Protein AF-0000000086675568 (afdb_homodimer)

Radius of gyration: 28.2 Å; Cα contacts (8 Å, |Δi|>4): 1024; chains: 2; bounding box: 60×81×56 Å

Solvent-accessible surface area (backbone atoms only — not comparable to full-atom values): 28629 Å² total; per-residue (Å²): 106,70,68,54,52,50,48,52,53,48,50,52,52,39,50,51,31,44,52,51,15,48,51,30,40,53,26,16,74,58,18,67,37,54,21,35,41,38,49,15,47,49,28,44,34,53,31,48,40,54,52,40,47,49,51,17,51,56,53,21,67,42,75,57,40,83,57,20,53,78,25,29,30,31,34,38,34,49,34,48,28,46,39,16,50,60,36,29,32,47,45,10,52,48,19,38,51,47,16,53,52,32,56,75,55,59,52,63,67,35,63,57,64,49,46,52,53,51,43,54,52,47,45,53,53,43,50,52,51,42,52,53,49,50,54,59,42,49,73,68,43,67,89,50,51,68,72,53,36,59,69,64,50,63,49,52,67,59,46,52,50,51,54,47,42,51,47,48,46,54,37,42,52,36,26,50,52,11,47,49,47,14,65,75,68,58,38,23,48,34,19,18,50,19,12,35,53,37,10,52,50,32,36,52,50,14,52,53,45,32,53,54,27,47,48,49,49,48,30,25,30,59,53,70,71,54,45,49,37,41,51,49,30,43,59,68,28,72,63,36,75,40,75,74,47,78,43,39,33,43,44,23,66,56,28,31,38,39,40,34,36,33,22,41,57,65,84,32,37,34,54,54,50,37,51,26,50,52,51,28,52,52,40,34,51,68,57,41,99,39,52,66,49,77,35,58,17,67,37,69,82,127,107,70,68,55,52,50,49,51,53,49,48,51,51,38,51,51,32,44,50,49,16,48,51,29,40,53,25,16,74,58,17,67,38,52,21,36,42,39,49,16,48,49,29,45,35,52,31,48,41,54,51,40,48,49,50,15,50,57,53,22,66,42,74,56,41,84,56,20,53,78,25,30,30,29,33,39,33,48,35,48,28,47,39,16,50,60,35,28,31,46,45,10,52,49,19,38,51,46,16,53,53,32,57,75,56,59,52,64,69,35,64,56,64,48,46,51,52,50,43,55,52,47,43,53,54,43,52,52,52,40,53,54,49,50,52,59,43,50,73,70,44,67,88,49,51,68,73,53,35,59,69,65,50,60,50,55,67,59,48,51,52,52,52,46,42,50,47,48,45,53,38,44,52,37,28,48,51,10,46,50,46,14,64,75,68,59,38,22,47,34,19,18,48,20,12,35,51,38,10,52,50,30,35,51,50,13,53,52,44,32,54,54,28,47,48,48,48,49,29,25,30,60,54,71,72,55,44,48,39,42,50,51,29,44,60,69,28,73,65,36,76,40,76,75,46,77,42,39,33,41,44,24,66,54,28,30,37,40,39,33,37,31,22,40,55,65,82,33,38,33,56,55,49,37,52,27,50,54,52,26,50,53,38,35,51,69,60,42,98,40,52,66,50,76,36,59,17,66,37,68,83,127

InterPro domains:
  IPR002524 Cation efflux [TIGR01297] (8-286)
  IPR027469 Cation efflux transmembrane domain superfamily [G3DSA:1.20.1510.10] (7-217)
  IPR027469 Cation efflux transmembrane domain superfamily [SSF161111] (4-219)
  IPR027470 Cation efflux protein, cytoplasmic domain [PF16916] (224-298)
  IPR036837 Cation efflux protein, cytoplasmic domain superfamily [G3DSA:3.30.70.1350] (225-302)
  IPR036837 Cation efflux protein, cytoplasmic domain superfamily [SSF160240] (221-298)
  IPR040177 Proton-coupled zinc antiporter SLC30A9 [PTHR13414] (5-282)
  IPR058533 Cation efflux protein, transmembrane domain [PF01545] (10-217)

pLDDT: mean 86.77, std 9.88, range [39.84, 98.06]

Secondary structure (DSSP, 8-state):
-HHHHHHHHHHHHHHHHHHHHHHHHHHHHHH--HHHHHHHHHHHHHHHHHHHHHHHHHHTTSPP-SS-TT-STTHHHHHHHHIIIIIIIHHHHHHHHHHHHHHHS--PPS-HHHHHHHHHHHHHHHHHHHHHHHHHHHHHHTT--HHHHHHH---HHHHHHHHHHHHHHHHHHHHHHHHHHHHHH--THHHHHHHHHHHHHHHHHHHHHHHHHHHHHHH-PPPHHHHHHHHHHHHTSTT--EEEEEEEEEEETTEEEEEEEEE--TT-BHHHHHHHHHHHHHHHHHHSSSEEEEEEEEE---/-HHHHHHHHHHHHHHHHHHHHHHHHHHHHHH--HHHHHHHHHHHHHHHHHHHHHHHHHHTTSPP-SS-TT-STTHHHHHHHHIIIIIIIHHHHHHHHHHHHHHHS--PPS-HHHHHHHHHHHHHHHHHHHHHHHHHHHHHHTT--HHHHHHH---HHHHHHHHHHHHHHHHHHHHHHHHHHHHHH--THHHHHHHHHHHHHHHHHHHHHHHHHHHHHHH-PPPHHHHHHHHHHHHTSTT--EEEEEEEEEEETTEEEEEEEEE--TT-BHHHHHHHHHHHHHHHHHHSSSEEEEEEEEE---

Sequence (604 aa):
MAEDQGIKAILAALGANIGIAISKFVAYLFTGSSAMLAEAVHSFADSSNQVLLLIGGRRSRKPATDEHPFGYGRFRFLYAFVVAIVIFLAGGVFALYESWEKFADPHPLEEPIWAFGVLIVSIGLESFSLRTAVKESAARRGDLSWPQFVRRTKAPELVVVVLEDLGALVGLVLALCGVTLAVVTGDGRWDAAGTLAIGILLVLIAVILATQTSSLLIGEAADPVMTERIERALAGEDGVRSLIHLRTLHLGPDELLVAAKIEVAAEHSAREIIEAINAAEAKIRAAVPYRCLIYLEPDLRHMAEDQGIKAILAALGANIGIAISKFVAYLFTGSSAMLAEAVHSFADSSNQVLLLIGGRRSRKPATDEHPFGYGRFRFLYAFVVAIVIFLAGGVFALYESWEKFADPHPLEEPIWAFGVLIVSIGLESFSLRTAVKESAARRGDLSWPQFVRRTKAPELVVVVLEDLGALVGLVLALCGVTLAVVTGDGRWDAAGTLAIGILLVLIAVILATQTSSLLIGEAADPVMTERIERALAGEDGVRSLIHLRTLHLGPDELLVAAKIEVAAEHSAREIIEAINAAEAKIRAAVPYRCLIYLEPDLRH

Foldseek 3Di:
DVVVVVVVVLVVVLVVLLVLLVLLVVLCVQWVFLLSVLLSLLSVLVSVLSVLLVVLVVQQPDDADPVRNLGSQLSNLVSLLCSLCVRLVVSLVVLQVSLVVCLVPPAATGPCVSVVVSLVVQLVVLVVVLVVLCVVVCVVQPPDDPVRCLQQQQRLSSNSVNLSSVLSNVSSVLQNQLNVCCVVVVTSNSSSVSSNVSSVSSNVSSVVSNVRSVCLSVWDFHDPVLVVLLLVLQVPFPFFPHWPDWTKTDPHSQEMEIETETEGDPPDDPVSNVVSVVSSVVSSPVRDRHHYDYDYHYDHDD/DVVVVVVVVLVVVLVVLLVLLVLLVVLCVQWVFLLSVLLSLLSVLVSVLSVLLVVLVVQQPDDADPVRNLGSQLSNLVSLLCSLCVRLVVSLVVLQVSLVVCLVPPAATGPCVSVVVSLVVQLVVLVVVLVVLCVVVCVVQPPDDPVRCLQQQQRLSSNSVNLSSVLSNVSSVLQNQLNVCCVVVVTSNSSSVSSNVSSVSSNVSSVVSNVRSVQLSVWDFHDPVLVVLLLVLQVPFPFFPHWPDWTKTDPHSQEMEIETETEGDPPDDPVSNVVSVVSSVVSSPVRDRHHYDYDYHYDHDD

Organism: NCBI:txid175570

Structure (mmCIF, N/CA/C/O backbone):
data_AF-0000000086675568-model_v1
#
loop_
_entity.id
_entity.type
_entity.pdbx_description
1 polymer Transporter
#
loop_
_atom_site.group_PDB
_atom_site.id
_atom_site.type_symbol
_atom_site.label_atom_id
_atom_site.label_alt_id
_atom_site.label_comp_id
_atom_site.label_asym_id
_atom_site.label_entity_id
_atom_site.label_seq_id
_atom_site.pdbx_PDB_ins_code
_atom_site.Cartn_x
_atom_site.Cartn_y
_atom_site.Cartn_z
_atom_site.occupancy
_atom_site.B_iso_or_equiv
_atom_site.auth_seq_id
_atom_site.auth_comp_id
_atom_site.auth_asym_id
_atom_site.auth_atom_id
_atom_site.pdbx_PDB_model_num
ATOM 1 N N . MET A 1 1 ? -18.594 -6.516 25.547 1 40 1 MET A N 1
ATOM 2 C CA . MET A 1 1 ? -19.688 -7.355 25.047 1 40 1 MET A CA 1
ATOM 3 C C . MET A 1 1 ? -19.891 -7.148 23.547 1 40 1 MET A C 1
ATOM 5 O O . MET A 1 1 ? -19.969 -8.117 22.781 1 40 1 MET A O 1
ATOM 9 N N . ALA A 1 2 ? -20.016 -5.902 23.188 1 42.94 2 ALA A N 1
ATOM 10 C CA . ALA A 1 2 ? -20.25 -5.582 21.781 1 42.94 2 ALA A CA 1
ATOM 11 C C . ALA A 1 2 ? -19.047 -5.98 20.938 1 42.94 2 ALA A C 1
ATOM 13 O O . ALA A 1 2 ? -19.219 -6.512 19.828 1 42.94 2 ALA A O 1
ATOM 14 N N . GLU A 1 3 ? -17.875 -5.754 21.5 1 50.22 3 GLU A N 1
ATOM 15 C CA . GLU A 1 3 ? -16.656 -6.137 20.781 1 50.22 3 GLU A CA 1
ATOM 16 C C . GLU A 1 3 ? -16.578 -7.652 20.609 1 50.22 3 GLU A C 1
ATOM 18 O O . GLU A 1 3 ? -16.188 -8.133 19.547 1 50.22 3 GLU A O 1
ATOM 23 N N . ASP A 1 4 ? -16.969 -8.328 21.641 1 51.03 4 ASP A N 1
ATOM 24 C CA . ASP A 1 4 ? -16.938 -9.789 21.625 1 51.03 4 ASP A CA 1
ATOM 25 C C . ASP A 1 4 ? -17.922 -10.359 20.609 1 51.03 4 ASP A C 1
ATOM 27 O O . ASP A 1 4 ? -17.594 -11.305 19.875 1 51.03 4 ASP A O 1
ATOM 31 N N . GLN A 1 5 ? -19.109 -9.773 20.641 1 50.5 5 GLN A N 1
ATOM 32 C CA . GLN A 1 5 ? -20.125 -10.227 19.688 1 50.5 5 GLN A CA 1
ATOM 33 C C . GLN A 1 5 ? -19.688 -9.977 18.25 1 50.5 5 GLN A C 1
ATOM 35 O O . GLN A 1 5 ? -19.969 -10.781 17.359 1 50.5 5 GLN A O 1
ATOM 40 N N . GLY A 1 6 ? -18.922 -8.969 18.156 1 56.41 6 GLY A N 1
ATOM 41 C CA . GLY A 1 6 ? -18.406 -8.633 16.844 1 56.41 6 GLY A CA 1
ATOM 42 C C . GLY A 1 6 ? -17.375 -9.625 16.328 1 56.41 6 GLY A C 1
ATOM 43 O O . GLY A 1 6 ? -17.438 -10.047 15.172 1 56.41 6 GLY A O 1
ATOM 44 N N . ILE A 1 7 ? -16.688 -10.094 17.297 1 60.59 7 ILE A N 1
ATOM 45 C CA . ILE A 1 7 ? -15.641 -11.047 16.938 1 60.59 7 ILE A CA 1
ATOM 46 C C . ILE A 1 7 ? -16.266 -12.398 16.625 1 60.59 7 ILE A C 1
ATOM 48 O O . ILE A 1 7 ? -15.859 -13.078 15.672 1 60.59 7 ILE A O 1
ATOM 52 N N . LYS A 1 8 ? -17.266 -12.781 17.469 1 60.47 8 LYS A N 1
ATOM 53 C CA . LYS A 1 8 ? -17.953 -14.047 17.25 1 60.47 8 LYS A CA 1
ATOM 54 C C . LYS A 1 8 ? -18.625 -14.07 15.883 1 60.47 8 LYS A C 1
ATOM 56 O O . LYS A 1 8 ? -18.594 -15.078 15.18 1 60.47 8 LYS A O 1
ATOM 61 N N . ALA A 1 9 ? -19.266 -13.031 15.609 1 62.22 9 ALA A N 1
ATOM 62 C CA . ALA A 1 9 ? -19.922 -12.914 14.312 1 62.22 9 ALA A CA 1
ATOM 63 C C . ALA A 1 9 ? -18.906 -12.984 13.172 1 62.22 9 ALA A C 1
ATOM 65 O O . ALA A 1 9 ? -19.156 -13.625 12.148 1 62.22 9 ALA A O 1
ATOM 66 N N . ILE A 1 10 ? -17.812 -12.5 13.398 1 68.06 10 ILE A N 1
ATOM 67 C CA . ILE A 1 10 ? -16.766 -12.477 12.391 1 68.06 10 ILE A CA 1
ATOM 68 C C . ILE A 1 10 ? -16.188 -13.875 12.211 1 68.06 10 ILE A C 1
ATOM 70 O O . ILE A 1 10 ? -15.961 -14.32 11.078 1 68.06 10 ILE A O 1
ATOM 74 N N . LEU A 1 11 ? -16.062 -14.539 13.32 1 71.12 11 LEU A N 1
ATOM 75 C CA . LEU A 1 11 ? -15.508 -15.891 13.266 1 71.12 11 LEU A CA 1
ATOM 76 C C . LEU A 1 11 ? -16.484 -16.844 12.586 1 71.12 11 LEU A C 1
ATOM 78 O O . LEU A 1 11 ? -16.062 -17.734 11.836 1 71.12 11 LEU A O 1
ATOM 82 N N . ALA A 1 12 ? -17.703 -16.703 12.891 1 67.88 12 ALA A N 1
ATOM 83 C CA . ALA A 1 12 ? -18.719 -17.531 12.25 1 67.88 12 ALA A CA 1
ATOM 84 C C . ALA A 1 12 ? -18.734 -17.297 10.742 1 67.88 12 ALA A C 1
ATOM 86 O O . ALA A 1 12 ? -18.844 -18.25 9.961 1 67.88 12 ALA A O 1
ATOM 87 N N . ALA A 1 13 ? -18.656 -16.078 10.383 1 68.88 13 ALA A N 1
ATOM 88 C CA . ALA A 1 13 ? -18.641 -15.734 8.961 1 68.88 13 ALA A CA 1
ATOM 89 C C . ALA A 1 13 ? -17.406 -16.312 8.273 1 68.88 13 ALA A C 1
ATOM 91 O O . ALA A 1 13 ? -17.5 -16.828 7.16 1 68.88 13 ALA A O 1
ATOM 92 N N . LEU A 1 14 ? -16.375 -16.266 8.969 1 75.38 14 LEU A N 1
ATOM 93 C CA . LEU A 1 14 ? -15.125 -16.828 8.445 1 75.38 14 LEU A CA 1
ATOM 94 C C . LEU A 1 14 ? -15.242 -18.344 8.273 1 75.38 14 LEU A C 1
ATOM 96 O O . LEU A 1 14 ? -14.82 -18.891 7.25 1 75.38 14 LEU A O 1
ATOM 100 N N . GLY A 1 15 ? -15.781 -18.953 9.297 1 75.44 15 GLY A N 1
ATOM 101 C CA . GLY A 1 15 ? -15.984 -20.391 9.219 1 75.44 15 GLY A CA 1
ATOM 102 C C . GLY A 1 15 ? -16.875 -20.797 8.062 1 75.44 15 GLY A C 1
ATOM 103 O O . GLY A 1 15 ? -16.578 -21.766 7.359 1 75.44 15 GLY A O 1
ATOM 104 N N . ALA A 1 16 ? -17.875 -20.078 7.879 1 73.31 16 ALA A N 1
ATOM 105 C CA . ALA A 1 16 ? -18.797 -20.359 6.773 1 73.31 16 ALA A CA 1
ATOM 106 C C . ALA A 1 16 ? -18.094 -20.203 5.426 1 73.31 16 ALA A C 1
ATOM 108 O O . ALA A 1 16 ? -18.266 -21.031 4.531 1 73.31 16 ALA A O 1
ATOM 109 N N . ASN A 1 17 ? -17.281 -19.219 5.324 1 76.56 17 ASN A N 1
ATOM 110 C CA . ASN A 1 17 ? -16.578 -18.969 4.074 1 76.56 17 ASN A CA 1
ATOM 111 C C . ASN A 1 17 ? -15.547 -20.047 3.787 1 76.56 17 ASN A C 1
ATOM 113 O O . ASN A 1 17 ? -15.398 -20.484 2.645 1 76.56 17 ASN A O 1
ATOM 117 N N . ILE A 1 18 ? -14.992 -20.438 4.789 1 81.44 18 ILE A N 1
ATOM 118 C CA . ILE A 1 18 ? -14.008 -21.5 4.633 1 81.44 18 ILE A CA 1
ATOM 119 C C . ILE A 1 18 ? -14.711 -22.797 4.238 1 81.44 18 ILE A C 1
ATOM 121 O O . ILE A 1 18 ? -14.211 -23.547 3.4 1 81.44 18 ILE A O 1
ATOM 125 N N . GLY A 1 19 ? -15.805 -23 4.922 1 82 19 GLY A N 1
ATOM 126 C CA . GLY A 1 19 ? -16.594 -24.172 4.562 1 82 19 GLY A CA 1
ATOM 127 C C . GLY A 1 19 ? -17.016 -24.188 3.109 1 82 19 GLY A C 1
ATOM 128 O O . GLY A 1 19 ? -16.953 -25.219 2.441 1 82 19 GLY A O 1
ATOM 129 N N . ILE A 1 20 ? -17.359 -23.094 2.678 1 80.81 20 ILE A N 1
ATOM 130 C CA . ILE A 1 20 ? -17.766 -22.953 1.285 1 80.81 20 ILE A CA 1
ATOM 131 C C . ILE A 1 20 ? -16.578 -23.188 0.365 1 80.81 20 ILE A C 1
ATOM 133 O O . ILE A 1 20 ? -16.688 -23.875 -0.648 1 80.81 20 ILE A O 1
ATOM 137 N N . ALA A 1 21 ? -15.508 -22.656 0.732 1 85.81 21 ALA A N 1
ATOM 138 C CA . ALA A 1 21 ? -14.297 -22.828 -0.065 1 85.81 21 ALA A CA 1
ATOM 139 C C . ALA A 1 21 ? -13.914 -24.297 -0.163 1 85.81 21 ALA A C 1
ATOM 141 O O . ALA A 1 21 ? -13.57 -24.781 -1.242 1 85.81 21 ALA A O 1
ATOM 142 N N . ILE A 1 22 ? -14.008 -24.938 0.91 1 88.31 22 ILE A N 1
ATOM 143 C CA . ILE A 1 22 ? -13.664 -26.359 0.944 1 88.31 22 ILE A CA 1
ATOM 144 C C . ILE A 1 22 ? -14.648 -27.141 0.079 1 88.31 22 ILE A C 1
ATOM 146 O O . ILE A 1 22 ? -14.242 -28.031 -0.676 1 88.31 22 ILE A O 1
ATOM 150 N N . SER A 1 23 ? -15.859 -26.844 0.219 1 88.69 23 SER A N 1
ATOM 151 C CA . SER A 1 23 ? -16.875 -27.516 -0.576 1 88.69 23 SER A CA 1
ATOM 152 C C . SER A 1 23 ? -16.609 -27.344 -2.068 1 88.69 23 SER A C 1
ATOM 154 O O . SER A 1 23 ? -16.75 -28.297 -2.842 1 88.69 23 SER A O 1
ATOM 156 N N . LYS A 1 24 ? -16.266 -26.234 -2.43 1 90.38 24 LYS A N 1
ATOM 157 C CA . LYS A 1 24 ? -15.977 -25.953 -3.834 1 90.38 24 LYS A CA 1
ATOM 158 C C . LYS A 1 24 ? -14.727 -26.703 -4.293 1 90.38 24 LYS A C 1
ATOM 160 O O . LYS A 1 24 ? -14.664 -27.188 -5.426 1 90.38 24 LYS A O 1
ATOM 165 N N . PHE A 1 25 ? -13.805 -26.734 -3.426 1 90.31 25 PHE A N 1
ATOM 166 C CA . PHE A 1 25 ? -12.578 -27.453 -3.756 1 90.31 25 PHE A CA 1
ATOM 167 C C . PHE A 1 25 ? -12.844 -28.938 -3.908 1 90.31 25 PHE A C 1
ATOM 169 O O . PHE A 1 25 ? -12.32 -29.578 -4.824 1 90.31 25 PHE A O 1
ATOM 176 N N . VAL A 1 26 ? -13.633 -29.484 -3.029 1 90.12 26 VAL A N 1
ATOM 177 C CA . VAL A 1 26 ? -14.008 -30.891 -3.098 1 90.12 26 VAL A CA 1
ATOM 178 C C . VAL A 1 26 ? -14.766 -31.156 -4.398 1 90.12 26 VAL A C 1
ATOM 180 O O . VAL A 1 26 ? -14.523 -32.188 -5.062 1 90.12 26 VAL A O 1
ATOM 183 N N . ALA A 1 27 ? -15.578 -30.297 -4.738 1 88.69 27 ALA A N 1
ATOM 184 C CA . ALA A 1 27 ? -16.297 -30.438 -5.996 1 88.69 27 ALA A CA 1
ATOM 185 C C . ALA A 1 27 ? -15.352 -30.438 -7.184 1 88.69 27 ALA A C 1
ATOM 187 O O . ALA A 1 27 ? -15.555 -31.156 -8.156 1 88.69 27 ALA A O 1
ATOM 188 N N . TYR A 1 28 ? -14.352 -29.625 -7.16 1 89.31 28 TYR A N 1
ATOM 189 C CA . TYR A 1 28 ? -13.336 -29.609 -8.203 1 89.31 28 TYR A CA 1
ATOM 190 C C . TYR A 1 28 ? -12.641 -30.969 -8.312 1 89.31 28 TYR A C 1
ATOM 192 O O . TYR A 1 28 ? -12.422 -31.469 -9.414 1 89.31 28 TYR A O 1
ATOM 200 N N . LEU A 1 29 ? -12.32 -31.562 -7.145 1 88.31 29 LEU A N 1
ATOM 201 C CA . LEU A 1 29 ? -11.602 -32.844 -7.137 1 88.31 29 LEU A CA 1
ATOM 202 C C . LEU A 1 29 ? -12.438 -33.938 -7.781 1 88.31 29 LEU A C 1
ATOM 204 O O . LEU A 1 29 ? -11.898 -34.812 -8.469 1 88.31 29 LEU A O 1
ATOM 208 N N . PHE A 1 30 ? -13.727 -33.812 -7.668 1 88.5 30 PHE A N 1
ATOM 209 C CA . PHE A 1 30 ? -14.609 -34.875 -8.18 1 88.5 30 PHE A CA 1
ATOM 210 C C . PHE A 1 30 ? -15 -34.594 -9.625 1 88.5 30 PHE A C 1
ATOM 212 O O . PHE A 1 30 ? -15.297 -35.5 -10.383 1 88.5 30 PHE A O 1
ATOM 219 N N . THR A 1 31 ? -14.922 -33.375 -10.016 1 86.69 31 THR A N 1
ATOM 220 C CA . THR A 1 31 ? -15.461 -33.031 -11.336 1 86.69 31 THR A CA 1
ATOM 221 C C . THR A 1 31 ? -14.328 -32.75 -12.312 1 86.69 31 THR A C 1
ATOM 223 O O . THR A 1 31 ? -14.492 -32.906 -13.523 1 86.69 31 THR A O 1
ATOM 226 N N . GLY A 1 32 ? -13.227 -32.188 -11.758 1 85.44 32 GLY A N 1
ATOM 227 C CA . GLY A 1 32 ? -12.148 -31.734 -12.609 1 85.44 32 GLY A CA 1
ATOM 228 C C . GLY A 1 32 ? -12.453 -30.422 -13.297 1 85.44 32 GLY A C 1
ATOM 229 O O . GLY A 1 32 ? -11.812 -30.062 -14.289 1 85.44 32 GLY A O 1
ATOM 230 N N . SER A 1 33 ? -13.438 -29.75 -12.852 1 87.69 33 SER A N 1
ATOM 231 C CA . SER A 1 33 ? -13.859 -28.484 -13.453 1 87.69 33 SER A CA 1
ATOM 232 C C . SER A 1 33 ? -12.93 -27.344 -13.062 1 87.69 33 SER A C 1
ATOM 234 O O . SER A 1 33 ? -12.742 -27.062 -11.883 1 87.69 33 SER A O 1
ATOM 236 N N . SER A 1 34 ? -12.438 -26.703 -14.062 1 87.25 34 SER A N 1
ATOM 237 C CA . SER A 1 34 ? -11.578 -25.547 -13.82 1 87.25 34 SER A CA 1
ATOM 238 C C . SER A 1 34 ? -12.359 -24.375 -13.219 1 87.25 34 SER A C 1
ATOM 240 O O . SER A 1 34 ? -11.836 -23.625 -12.398 1 87.25 34 SER A O 1
ATOM 242 N N . ALA A 1 35 ? -13.547 -24.25 -13.617 1 88.44 35 ALA A N 1
ATOM 243 C CA . ALA A 1 35 ? -14.391 -23.203 -13.055 1 88.44 35 ALA A CA 1
ATOM 244 C C . ALA A 1 35 ? -14.602 -23.406 -11.562 1 88.44 35 ALA A C 1
ATOM 246 O O . ALA A 1 35 ? -14.617 -22.438 -10.789 1 88.44 35 ALA A O 1
ATOM 247 N N . MET A 1 36 ? -14.711 -24.609 -11.227 1 87.69 36 MET A N 1
ATOM 248 C CA . MET A 1 36 ? -14.867 -24.922 -9.812 1 87.69 36 MET A CA 1
ATOM 249 C C . MET A 1 36 ? -13.602 -24.578 -9.031 1 87.69 36 MET A C 1
ATOM 251 O O . MET A 1 36 ? -13.672 -24.125 -7.895 1 87.69 36 MET A O 1
ATOM 255 N N . LEU A 1 37 ? -12.555 -24.828 -9.594 1 85.19 37 LEU A N 1
ATOM 256 C CA . LEU A 1 37 ? -11.297 -24.469 -8.961 1 85.19 37 LEU A CA 1
ATOM 257 C C . LEU A 1 37 ? -11.188 -22.953 -8.797 1 85.19 37 LEU A C 1
ATOM 259 O O . LEU A 1 37 ? -10.797 -22.469 -7.734 1 85.19 37 LEU A O 1
ATOM 263 N N . ALA A 1 38 ? -11.531 -22.281 -9.828 1 85.38 38 ALA A N 1
ATOM 264 C CA . ALA A 1 38 ? -11.516 -20.828 -9.773 1 85.38 38 ALA A CA 1
ATOM 265 C C . ALA A 1 38 ? -12.43 -20.312 -8.664 1 85.38 38 ALA A C 1
ATOM 267 O O . ALA A 1 38 ? -12.055 -19.406 -7.918 1 85.38 38 ALA A O 1
ATOM 268 N N . GLU A 1 39 ? -13.469 -20.891 -8.547 1 87.62 39 GLU A N 1
ATOM 269 C CA . GLU A 1 39 ? -14.414 -20.5 -7.504 1 87.62 39 GLU A CA 1
ATOM 270 C C . GLU A 1 39 ? -13.891 -20.859 -6.117 1 87.62 39 GLU A C 1
ATOM 272 O O . GLU A 1 39 ? -14.133 -20.141 -5.152 1 87.62 39 GLU A O 1
ATOM 277 N N . ALA A 1 40 ? -13.289 -21.938 -6.016 1 86.5 40 ALA A N 1
ATOM 278 C CA . ALA A 1 40 ? -12.68 -22.328 -4.742 1 86.5 40 ALA A CA 1
ATOM 279 C C . ALA A 1 40 ? -11.602 -21.328 -4.328 1 86.5 40 ALA A C 1
ATOM 281 O O . ALA A 1 40 ? -11.547 -20.922 -3.164 1 86.5 40 ALA A O 1
ATOM 282 N N . VAL A 1 41 ? -10.852 -20.922 -5.242 1 81.06 41 VAL A N 1
ATOM 283 C CA . VAL A 1 41 ? -9.805 -19.938 -4.996 1 81.06 41 VAL A CA 1
ATOM 284 C C . VAL A 1 41 ? -10.43 -18.609 -4.578 1 81.06 41 VA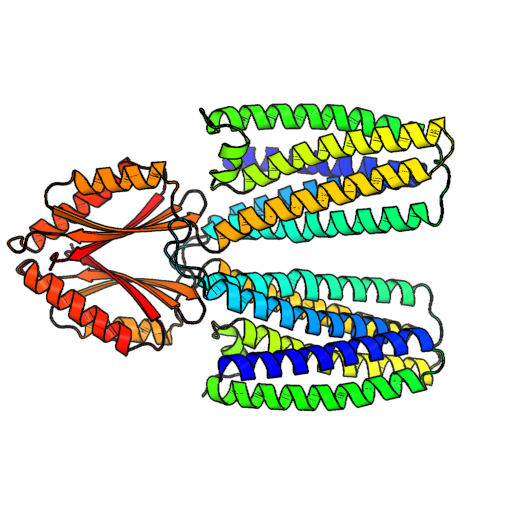L A C 1
ATOM 286 O O . VAL A 1 41 ? -9.953 -17.969 -3.645 1 81.06 41 VAL A O 1
ATOM 289 N N . HIS A 1 42 ? -11.422 -18.328 -5.234 1 80.69 42 HIS A N 1
ATOM 290 C CA . HIS A 1 42 ? -12.133 -17.109 -4.898 1 80.69 42 HIS A CA 1
ATOM 291 C C . HIS A 1 42 ? -12.664 -17.156 -3.467 1 80.69 42 HIS A C 1
ATOM 293 O O . HIS A 1 42 ? -12.5 -16.203 -2.707 1 80.69 42 HIS A O 1
ATOM 299 N N . SER A 1 43 ? -13.242 -18.25 -3.164 1 83.88 43 SER A N 1
ATOM 300 C CA . SER A 1 43 ? -13.797 -18.391 -1.822 1 83.88 43 SER A CA 1
ATOM 301 C C . SER A 1 43 ? -12.695 -18.391 -0.767 1 83.88 43 SER A C 1
ATOM 303 O O . SER A 1 43 ? -12.891 -17.875 0.337 1 83.88 43 SER A O 1
ATOM 305 N N . PHE A 1 44 ? -11.664 -18.953 -1.066 1 80.44 44 PHE A N 1
ATOM 306 C CA . PHE A 1 44 ? -10.516 -18.891 -0.165 1 80.44 44 PHE A CA 1
ATOM 307 C C . PHE A 1 44 ? -10.055 -17.453 0.012 1 80.44 44 PHE A C 1
ATOM 309 O O . PHE A 1 44 ? -9.734 -17.031 1.126 1 80.44 44 PHE A O 1
ATOM 316 N N . ALA A 1 45 ? -10.07 -16.797 -1.066 1 78.75 45 ALA A N 1
ATOM 317 C CA . ALA A 1 45 ? -9.711 -15.383 -1.045 1 78.75 45 ALA A CA 1
ATOM 318 C C . ALA A 1 45 ? -10.656 -14.594 -0.144 1 78.75 45 ALA A C 1
ATOM 320 O O . ALA A 1 45 ? -10.219 -13.734 0.621 1 78.75 45 ALA A O 1
ATOM 321 N N . ASP A 1 46 ? -11.875 -14.93 -0.215 1 77.94 46 ASP A N 1
ATOM 322 C CA . ASP A 1 46 ? -12.867 -14.273 0.633 1 77.94 46 ASP A CA 1
ATOM 323 C C . ASP A 1 46 ? -12.562 -14.508 2.111 1 77.94 46 ASP A C 1
ATOM 325 O O . ASP A 1 46 ? -12.688 -13.594 2.928 1 77.94 46 ASP A O 1
ATOM 329 N N . SER A 1 47 ? -12.25 -15.68 2.418 1 78.56 47 SER A N 1
ATOM 330 C CA . SER A 1 47 ? -11.898 -16.016 3.797 1 78.56 47 SER A CA 1
ATOM 331 C C . SER A 1 47 ? -10.648 -15.258 4.242 1 78.56 47 SER A C 1
ATOM 333 O O . SER A 1 47 ? -10.586 -14.758 5.371 1 78.56 47 SER A O 1
ATOM 335 N N . SER A 1 48 ? -9.75 -15.117 3.395 1 78.94 48 SER A N 1
ATOM 336 C CA . SER A 1 48 ? -8.508 -14.406 3.684 1 78.94 48 SER A CA 1
ATOM 337 C C . SER A 1 48 ? -8.758 -12.906 3.848 1 78.94 48 SER A C 1
ATOM 339 O O . SER A 1 48 ? -8.148 -12.266 4.703 1 78.94 48 SER A O 1
ATOM 341 N N . ASN A 1 49 ? -9.664 -12.484 3.066 1 78.5 49 ASN A N 1
ATOM 342 C CA . ASN A 1 49 ? -10.031 -11.078 3.146 1 78.5 49 ASN A CA 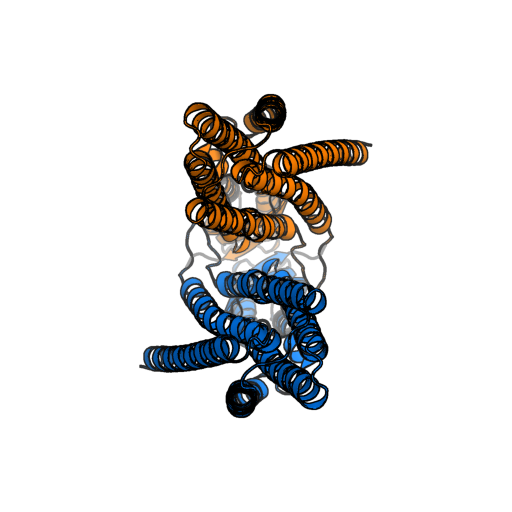1
ATOM 343 C C . ASN A 1 49 ? -10.578 -10.711 4.523 1 78.5 49 ASN A C 1
ATOM 345 O O . ASN A 1 49 ? -10.227 -9.672 5.082 1 78.5 49 ASN A O 1
ATOM 349 N N . GLN A 1 50 ? -11.383 -11.586 5.016 1 76.44 50 GLN A N 1
ATOM 350 C CA . GLN A 1 50 ? -11.961 -11.336 6.332 1 76.44 50 GLN A CA 1
ATOM 351 C C . GLN A 1 50 ? -10.883 -11.281 7.41 1 76.44 50 GLN A C 1
ATOM 353 O O . GLN A 1 50 ? -10.922 -10.43 8.297 1 76.44 50 GLN A O 1
ATOM 358 N N . VAL A 1 51 ? -9.977 -12.086 7.277 1 81.56 51 VAL A N 1
ATOM 359 C CA . VAL A 1 51 ? -8.898 -12.156 8.258 1 81.56 51 VAL A CA 1
ATOM 360 C C . VAL A 1 51 ? -8.016 -10.914 8.141 1 81.56 51 VAL A C 1
ATOM 362 O O . VAL A 1 51 ? -7.703 -10.273 9.148 1 81.56 51 VAL A O 1
ATOM 365 N N . LEU A 1 52 ? -7.734 -10.586 6.949 1 80.5 52 LEU A N 1
ATOM 366 C CA . LEU A 1 52 ? -6.828 -9.469 6.715 1 80.5 52 LEU A CA 1
ATOM 367 C C . LEU A 1 52 ? -7.477 -8.148 7.129 1 80.5 52 LEU A C 1
ATOM 369 O O . LEU A 1 52 ? -6.832 -7.309 7.762 1 80.5 52 LEU A O 1
ATOM 373 N N . LEU A 1 53 ? -8.727 -8.094 6.863 1 77.38 53 LEU A N 1
ATOM 374 C CA . LEU A 1 53 ? -9.406 -6.852 7.211 1 77.38 53 LEU A CA 1
ATOM 375 C C . LEU A 1 53 ? -9.578 -6.73 8.719 1 77.38 53 LEU A C 1
ATOM 377 O O . LEU A 1 53 ? -9.523 -5.629 9.273 1 77.38 53 LEU A O 1
ATOM 381 N N . LEU A 1 54 ? -9.695 -7.863 9.375 1 80.69 54 LEU A N 1
ATOM 382 C CA . LEU A 1 54 ? -9.758 -7.855 10.836 1 80.69 54 LEU A CA 1
ATOM 383 C C . LEU A 1 54 ? -8.422 -7.441 11.438 1 80.69 54 LEU A C 1
ATOM 385 O O . LEU A 1 54 ? -8.375 -6.637 12.375 1 80.69 54 LEU A O 1
ATOM 389 N N . ILE A 1 55 ? -7.418 -7.941 10.867 1 84.88 55 ILE A N 1
ATOM 390 C CA . ILE A 1 55 ? -6.086 -7.578 11.336 1 84.88 55 ILE A CA 1
ATOM 391 C C . ILE A 1 55 ? -5.832 -6.094 11.078 1 84.88 55 ILE A C 1
ATOM 393 O O . ILE A 1 55 ? -5.336 -5.383 11.953 1 84.88 55 ILE A O 1
ATOM 397 N N . GLY A 1 56 ? -6.18 -5.742 9.906 1 83.56 56 GLY A N 1
ATOM 398 C CA . GLY A 1 56 ? -6.051 -4.324 9.594 1 83.56 56 GLY A CA 1
ATOM 399 C C . GLY A 1 56 ? -6.836 -3.436 10.539 1 83.56 56 GLY A C 1
ATOM 400 O O . GLY A 1 56 ? -6.348 -2.389 10.969 1 83.56 56 GLY A O 1
ATOM 401 N N . GLY A 1 57 ? -8.023 -3.83 10.867 1 82.75 57 GLY A N 1
ATOM 402 C CA . GLY A 1 57 ? -8.852 -3.094 11.812 1 82.75 57 GLY A CA 1
ATOM 403 C C . GLY A 1 57 ? -8.242 -3.02 13.203 1 82.75 57 GLY A C 1
ATOM 404 O O . GLY A 1 57 ? -8.25 -1.96 13.836 1 82.75 57 GLY A O 1
ATOM 405 N N . ARG A 1 58 ? -7.672 -4.086 13.633 1 85.31 58 ARG A N 1
ATOM 406 C CA . ARG A 1 58 ? -7.055 -4.125 14.953 1 85.31 58 ARG A CA 1
ATOM 407 C C . ARG A 1 58 ? -5.797 -3.266 15 1 85.31 58 ARG A C 1
ATOM 409 O O . ARG A 1 58 ? -5.586 -2.514 15.953 1 85.31 58 ARG A O 1
ATOM 416 N N . ARG A 1 59 ? -5.066 -3.334 14.023 1 86.75 59 ARG A N 1
ATOM 417 C CA . ARG A 1 59 ? -3.816 -2.58 13.961 1 86.75 59 ARG A CA 1
ATOM 418 C C . ARG A 1 59 ? -4.086 -1.086 13.828 1 86.75 59 ARG A C 1
ATOM 420 O O . ARG A 1 59 ? -3.301 -0.265 14.312 1 86.75 59 ARG A O 1
ATOM 427 N N . SER A 1 60 ? -5.195 -0.8 13.25 1 88.06 60 SER A N 1
ATOM 428 C CA . SER A 1 60 ? -5.547 0.599 13.031 1 88.06 60 SER A CA 1
ATOM 429 C C . SER A 1 60 ? -5.945 1.282 14.336 1 88.06 60 SER A C 1
ATOM 431 O O . SER A 1 60 ? -6.004 2.512 14.406 1 88.06 60 SER A O 1
ATOM 433 N N . ARG A 1 61 ? -6.184 0.509 15.336 1 87.69 61 ARG A N 1
ATOM 434 C CA . ARG A 1 61 ? -6.668 1.057 16.594 1 87.69 61 ARG A CA 1
ATOM 435 C C . ARG A 1 61 ? -5.52 1.285 17.578 1 87.69 61 ARG A C 1
ATOM 437 O O . ARG A 1 61 ? -5.73 1.777 18.688 1 87.69 61 ARG A O 1
ATOM 444 N N . LYS A 1 62 ? -4.34 0.954 17.156 1 88.69 62 LYS A N 1
ATOM 445 C CA . LYS A 1 62 ? -3.176 1.24 17.984 1 88.69 62 LYS A CA 1
ATOM 446 C C . LYS A 1 62 ? -3.014 2.742 18.203 1 88.69 62 LYS A C 1
ATOM 448 O O . LYS A 1 62 ? -3.26 3.539 17.297 1 88.69 62 LYS A O 1
ATOM 453 N N . PRO A 1 63 ? -2.623 3.033 19.406 1 89.44 63 PRO A N 1
ATOM 454 C CA . PRO A 1 63 ? -2.42 4.461 19.672 1 89.44 63 PRO A CA 1
ATOM 455 C C . PRO A 1 63 ? -1.22 5.031 18.922 1 89.44 63 PRO A C 1
ATOM 457 O O . PRO A 1 63 ? -0.318 4.285 18.531 1 89.44 63 PRO A O 1
ATOM 460 N N . ALA A 1 64 ? -1.295 6.293 18.781 1 92 64 ALA A N 1
ATOM 461 C CA . ALA A 1 64 ? -0.196 7 18.141 1 92 64 ALA A CA 1
ATOM 462 C C . ALA A 1 64 ? 1.113 6.797 18.891 1 92 64 ALA A C 1
ATOM 464 O O . ALA A 1 64 ? 1.117 6.699 20.125 1 92 64 ALA A O 1
ATOM 465 N N . THR A 1 65 ? 2.213 6.691 18.188 1 92.44 65 THR A N 1
ATOM 466 C CA . THR A 1 65 ? 3.559 6.57 18.734 1 92.44 65 THR A CA 1
ATOM 467 C C . THR A 1 65 ? 4.465 7.672 18.203 1 92.44 65 THR A C 1
ATOM 469 O O . THR A 1 65 ? 4.059 8.453 17.344 1 92.44 65 THR A O 1
ATOM 472 N N . ASP A 1 66 ? 5.684 7.691 18.719 1 91.81 66 ASP A N 1
ATOM 473 C CA . ASP A 1 66 ? 6.652 8.672 18.234 1 91.81 66 ASP A CA 1
ATOM 474 C C . ASP A 1 66 ? 6.988 8.43 16.766 1 91.81 66 ASP A C 1
ATOM 476 O O . ASP A 1 66 ? 7.246 9.375 16.016 1 91.81 66 ASP A O 1
ATOM 480 N N . GLU A 1 67 ? 6.91 7.238 16.438 1 91.69 67 GLU A N 1
ATOM 481 C CA . GLU A 1 67 ? 7.211 6.879 15.055 1 91.69 67 GLU A CA 1
ATOM 482 C C . GLU A 1 67 ? 6.039 7.195 14.125 1 91.69 67 GLU A C 1
ATOM 484 O O . GLU A 1 67 ? 6.238 7.574 12.969 1 91.69 67 GLU A O 1
ATOM 489 N N . HIS A 1 68 ? 4.867 7.016 14.695 1 94.38 68 HIS A N 1
ATOM 490 C CA . HIS A 1 68 ? 3.645 7.305 13.953 1 94.38 68 HIS A CA 1
ATOM 491 C C . HIS A 1 68 ? 2.74 8.258 14.734 1 94.38 68 HIS A C 1
ATOM 493 O O . HIS A 1 68 ? 1.696 7.844 15.242 1 94.38 68 HIS A O 1
ATOM 499 N N . PRO A 1 69 ? 3.096 9.469 14.656 1 93.75 69 PRO A N 1
ATOM 500 C CA . PRO A 1 69 ? 2.41 10.438 15.508 1 93.75 69 PRO A CA 1
ATOM 501 C C . PRO A 1 69 ? 0.958 10.672 15.094 1 93.75 69 PRO A C 1
ATOM 503 O O . PRO A 1 69 ? 0.164 11.188 15.883 1 93.75 69 PRO A O 1
ATOM 506 N N . PHE A 1 70 ? 0.595 10.305 13.898 1 94.56 70 PHE A N 1
ATOM 507 C CA . PHE A 1 70 ? -0.776 10.508 13.445 1 94.56 70 PHE A CA 1
ATOM 508 C C . PHE A 1 70 ? -1.576 9.211 13.539 1 94.56 70 PHE A C 1
ATOM 510 O O . PHE A 1 70 ? -2.693 9.133 13.023 1 94.56 70 PHE A O 1
ATOM 517 N N . GLY A 1 71 ? -0.925 8.242 14.164 1 91.81 71 GLY A N 1
ATOM 518 C CA . GLY A 1 71 ? -1.639 7.004 14.438 1 91.81 71 GLY A CA 1
ATOM 519 C C . GLY A 1 71 ? -1.463 5.965 13.344 1 91.81 71 GLY A C 1
ATOM 520 O O . GLY A 1 71 ? -0.598 6.109 12.477 1 91.81 71 GLY A O 1
ATOM 521 N N . TYR A 1 72 ? -2.357 4.902 13.484 1 93.31 72 TYR A N 1
ATOM 522 C CA . TYR A 1 72 ? -2.217 3.736 12.617 1 93.31 72 TYR A CA 1
ATOM 523 C C . TYR A 1 72 ? -3.502 3.477 11.844 1 93.31 72 TYR A C 1
ATOM 525 O O . TYR A 1 72 ? -3.74 2.357 11.383 1 93.31 72 TYR A O 1
ATOM 533 N N . GLY A 1 73 ? -4.273 4.445 11.688 1 90.44 73 GLY A N 1
ATOM 534 C CA . GLY A 1 73 ? -5.559 4.309 11.031 1 90.44 73 GLY A CA 1
ATOM 535 C C . GLY A 1 73 ? -5.441 3.859 9.586 1 90.44 73 GLY A C 1
ATOM 536 O O . GLY A 1 73 ? -6.328 3.18 9.062 1 90.44 73 GLY A O 1
ATOM 537 N N . ARG A 1 74 ? -4.34 4.086 8.961 1 93.25 74 ARG A N 1
ATOM 538 C CA . ARG A 1 74 ? -4.164 3.822 7.539 1 93.25 74 ARG A CA 1
ATOM 539 C C . ARG A 1 74 ? -3.898 2.344 7.285 1 93.25 74 ARG A C 1
ATOM 541 O O . ARG A 1 74 ? -3.873 1.901 6.133 1 93.25 74 ARG A O 1
ATOM 548 N N . PHE A 1 75 ? -3.775 1.63 8.344 1 91.69 75 PHE A N 1
ATOM 549 C CA . PHE A 1 75 ? -3.619 0.19 8.18 1 91.69 75 PHE A CA 1
ATOM 550 C C . PHE A 1 75 ? -4.855 -0.416 7.52 1 91.69 75 PHE A C 1
ATOM 552 O O . PHE A 1 75 ? -4.754 -1.408 6.797 1 91.69 75 PHE A O 1
ATOM 559 N N . ARG A 1 76 ? -5.926 0.204 7.766 1 89.75 76 ARG A N 1
ATOM 560 C CA . ARG A 1 76 ? -7.145 -0.296 7.137 1 89.75 76 ARG A CA 1
ATOM 561 C C . ARG A 1 76 ? -7.07 -0.161 5.621 1 89.75 76 ARG A C 1
ATOM 563 O O . ARG A 1 76 ? -7.531 -1.044 4.891 1 89.75 76 ARG A O 1
ATOM 570 N N . PHE A 1 77 ? -6.465 0.935 5.137 1 92.88 77 PHE A N 1
ATOM 571 C CA . PHE A 1 77 ? -6.27 1.12 3.703 1 92.88 77 PHE A CA 1
ATOM 572 C C . PHE A 1 77 ? -5.23 0.142 3.168 1 92.88 77 PHE A C 1
ATOM 574 O O . PHE A 1 77 ? -5.414 -0.448 2.102 1 92.88 77 PHE A O 1
ATOM 581 N N . LEU A 1 78 ? -4.23 -0.029 3.926 1 93.94 78 LEU A N 1
ATOM 582 C CA . LEU A 1 78 ? -3.119 -0.875 3.508 1 93.94 78 LEU A CA 1
ATOM 583 C C . LEU A 1 78 ? -3.57 -2.322 3.346 1 93.94 78 LEU A C 1
ATOM 585 O O . LEU A 1 78 ? -3.268 -2.961 2.334 1 93.94 78 LEU A O 1
ATOM 589 N N . TYR A 1 79 ? -4.211 -2.828 4.312 1 90.25 79 TYR A N 1
ATOM 590 C CA . TYR A 1 79 ? -4.621 -4.227 4.262 1 90.25 79 TYR A CA 1
ATOM 591 C C . TYR A 1 79 ? -5.648 -4.457 3.16 1 90.25 79 TYR A C 1
ATOM 593 O O . TYR A 1 79 ? -5.66 -5.512 2.525 1 90.25 79 TYR A O 1
ATOM 601 N N . ALA A 1 80 ? -6.484 -3.451 2.98 1 89.75 80 ALA A N 1
ATOM 602 C CA . ALA A 1 80 ? -7.398 -3.553 1.847 1 89.75 80 ALA A CA 1
ATOM 603 C C . ALA A 1 80 ? -6.633 -3.631 0.529 1 89.75 80 ALA A C 1
ATOM 605 O O . ALA A 1 80 ? -7.012 -4.383 -0.372 1 89.75 80 ALA A O 1
ATOM 606 N N . PHE A 1 81 ? -5.625 -2.902 0.481 1 92.81 81 PHE A N 1
ATOM 607 C CA . PHE A 1 81 ? -4.773 -2.92 -0.705 1 92.81 81 PHE A CA 1
ATOM 608 C C . PHE A 1 81 ? -4.105 -4.277 -0.874 1 92.81 81 PHE A C 1
ATOM 610 O O . PHE A 1 81 ? -4.043 -4.812 -1.983 1 92.81 81 PHE A O 1
ATOM 617 N N . VAL A 1 82 ? -3.648 -4.789 0.169 1 91.56 82 VAL A N 1
ATOM 618 C CA . VAL A 1 82 ? -2.996 -6.094 0.144 1 91.56 82 VAL A CA 1
ATOM 619 C C . VAL A 1 82 ? -3.984 -7.156 -0.325 1 91.56 82 VAL A C 1
ATOM 621 O O . VAL A 1 82 ? -3.641 -8.016 -1.14 1 91.56 82 VAL A O 1
ATOM 624 N N . VAL A 1 83 ? -5.105 -7.035 0.168 1 88.12 83 VAL A N 1
ATOM 625 C CA . VAL A 1 83 ? -6.152 -7.973 -0.23 1 88.12 83 VAL A CA 1
ATOM 626 C C . VAL A 1 83 ? -6.375 -7.891 -1.738 1 88.12 83 VA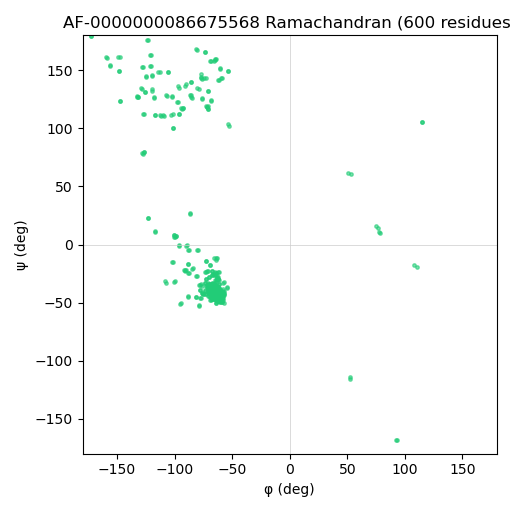L A C 1
ATOM 628 O O . VAL A 1 83 ? -6.461 -8.914 -2.416 1 88.12 83 VAL A O 1
ATOM 631 N N . ALA A 1 84 ? -6.441 -6.719 -2.264 1 89.56 84 ALA A N 1
ATOM 632 C CA . ALA A 1 84 ? -6.68 -6.512 -3.689 1 89.56 84 ALA A CA 1
ATOM 633 C C . ALA A 1 84 ? -5.586 -7.164 -4.531 1 89.56 84 ALA A C 1
ATOM 635 O O . ALA A 1 84 ? -5.879 -7.879 -5.492 1 89.56 84 ALA A O 1
ATOM 636 N N . ILE A 1 85 ? -4.422 -7.039 -4.148 1 88.06 85 ILE A N 1
ATOM 637 C CA . ILE A 1 85 ? -3.318 -7.453 -5.008 1 88.06 85 ILE A CA 1
ATOM 638 C C . ILE A 1 85 ? -3 -8.93 -4.77 1 88.06 85 ILE A C 1
ATOM 640 O O . ILE A 1 85 ? -2.797 -9.688 -5.719 1 88.06 85 ILE A O 1
ATOM 644 N N . VAL A 1 86 ? -2.953 -9.305 -3.52 1 84.69 86 VAL A N 1
ATOM 645 C CA . VAL A 1 86 ? -2.496 -10.648 -3.178 1 84.69 86 VAL A CA 1
ATOM 646 C C . VAL A 1 86 ? -3.613 -11.656 -3.436 1 84.69 86 VAL A C 1
ATOM 648 O O . VAL A 1 86 ? -3.371 -12.734 -3.984 1 84.69 86 VAL A O 1
ATOM 651 N N . ILE A 1 87 ? -4.746 -11.211 -3.113 1 81 87 ILE A N 1
ATOM 652 C CA . ILE A 1 87 ? -5.828 -12.188 -3.156 1 81 87 ILE A CA 1
ATOM 653 C C . ILE A 1 87 ? -6.543 -12.102 -4.504 1 81 87 ILE A C 1
ATOM 655 O O . ILE A 1 87 ? -6.586 -13.086 -5.25 1 81 87 ILE A O 1
ATOM 659 N N . PHE A 1 88 ? -6.918 -10.961 -4.891 1 87.06 88 PHE A N 1
ATOM 660 C CA . PHE A 1 88 ? -7.754 -10.836 -6.078 1 87.06 88 PHE A CA 1
ATOM 661 C C . PHE A 1 88 ? -6.906 -10.891 -7.344 1 87.06 88 PHE A C 1
ATOM 663 O O . PHE A 1 88 ? -7.27 -11.555 -8.32 1 87.06 88 PHE A O 1
ATOM 670 N N . LEU A 1 89 ? -5.883 -10.188 -7.277 1 87.94 89 LEU A N 1
ATOM 671 C CA . LEU A 1 89 ? -5.043 -10.203 -8.469 1 87.94 89 LEU A CA 1
ATOM 672 C C . LEU A 1 89 ? -4.379 -11.562 -8.656 1 87.94 89 LEU A C 1
ATOM 674 O O . LEU A 1 89 ? -4.434 -12.141 -9.742 1 87.94 89 LEU A O 1
ATOM 678 N N . ALA A 1 90 ? -3.82 -12.062 -7.609 1 84.19 90 ALA A N 1
ATOM 679 C CA . ALA A 1 90 ? -3.182 -13.375 -7.684 1 84.19 90 ALA A CA 1
ATOM 680 C C . ALA A 1 90 ? -4.191 -14.461 -8.039 1 84.19 90 ALA A C 1
ATOM 682 O O . ALA A 1 90 ? -3.916 -15.32 -8.883 1 84.19 90 ALA A O 1
ATOM 683 N N . GLY A 1 91 ? -5.301 -14.414 -7.387 1 83.56 91 GLY A N 1
ATOM 684 C CA . GLY A 1 91 ? -6.348 -15.375 -7.707 1 83.56 91 GLY A CA 1
ATOM 685 C C . GLY A 1 91 ? -6.836 -15.273 -9.141 1 83.56 91 GLY A C 1
ATOM 686 O O . GLY A 1 91 ? -7.098 -16.281 -9.781 1 83.56 91 GLY A O 1
ATOM 687 N N . GLY A 1 92 ? -7 -14.047 -9.586 1 89.44 92 GLY A N 1
ATOM 688 C CA . GLY A 1 92 ? -7.414 -13.844 -10.969 1 89.44 92 GLY A CA 1
ATOM 689 C C . GLY A 1 92 ? -6.422 -14.383 -11.977 1 89.44 92 GLY A C 1
ATOM 690 O O . GLY A 1 92 ? -6.809 -15.062 -12.93 1 89.44 92 GLY A O 1
ATOM 691 N N . VAL A 1 93 ? -5.223 -14.156 -11.789 1 86.69 93 VAL A N 1
ATOM 692 C CA . VAL A 1 93 ? -4.176 -14.641 -12.68 1 86.69 93 VAL A CA 1
ATOM 693 C C . VAL A 1 93 ? -4.141 -16.172 -12.656 1 86.69 93 VAL A C 1
ATOM 695 O O . VAL A 1 93 ? -3.957 -16.812 -13.695 1 86.69 93 VAL A O 1
ATOM 698 N N . PHE A 1 94 ? -4.281 -16.719 -11.492 1 84.88 94 PHE A N 1
ATOM 699 C CA . PHE A 1 94 ? -4.34 -18.156 -11.352 1 84.88 94 PHE A CA 1
ATOM 700 C C . PHE A 1 94 ? -5.492 -18.734 -12.172 1 84.88 94 PHE A C 1
ATOM 702 O O . PHE A 1 94 ? -5.332 -19.75 -12.844 1 84.88 94 PHE A O 1
ATOM 709 N N . ALA A 1 95 ? -6.578 -18.109 -12.039 1 89.81 95 ALA A N 1
ATOM 710 C CA . ALA A 1 95 ? -7.742 -18.562 -12.797 1 89.81 95 ALA A CA 1
ATOM 711 C C . ALA A 1 95 ? -7.488 -18.469 -14.305 1 89.81 95 ALA A C 1
ATOM 713 O O . ALA A 1 95 ? -7.891 -19.359 -15.062 1 89.81 95 ALA A O 1
ATOM 714 N N . LEU A 1 96 ? -6.883 -17.438 -14.711 1 91.81 96 LEU A N 1
ATOM 715 C CA . LEU A 1 96 ? -6.559 -17.266 -16.125 1 91.81 96 LEU A CA 1
ATOM 716 C C . LEU A 1 96 ? -5.59 -18.359 -16.594 1 91.81 96 LEU A C 1
ATOM 718 O O . LEU A 1 96 ? -5.746 -18.906 -17.672 1 91.81 96 LEU A O 1
ATOM 722 N N . TYR A 1 97 ? -4.68 -18.641 -15.766 1 86.31 97 TYR A N 1
ATOM 723 C CA . TYR A 1 97 ? -3.729 -19.703 -16.078 1 86.31 97 TYR A CA 1
ATOM 724 C C . TYR A 1 97 ? -4.43 -21.047 -16.172 1 86.31 97 TYR A C 1
ATOM 726 O O . TYR A 1 97 ? -4.176 -21.812 -17.109 1 86.31 97 TYR A O 1
ATOM 734 N N . GLU A 1 98 ? -5.242 -21.312 -15.258 1 86.12 98 GLU A N 1
ATOM 735 C CA . GLU A 1 98 ? -6 -22.562 -15.266 1 86.12 98 GLU A CA 1
ATOM 736 C C . GLU A 1 98 ? -6.863 -22.672 -16.516 1 86.12 98 GLU A C 1
ATOM 738 O O . GLU A 1 98 ? -7.004 -23.766 -17.078 1 86.12 98 GLU A O 1
ATOM 743 N N . SER A 1 99 ? -7.473 -21.562 -16.812 1 91.38 99 SER A N 1
ATOM 744 C CA . SER A 1 99 ? -8.289 -21.562 -18.031 1 91.38 99 SER A CA 1
ATOM 745 C C . SER A 1 99 ? -7.457 -21.891 -19.266 1 91.38 99 SER A C 1
ATOM 747 O O . SER A 1 99 ? -7.895 -22.656 -20.125 1 91.38 99 SER A O 1
ATOM 749 N N . TRP A 1 100 ? -6.355 -21.328 -19.391 1 89.62 100 TRP A N 1
ATOM 750 C CA . TRP A 1 100 ? -5.469 -21.594 -20.516 1 89.62 100 TRP A CA 1
ATOM 751 C C . TRP A 1 100 ? -5.09 -23.062 -20.578 1 89.62 100 TRP A C 1
ATOM 753 O O . TRP A 1 100 ? -5.082 -23.656 -21.656 1 89.62 100 TRP A O 1
ATOM 763 N N . GLU A 1 101 ? -4.762 -23.688 -19.484 1 86.56 101 GLU A N 1
ATOM 764 C CA . GLU A 1 101 ? -4.418 -25.109 -19.422 1 86.56 101 GLU A CA 1
ATOM 765 C C . GLU A 1 101 ? -5.59 -25.984 -19.875 1 86.56 101 GLU A C 1
ATOM 767 O O . GLU A 1 101 ? -5.398 -26.969 -20.578 1 86.56 101 GLU A O 1
ATOM 772 N N . LYS A 1 102 ? -6.68 -25.641 -19.375 1 89.62 102 LYS A N 1
ATOM 773 C CA . LYS A 1 102 ? -7.875 -26.406 -19.703 1 89.62 102 LYS A CA 1
ATOM 774 C C . LYS A 1 102 ? -8.211 -26.297 -21.188 1 89.62 102 LYS A C 1
ATOM 776 O O . LYS A 1 102 ? -8.688 -27.25 -21.797 1 89.62 102 LYS A O 1
ATOM 781 N N . PHE A 1 103 ? -7.996 -25.125 -21.781 1 90.25 103 PHE A N 1
ATOM 782 C CA . PHE A 1 103 ? -8.219 -24.969 -23.219 1 90.25 103 PHE A CA 1
ATOM 783 C C . PHE A 1 103 ? -7.238 -25.812 -24.016 1 90.25 103 PHE A C 1
ATOM 785 O O . PHE A 1 103 ? -7.59 -26.344 -25.062 1 90.25 103 PHE A O 1
ATOM 792 N N . ALA A 1 104 ? -6.094 -25.953 -23.531 1 89.19 104 ALA A N 1
ATOM 793 C CA . ALA A 1 104 ? -5.062 -26.75 -24.203 1 89.19 104 ALA A CA 1
ATOM 794 C C . ALA A 1 104 ? -5.367 -28.234 -24.125 1 89.19 104 ALA A C 1
ATOM 796 O O . ALA A 1 104 ? -5.043 -29 -25.031 1 89.19 104 ALA A O 1
ATOM 797 N N . ASP A 1 105 ? -5.938 -28.672 -22.969 1 87.88 105 ASP A N 1
ATOM 798 C CA . ASP A 1 105 ? -6.324 -30.062 -22.781 1 87.88 105 ASP A CA 1
ATOM 799 C C . ASP A 1 105 ? -7.77 -30.172 -22.312 1 87.88 105 ASP A C 1
ATOM 801 O O . ASP A 1 105 ? -8.031 -30.484 -21.156 1 87.88 105 ASP A O 1
ATOM 805 N N . PRO A 1 106 ? -8.57 -30.031 -23.297 1 87.12 106 PRO A N 1
ATOM 806 C CA . PRO A 1 106 ? -9.992 -30.062 -22.922 1 87.12 106 PRO A CA 1
ATOM 807 C C . PRO A 1 106 ? -10.461 -31.469 -22.547 1 87.12 106 PRO A C 1
ATOM 809 O O . PRO A 1 106 ? -10.109 -32.438 -23.219 1 87.12 106 PRO A O 1
ATOM 812 N N . HIS A 1 107 ? -10.914 -31.625 -21.297 1 81.81 107 HIS A N 1
ATOM 813 C CA . HIS A 1 107 ? -11.453 -32.906 -20.844 1 81.81 107 HIS A CA 1
ATOM 814 C C . HIS A 1 107 ? -12.867 -32.719 -20.297 1 81.81 107 HIS A C 1
ATOM 816 O O . HIS A 1 107 ? -13.203 -31.688 -19.734 1 81.81 107 HIS A O 1
ATOM 822 N N . PRO A 1 108 ? -13.633 -33.75 -20.562 1 84.19 108 PRO A N 1
ATOM 823 C CA . PRO A 1 108 ? -15 -33.656 -20.031 1 84.19 108 PRO A CA 1
ATOM 824 C C . PRO A 1 108 ? -15.055 -33.656 -18.516 1 84.19 108 PRO A C 1
ATOM 826 O O . PRO A 1 108 ? -14.078 -34.031 -17.859 1 84.19 108 PRO A O 1
ATOM 829 N N . LEU A 1 109 ? -16.172 -33.125 -18.016 1 87.56 109 LEU A N 1
ATOM 830 C CA . LEU A 1 109 ? -16.391 -33.094 -16.578 1 87.56 109 LEU A CA 1
ATOM 831 C C . LEU A 1 109 ? -16.859 -34.438 -16.047 1 87.56 109 LEU A C 1
ATOM 833 O O . LEU A 1 109 ? -17.688 -35.094 -16.688 1 87.56 109 LEU A O 1
ATOM 837 N N . GLU A 1 110 ? -16.234 -34.781 -15.008 1 84.56 110 GLU A N 1
ATOM 838 C CA . GLU A 1 110 ? -16.672 -36.031 -14.352 1 84.56 110 GLU A CA 1
ATOM 839 C C . GLU A 1 110 ? -17.625 -35.719 -13.211 1 84.56 110 GLU A C 1
ATOM 841 O O . GLU A 1 110 ? -17.438 -34.781 -12.453 1 84.56 110 GLU A O 1
ATOM 846 N N . GLU A 1 111 ? -18.719 -36.438 -13.055 1 87.62 111 GLU A N 1
ATOM 847 C CA . GLU A 1 111 ? -19.703 -36.344 -11.969 1 87.62 111 GLU A CA 1
ATOM 848 C C . GLU A 1 111 ? -20.172 -34.906 -11.766 1 87.62 111 GLU A C 1
ATOM 850 O O . GLU A 1 111 ? -20.047 -34.344 -10.672 1 87.62 111 GLU A O 1
ATOM 855 N N . PRO A 1 112 ? -20.766 -34.375 -12.789 1 88.81 112 PRO A N 1
ATOM 856 C CA . PRO A 1 112 ? -21.125 -32.969 -12.758 1 88.81 112 PRO A CA 1
ATOM 857 C C . PRO A 1 112 ? -22.156 -32.656 -11.672 1 88.81 112 PRO A C 1
ATOM 859 O O . PRO A 1 112 ? -22.344 -31.469 -11.32 1 88.81 112 PRO A O 1
ATOM 862 N N . ILE A 1 113 ? -22.75 -33.625 -11.086 1 88.75 113 ILE A N 1
ATOM 863 C CA . ILE A 1 113 ? -23.781 -33.406 -10.07 1 88.75 113 ILE A CA 1
ATOM 864 C C . ILE A 1 113 ? -23.172 -32.688 -8.875 1 88.75 113 ILE A C 1
ATOM 866 O O . ILE A 1 113 ? -23.844 -31.859 -8.242 1 88.75 113 ILE A O 1
ATOM 870 N N . TRP A 1 114 ? -21.984 -33 -8.555 1 88.69 114 TRP A N 1
ATOM 871 C CA . TRP A 1 114 ? -21.312 -32.375 -7.434 1 88.69 114 TRP A CA 1
ATOM 872 C C . TRP A 1 114 ? -21.125 -30.875 -7.699 1 88.69 114 TRP A C 1
ATOM 874 O O . TRP A 1 114 ? -21.312 -30.047 -6.801 1 88.69 114 TRP A O 1
ATOM 884 N N . ALA A 1 115 ? -20.75 -30.562 -8.922 1 90.81 115 ALA A N 1
ATOM 885 C CA . ALA A 1 115 ? -20.578 -29.156 -9.297 1 90.81 115 ALA A CA 1
ATOM 886 C C . ALA A 1 115 ? -21.891 -28.406 -9.234 1 90.81 115 ALA A C 1
ATOM 888 O O . ALA A 1 115 ? -21.969 -27.297 -8.68 1 90.81 115 ALA A O 1
ATOM 889 N N . PHE A 1 116 ? -22.891 -28.984 -9.742 1 92.94 116 PHE A N 1
ATOM 890 C CA . PHE A 1 116 ? -24.203 -28.344 -9.75 1 92.94 116 PHE A CA 1
ATOM 891 C C . PHE A 1 116 ? -24.703 -28.125 -8.328 1 92.94 116 PHE A C 1
ATOM 893 O O . PHE A 1 116 ? -25.203 -27.047 -8 1 92.94 116 PHE A O 1
ATOM 900 N N . GLY A 1 117 ? -24.609 -29.141 -7.504 1 92.56 117 GLY A N 1
ATOM 901 C CA . GLY A 1 117 ? -25.047 -29.016 -6.125 1 92.56 117 GLY A CA 1
ATOM 902 C C . GLY A 1 117 ? -24.344 -27.891 -5.375 1 92.56 117 GLY A C 1
ATOM 903 O O . GLY A 1 117 ? -25 -27.031 -4.777 1 92.56 117 GLY A O 1
ATOM 904 N N . VAL A 1 118 ? -23.062 -27.859 -5.445 1 91.56 118 VAL A N 1
ATOM 905 C CA . VAL A 1 118 ? -22.266 -26.891 -4.715 1 91.56 118 VAL A CA 1
ATOM 906 C C . VAL A 1 118 ? -22.531 -25.484 -5.27 1 91.56 118 VAL A C 1
ATOM 908 O O . VAL A 1 118 ? -22.656 -24.531 -4.508 1 91.56 118 VAL A O 1
ATOM 911 N N . LEU A 1 119 ? -22.656 -25.359 -6.535 1 92.5 119 LEU A N 1
ATOM 912 C CA . LEU A 1 119 ? -22.844 -24.047 -7.164 1 92.5 119 LEU A CA 1
ATOM 913 C C . LEU A 1 119 ? -24.203 -23.469 -6.816 1 92.5 119 LEU A C 1
ATOM 915 O O . LEU A 1 119 ? -24.312 -22.297 -6.465 1 92.5 119 LEU A O 1
ATOM 919 N N . ILE A 1 120 ? -25.172 -24.281 -6.91 1 93.25 120 ILE A N 1
ATOM 920 C CA . ILE A 1 120 ? -26.531 -23.812 -6.66 1 93.25 120 ILE A CA 1
ATOM 921 C C . ILE A 1 120 ? -26.672 -23.391 -5.199 1 93.25 120 ILE A C 1
ATOM 923 O O . ILE A 1 120 ? -27.203 -22.328 -4.898 1 93.25 120 ILE A O 1
ATOM 927 N N . VAL A 1 121 ? -26.156 -24.188 -4.324 1 91.31 121 VAL A N 1
ATOM 928 C CA . VAL A 1 121 ? -26.203 -23.859 -2.902 1 91.31 121 VAL A CA 1
ATOM 929 C C . VAL A 1 121 ? -25.406 -22.594 -2.633 1 91.31 121 VAL A C 1
ATOM 931 O O . VAL A 1 121 ? -25.844 -21.719 -1.876 1 91.31 121 VAL A O 1
ATOM 934 N N . SER A 1 122 ? -24.266 -22.484 -3.238 1 89.56 122 SER A N 1
ATOM 935 C CA . SER A 1 122 ? -23.406 -21.328 -3.059 1 89.56 122 SER A CA 1
ATOM 936 C C . SER A 1 122 ? -24.078 -20.047 -3.562 1 89.56 122 SER A C 1
ATOM 938 O O . SER A 1 122 ? -23.984 -19 -2.936 1 89.56 122 SER A O 1
ATOM 940 N N . ILE A 1 123 ? -24.766 -20.125 -4.648 1 90.88 123 ILE A N 1
ATOM 941 C CA . ILE A 1 123 ? -25.484 -18.969 -5.199 1 90.88 123 ILE A CA 1
ATOM 942 C C . ILE A 1 123 ? -26.547 -18.516 -4.215 1 90.88 123 ILE A C 1
ATOM 944 O O . ILE A 1 123 ? -26.703 -17.312 -3.975 1 90.88 123 ILE A O 1
ATOM 948 N N . GLY A 1 124 ? -27.219 -19.453 -3.693 1 89.75 124 GLY A N 1
ATOM 949 C CA . GLY A 1 124 ? -28.219 -19.109 -2.684 1 89.75 124 GLY A CA 1
ATOM 950 C C . GLY A 1 124 ? -27.609 -18.438 -1.467 1 89.75 124 GLY A C 1
ATOM 951 O O . GLY A 1 124 ? -28.094 -17.375 -1.038 1 89.75 124 GLY A O 1
ATOM 952 N N . LEU A 1 125 ? -26.578 -19 -0.954 1 83.75 125 LEU A N 1
ATOM 953 C CA . LEU A 1 125 ? -25.938 -18.469 0.242 1 83.75 125 LEU A CA 1
ATOM 954 C C . LEU A 1 125 ? -25.328 -17.094 -0.032 1 83.75 125 LEU A C 1
ATOM 956 O O . LEU A 1 125 ? -25.469 -16.172 0.781 1 83.75 125 LEU A O 1
ATOM 960 N N . GLU A 1 126 ? -24.703 -16.938 -1.164 1 82.75 126 GLU A N 1
ATOM 961 C CA . GLU A 1 126 ? -24.062 -15.672 -1.517 1 82.75 126 GLU A CA 1
ATOM 962 C C . GLU A 1 126 ? -25.109 -14.586 -1.8 1 82.75 126 GLU A C 1
ATOM 964 O O . GLU A 1 126 ? -24.875 -13.414 -1.51 1 82.75 126 GLU A O 1
ATOM 969 N N . SER A 1 127 ? -26.203 -15 -2.395 1 87.56 127 SER A N 1
ATOM 970 C CA . SER A 1 127 ? -27.297 -14.055 -2.637 1 87.56 127 SER A CA 1
ATOM 971 C C . SER A 1 127 ? -27.859 -13.516 -1.328 1 87.56 127 SER A C 1
ATOM 973 O O . SER A 1 127 ? -28.141 -12.32 -1.214 1 87.56 127 SER A O 1
ATOM 975 N N . PHE A 1 128 ? -27.922 -14.391 -0.452 1 83.38 128 PHE A N 1
ATOM 976 C CA . PHE A 1 128 ? -28.406 -13.984 0.862 1 83.38 128 PHE A CA 1
ATOM 977 C C . PHE A 1 128 ? -27.406 -13.055 1.54 1 83.38 128 PHE A C 1
ATOM 979 O O . PHE A 1 128 ? -27.797 -12.055 2.148 1 83.38 128 PHE A O 1
ATOM 986 N N . SER A 1 129 ? -26.203 -13.383 1.466 1 77 129 SER A N 1
ATOM 987 C CA . SER A 1 129 ? -25.156 -12.555 2.049 1 77 129 SER A CA 1
ATOM 988 C C . SER A 1 129 ? -25.125 -11.172 1.415 1 77 129 SER A C 1
ATOM 990 O O . SER A 1 129 ? -24.984 -10.164 2.115 1 77 129 SER A O 1
ATOM 992 N N . LEU A 1 130 ? -25.234 -11.102 0.128 1 79.81 130 LEU A N 1
ATOM 993 C CA . LEU A 1 130 ? -25.219 -9.836 -0.59 1 79.81 130 LEU A CA 1
ATOM 994 C C . LEU A 1 130 ? -26.406 -8.961 -0.198 1 79.81 130 LEU A C 1
ATOM 996 O O . LEU A 1 130 ? -26.266 -7.75 -0.026 1 79.81 130 LEU A O 1
ATOM 1000 N N . ARG A 1 131 ? -27.453 -9.523 -0.086 1 81.56 131 ARG A N 1
ATOM 1001 C CA . ARG A 1 131 ? -28.656 -8.797 0.306 1 81.56 131 ARG A CA 1
ATOM 1002 C C . ARG A 1 131 ? -28.484 -8.164 1.687 1 81.56 131 ARG A C 1
ATOM 1004 O O . ARG A 1 131 ? -28.891 -7.02 1.905 1 81.56 131 ARG A O 1
ATOM 1011 N N . THR A 1 132 ? -27.891 -8.891 2.539 1 75.31 132 THR A N 1
ATOM 1012 C CA . THR A 1 132 ? -27.672 -8.375 3.885 1 75.31 132 THR A CA 1
ATOM 1013 C C . THR A 1 132 ? -26.672 -7.223 3.861 1 75.31 132 THR A C 1
ATOM 1015 O O . THR A 1 132 ? -26.859 -6.223 4.559 1 75.31 132 THR A O 1
ATOM 1018 N N . ALA A 1 133 ? -25.703 -7.328 3.049 1 70 133 ALA A N 1
ATOM 1019 C CA . ALA A 1 133 ? -24.688 -6.281 2.945 1 70 133 ALA A CA 1
ATOM 1020 C C . ALA A 1 133 ? -25.266 -5.016 2.318 1 70 133 ALA A C 1
ATOM 1022 O O . ALA A 1 133 ? -24.969 -3.904 2.756 1 70 133 ALA A O 1
ATOM 1023 N N . VAL A 1 134 ? -26.047 -5.223 1.357 1 73.88 134 VAL A N 1
ATOM 1024 C CA . VAL A 1 134 ? -26.672 -4.098 0.668 1 73.88 134 VAL A CA 1
ATOM 1025 C C . VAL A 1 134 ? -27.625 -3.369 1.619 1 73.88 134 VAL A C 1
ATOM 1027 O O . VAL A 1 134 ? -27.672 -2.137 1.634 1 73.88 134 VAL A O 1
ATOM 1030 N N . LYS A 1 135 ? -28.203 -4.039 2.416 1 74.75 135 LYS A N 1
ATOM 1031 C CA . LYS A 1 135 ? -29.125 -3.426 3.377 1 74.75 135 LYS A CA 1
ATOM 1032 C C . LYS A 1 135 ? -28.359 -2.615 4.422 1 74.75 135 LYS A C 1
ATOM 1034 O O . LYS A 1 135 ? -28.75 -1.5 4.762 1 74.75 135 LYS A O 1
ATOM 1039 N N . GLU A 1 136 ? -27.297 -3.137 4.793 1 70 136 GLU A N 1
ATOM 1040 C CA . GLU A 1 136 ? -26.469 -2.441 5.777 1 70 136 GLU A CA 1
ATOM 1041 C C . GLU A 1 136 ? -25.812 -1.203 5.176 1 70 136 GLU A C 1
ATOM 1043 O O . GLU A 1 136 ? -25.688 -0.176 5.848 1 70 136 GLU A O 1
ATOM 1048 N N . SER A 1 137 ? -25.469 -1.324 3.936 1 69.25 137 SER A N 1
ATOM 1049 C CA . SER A 1 137 ? -24.812 -0.2 3.266 1 69.25 137 SER A CA 1
ATOM 1050 C C . SER A 1 137 ? -25.828 0.879 2.896 1 69.25 137 SER A C 1
ATOM 1052 O O . SER A 1 137 ? -25.484 2.062 2.834 1 69.25 137 SER A O 1
ATOM 1054 N N . ALA A 1 138 ? -26.969 0.389 2.574 1 69.81 138 ALA A N 1
ATOM 1055 C CA . ALA A 1 138 ? -28.031 1.345 2.246 1 69.81 138 ALA A CA 1
ATOM 1056 C C . ALA A 1 138 ? -28.281 2.297 3.41 1 69.81 138 ALA A C 1
ATOM 1058 O O . ALA A 1 138 ? -28.531 3.486 3.201 1 69.81 138 ALA A O 1
ATOM 1059 N N . ALA A 1 139 ? -28.109 1.787 4.527 1 64.69 139 ALA A N 1
ATOM 1060 C CA . ALA A 1 139 ? -28.297 2.629 5.703 1 64.69 139 ALA A CA 1
ATOM 1061 C C . ALA A 1 139 ? -27.219 3.711 5.781 1 64.69 139 ALA A C 1
ATOM 1063 O O . ALA A 1 139 ? -27.469 4.816 6.266 1 64.69 139 ALA A O 1
ATOM 1064 N N . ARG A 1 140 ? -26.141 3.373 5.109 1 64.56 140 ARG A N 1
ATOM 1065 C CA . ARG A 1 140 ? -25.016 4.297 5.172 1 64.56 140 ARG A CA 1
ATOM 1066 C C . ARG A 1 140 ? -24.953 5.168 3.92 1 64.56 140 ARG A C 1
ATOM 1068 O O . ARG A 1 140 ? -24.453 6.293 3.965 1 64.56 140 ARG A O 1
ATOM 1075 N N . ARG A 1 141 ? -25.359 4.68 2.799 1 66.19 141 ARG A N 1
ATOM 1076 C CA . ARG A 1 141 ? -25.25 5.336 1.5 1 66.19 141 ARG A CA 1
ATOM 1077 C C . ARG A 1 141 ? -26.219 6.508 1.395 1 66.19 141 ARG A C 1
ATOM 1079 O O . ARG A 1 141 ? -25.938 7.484 0.692 1 66.19 141 ARG A O 1
ATOM 1086 N N . GLY A 1 142 ? -27.188 6.52 2.111 1 62.78 142 GLY A N 1
ATOM 1087 C CA . GLY A 1 142 ? -28.188 7.562 1.964 1 62.78 142 GLY A CA 1
ATOM 1088 C C . GLY A 1 142 ? -28.688 7.719 0.54 1 62.78 142 GLY A C 1
ATOM 1089 O O . GLY A 1 142 ? -29.141 6.75 -0.072 1 62.78 142 GLY A O 1
ATOM 1090 N N . ASP A 1 143 ? -28.422 8.852 -0.12 1 68 143 ASP A N 1
ATOM 1091 C CA . ASP A 1 143 ? -28.953 9.195 -1.432 1 68 143 ASP A CA 1
ATOM 1092 C C . ASP A 1 143 ? -27.938 8.938 -2.533 1 68 143 ASP A C 1
ATOM 1094 O O . ASP A 1 143 ? -28.203 9.195 -3.709 1 68 143 ASP A O 1
ATOM 1098 N N . LEU A 1 144 ? -26.875 8.367 -2.207 1 69.25 144 LEU A N 1
ATOM 1099 C CA . LEU A 1 144 ? -25.828 8.203 -3.209 1 69.25 144 LEU A CA 1
ATOM 1100 C C . LEU A 1 144 ? -26.062 6.934 -4.027 1 69.25 144 LEU A C 1
ATOM 1102 O O . LEU A 1 144 ? -26.562 5.934 -3.504 1 69.25 144 LEU A O 1
ATOM 1106 N N . SER A 1 145 ? -25.812 7.102 -5.293 1 75.69 145 SER A N 1
ATOM 1107 C CA . SER A 1 145 ? -25.797 5.898 -6.117 1 75.69 145 SER A CA 1
ATOM 1108 C C . SER A 1 145 ? -24.672 4.953 -5.707 1 75.69 145 SER A C 1
ATOM 1110 O O . SER A 1 145 ? -23.734 5.367 -5.027 1 75.69 145 SER A O 1
ATOM 1112 N N . TRP A 1 146 ? -24.797 3.719 -6.07 1 74.31 146 TRP A N 1
ATOM 1113 C CA . TRP A 1 146 ? -23.828 2.697 -5.68 1 74.31 146 TRP A CA 1
ATOM 1114 C C . TRP A 1 146 ? -22.438 3.041 -6.191 1 74.31 146 TRP A C 1
ATOM 1116 O O . TRP A 1 146 ? -21.469 3.01 -5.43 1 74.31 146 TRP A O 1
ATOM 1126 N N . PRO A 1 147 ? -22.375 3.438 -7.438 1 74.81 147 PRO A N 1
ATOM 1127 C CA . PRO A 1 147 ? -21.031 3.797 -7.914 1 74.81 147 PRO A CA 1
ATOM 1128 C C . PRO A 1 147 ? -20.453 5.016 -7.191 1 74.81 147 PRO A C 1
ATOM 1130 O O . PRO A 1 147 ? -19.266 5.066 -6.914 1 74.81 147 PRO A O 1
ATOM 1133 N N . GLN A 1 148 ? -21.344 5.906 -6.867 1 72.38 148 GLN A N 1
ATOM 1134 C CA . GLN A 1 148 ? -20.906 7.09 -6.129 1 72.38 148 GLN A CA 1
ATOM 1135 C C . GLN A 1 148 ? -20.469 6.727 -4.715 1 72.38 148 GLN A C 1
ATOM 1137 O O . GLN A 1 148 ? -19.5 7.281 -4.195 1 72.38 148 GLN A O 1
ATOM 1142 N N . PHE A 1 149 ? -21.266 5.797 -4.238 1 72.88 149 PHE A N 1
ATOM 1143 C CA . PHE A 1 149 ? -20.969 5.363 -2.879 1 72.88 149 PHE A CA 1
ATOM 1144 C C . PHE A 1 149 ? -19.594 4.707 -2.805 1 72.88 149 PHE A C 1
ATOM 1146 O O . PHE A 1 149 ? -18.812 5.008 -1.908 1 72.88 149 PHE A O 1
ATOM 1153 N N . VAL A 1 150 ? -19.281 3.939 -3.727 1 71.88 150 VAL A N 1
ATOM 1154 C CA . VAL A 1 150 ? -18.016 3.215 -3.777 1 71.88 150 VAL A CA 1
ATOM 1155 C C . VAL A 1 150 ? -16.859 4.199 -3.955 1 71.88 150 VAL A C 1
ATOM 1157 O O . VAL A 1 150 ? -15.805 4.051 -3.332 1 71.88 150 VAL A O 1
ATOM 1160 N N . ARG A 1 151 ? -17.188 5.234 -4.676 1 71.75 151 ARG A N 1
ATOM 1161 C CA . ARG A 1 151 ? -16.141 6.199 -4.98 1 71.75 151 ARG A CA 1
ATOM 1162 C C . ARG A 1 151 ? -15.906 7.152 -3.809 1 71.75 151 ARG A C 1
ATOM 1164 O O . ARG A 1 151 ? -14.789 7.609 -3.582 1 71.75 151 ARG A O 1
ATOM 1171 N N . ARG A 1 152 ? -16.922 7.34 -3.053 1 72.94 152 ARG A N 1
ATOM 1172 C CA . ARG A 1 152 ? -16.844 8.391 -2.047 1 72.94 152 ARG A CA 1
ATOM 1173 C C . ARG A 1 152 ? -16.594 7.809 -0.661 1 72.94 152 ARG A C 1
ATOM 1175 O O . ARG A 1 152 ? -16.156 8.516 0.248 1 72.94 152 ARG A O 1
ATOM 1182 N N . THR A 1 153 ? -16.828 6.531 -0.663 1 76 153 THR A N 1
ATOM 1183 C CA . THR A 1 153 ? -16.672 5.93 0.657 1 76 153 THR A CA 1
ATOM 1184 C C . THR A 1 153 ? -15.195 5.879 1.049 1 76 153 THR A C 1
ATOM 1186 O O . THR A 1 153 ? -14.336 5.535 0.229 1 76 153 THR A O 1
ATOM 1189 N N . LYS A 1 154 ? -14.93 6.312 2.221 1 80.81 154 LYS A N 1
ATOM 1190 C CA . LYS A 1 154 ? -13.562 6.305 2.729 1 80.81 154 LYS A CA 1
ATOM 1191 C C . LYS A 1 154 ? -13.312 5.094 3.627 1 80.81 154 LYS A C 1
ATOM 1193 O O . LYS A 1 154 ? -12.266 4.984 4.262 1 80.81 154 LYS A O 1
ATOM 1198 N N . ALA A 1 155 ? -14.305 4.203 3.668 1 79.38 155 ALA A N 1
ATOM 1199 C CA . ALA A 1 155 ? -14.156 2.922 4.352 1 79.38 155 ALA A CA 1
ATOM 1200 C C . ALA A 1 155 ? -13.891 1.798 3.355 1 79.38 155 ALA A C 1
ATOM 1202 O O . ALA A 1 155 ? -14.82 1.224 2.789 1 79.38 155 ALA A O 1
ATOM 1203 N N . PRO A 1 156 ? -12.68 1.427 3.236 1 81.69 156 PRO A N 1
ATOM 1204 C CA . PRO A 1 156 ? -12.312 0.472 2.189 1 81.69 156 PRO A CA 1
ATOM 1205 C C . PRO A 1 156 ? -12.891 -0.921 2.43 1 81.69 156 PRO A C 1
ATOM 1207 O O . PRO A 1 156 ? -13.156 -1.654 1.477 1 81.69 156 PRO A O 1
ATOM 1210 N N . GLU A 1 157 ? -13.141 -1.226 3.703 1 77.31 157 GLU A N 1
ATOM 1211 C CA . GLU A 1 157 ? -13.648 -2.553 4.035 1 77.31 157 GLU A CA 1
ATOM 1212 C C . GLU A 1 157 ? -15.016 -2.791 3.41 1 77.31 157 GLU A C 1
ATOM 1214 O O . GLU A 1 157 ? -15.312 -3.896 2.951 1 77.31 157 GLU A O 1
ATOM 1219 N N . LEU A 1 158 ? -15.75 -1.764 3.381 1 75.31 158 LEU A N 1
ATOM 1220 C CA . LEU A 1 158 ? -17.094 -1.88 2.82 1 75.31 158 LEU A CA 1
ATOM 1221 C C . LEU A 1 158 ? -17.031 -2.09 1.312 1 75.31 158 LEU A C 1
ATOM 1223 O O . LEU A 1 158 ? -17.781 -2.912 0.766 1 75.31 158 LEU A O 1
ATOM 1227 N N . VAL A 1 159 ? -16.188 -1.4 0.704 1 79.12 159 VAL A N 1
ATOM 1228 C CA . VAL A 1 159 ? -16.047 -1.506 -0.744 1 79.12 159 VAL A CA 1
ATOM 1229 C C . VAL A 1 159 ? -15.539 -2.896 -1.112 1 79.12 159 VAL A C 1
ATOM 1231 O O . VAL A 1 159 ? -16.047 -3.525 -2.045 1 79.12 159 VAL A O 1
ATOM 1234 N N . VAL A 1 160 ? -14.609 -3.338 -0.366 1 83.62 160 VAL A N 1
ATOM 1235 C CA . VAL A 1 160 ? -14.023 -4.648 -0.625 1 83.62 160 VAL A CA 1
ATOM 1236 C C . VAL A 1 160 ? -15.086 -5.73 -0.48 1 83.62 160 VAL A C 1
ATOM 1238 O O . VAL A 1 160 ? -15.219 -6.598 -1.348 1 83.62 160 VAL A O 1
ATOM 1241 N N . VAL A 1 161 ? -15.852 -5.645 0.564 1 78.81 161 VAL A N 1
ATOM 1242 C CA . VAL A 1 161 ? -16.844 -6.672 0.852 1 78.81 161 VAL A CA 1
ATOM 1243 C C . VAL A 1 161 ? -17.922 -6.664 -0.233 1 78.81 161 VAL A C 1
ATOM 1245 O O . VAL A 1 161 ? -18.344 -7.723 -0.703 1 78.81 161 VAL A O 1
ATOM 1248 N N . VAL A 1 162 ? -18.375 -5.531 -0.623 1 79.44 162 VAL A N 1
ATOM 1249 C CA . VAL A 1 162 ? -19.438 -5.418 -1.615 1 79.44 162 VAL A CA 1
ATOM 1250 C C . VAL A 1 162 ? -18.953 -5.938 -2.963 1 79.44 162 VAL A C 1
ATOM 1252 O O . VAL A 1 162 ? -19.641 -6.719 -3.623 1 79.44 162 VAL A O 1
ATOM 1255 N N . LEU A 1 163 ? -17.797 -5.508 -3.33 1 83.06 163 LEU A N 1
ATOM 1256 C CA . LEU A 1 163 ? -17.266 -5.941 -4.617 1 83.06 163 LEU A CA 1
ATOM 1257 C C . LEU A 1 163 ? -16.938 -7.43 -4.598 1 83.06 163 LEU A C 1
ATOM 1259 O O . LEU A 1 163 ? -17.094 -8.117 -5.613 1 83.06 163 LEU A O 1
ATOM 1263 N N . GLU A 1 164 ? -16.516 -7.875 -3.5 1 82.88 164 GLU A N 1
ATOM 1264 C CA . GLU A 1 164 ? -16.234 -9.297 -3.34 1 82.88 164 GLU A CA 1
ATOM 1265 C C . GLU A 1 164 ? -17.516 -10.125 -3.455 1 82.88 164 GLU A C 1
ATOM 1267 O O . GLU A 1 164 ? -17.547 -11.141 -4.152 1 82.88 164 GLU A O 1
ATOM 1272 N N . ASP A 1 165 ? -18.531 -9.68 -2.764 1 82.25 165 ASP A N 1
ATOM 1273 C CA . ASP A 1 165 ? -19.797 -10.398 -2.805 1 82.25 165 ASP A CA 1
ATOM 1274 C C . ASP A 1 165 ? -20.391 -10.375 -4.207 1 82.25 165 ASP A C 1
ATOM 1276 O O . ASP A 1 165 ? -20.922 -11.383 -4.68 1 82.25 165 ASP A O 1
ATOM 1280 N N . LEU A 1 166 ? -20.328 -9.266 -4.797 1 83.81 166 LEU A N 1
ATOM 1281 C CA . LEU A 1 166 ? -20.797 -9.156 -6.172 1 83.81 166 LEU A CA 1
ATOM 1282 C C . LEU A 1 166 ? -19.969 -10.039 -7.105 1 83.81 166 LEU A C 1
ATOM 1284 O O . LEU A 1 166 ? -20.531 -10.727 -7.969 1 83.81 166 LEU A O 1
ATOM 1288 N N . GLY A 1 167 ? -18.734 -9.977 -6.922 1 87.5 167 GLY A N 1
ATOM 1289 C CA . GLY A 1 167 ? -17.844 -10.828 -7.707 1 87.5 167 GLY A CA 1
ATOM 1290 C C . GLY A 1 167 ? -18.109 -12.305 -7.5 1 87.5 167 GLY A C 1
ATOM 1291 O O . GLY A 1 167 ? -18.062 -13.086 -8.453 1 87.5 167 GLY A O 1
ATOM 1292 N N . ALA A 1 168 ? -18.328 -12.617 -6.266 1 86.5 168 ALA A N 1
ATOM 1293 C CA . ALA A 1 168 ? -18.625 -14.008 -5.949 1 86.5 168 ALA A CA 1
ATOM 1294 C C . ALA A 1 168 ? -19.891 -14.477 -6.66 1 86.5 168 ALA A C 1
ATOM 1296 O O . ALA A 1 168 ? -19.922 -15.555 -7.254 1 86.5 168 ALA A O 1
ATOM 1297 N N . LEU A 1 169 ? -20.906 -13.734 -6.555 1 89.19 169 LEU A N 1
ATOM 1298 C CA . LEU A 1 169 ? -22.172 -14.109 -7.16 1 89.19 169 LEU A CA 1
ATOM 1299 C C . LEU A 1 169 ? -22.047 -14.203 -8.68 1 89.19 169 LEU A C 1
ATOM 1301 O O . LEU A 1 169 ? -22.5 -15.18 -9.281 1 89.19 169 LEU A O 1
ATOM 1305 N N . VAL A 1 170 ? -21.484 -13.234 -9.289 1 93.06 170 VAL A N 1
ATOM 1306 C CA . VAL A 1 170 ? -21.297 -13.242 -10.734 1 93.06 170 VAL A CA 1
ATOM 1307 C C . VAL A 1 170 ? -20.422 -14.422 -11.133 1 93.06 170 VAL A C 1
ATOM 1309 O O . VAL A 1 170 ? -20.703 -15.109 -12.117 1 93.06 170 VAL A O 1
ATOM 1312 N N . GLY A 1 171 ? -19.375 -14.641 -10.367 1 92.25 171 GLY A N 1
ATOM 1313 C CA . GLY A 1 171 ? -18.5 -15.773 -10.625 1 92.25 171 GLY A CA 1
ATOM 1314 C C . GLY A 1 171 ? -19.219 -17.109 -10.562 1 92.25 171 GLY A C 1
ATOM 1315 O O . GLY A 1 171 ? -19 -17.984 -11.406 1 92.25 171 GLY A O 1
ATOM 1316 N N . LEU A 1 172 ? -20.031 -17.25 -9.609 1 92.56 172 LEU A N 1
ATOM 1317 C CA . LEU A 1 172 ? -20.781 -18.469 -9.445 1 92.56 172 LEU A CA 1
ATOM 1318 C C . LEU A 1 172 ? -21.719 -18.703 -10.633 1 92.56 172 LEU A C 1
ATOM 1320 O O . LEU A 1 172 ? -21.875 -19.828 -11.102 1 92.56 172 LEU A O 1
ATOM 1324 N N . VAL A 1 173 ? -22.328 -17.688 -11.062 1 95.12 173 VAL A N 1
ATOM 1325 C CA . VAL A 1 173 ? -23.234 -17.781 -12.203 1 95.12 173 VAL A CA 1
ATOM 1326 C C . VAL A 1 173 ? -22.438 -18.141 -13.461 1 95.12 173 VAL A C 1
ATOM 1328 O O . VAL A 1 173 ? -22.875 -18.984 -14.258 1 95.12 173 VAL A O 1
ATOM 1331 N N . LEU A 1 174 ? -21.344 -17.531 -13.602 1 95.38 174 LEU A N 1
ATOM 1332 C CA . LEU A 1 174 ? -20.484 -17.844 -14.734 1 95.38 174 LEU A CA 1
ATOM 1333 C C . LEU A 1 174 ? -20.031 -19.297 -14.688 1 95.38 174 LEU A C 1
ATOM 1335 O O . LEU A 1 174 ? -20.016 -19.984 -15.711 1 95.38 174 LEU A O 1
ATOM 1339 N N . ALA A 1 175 ? -19.656 -19.719 -13.523 1 93.75 175 ALA A N 1
ATOM 1340 C CA . ALA A 1 175 ? -19.234 -21.109 -13.352 1 93.75 175 ALA A CA 1
ATOM 1341 C C . ALA A 1 175 ? -20.375 -22.062 -13.688 1 93.75 175 ALA A C 1
ATOM 1343 O O . ALA A 1 175 ? -20.172 -23.078 -14.359 1 93.75 175 ALA A O 1
ATOM 1344 N N . LEU A 1 176 ? -21.516 -21.75 -13.211 1 94.62 176 LEU A N 1
ATOM 1345 C CA . LEU A 1 176 ? -22.672 -22.594 -13.477 1 94.62 176 LEU A CA 1
ATOM 1346 C C . LEU A 1 176 ? -22.953 -22.672 -14.977 1 94.62 176 LEU A C 1
ATOM 1348 O O . LEU A 1 176 ? -23.234 -23.75 -15.5 1 94.62 176 LEU A O 1
ATOM 1352 N N . CYS A 1 177 ? -22.891 -21.578 -15.641 1 95.88 177 CYS A N 1
ATOM 1353 C CA . CYS A 1 177 ? -23.094 -21.547 -17.078 1 95.88 177 CYS A CA 1
ATOM 1354 C C . CYS A 1 177 ? -22.031 -22.375 -17.812 1 95.88 177 CYS A C 1
ATOM 1356 O O . CYS A 1 177 ? -22.359 -23.156 -18.703 1 95.88 177 CYS A O 1
ATOM 1358 N N . GLY A 1 178 ? -20.828 -22.156 -17.406 1 93.81 178 GLY A N 1
ATOM 1359 C CA . GLY A 1 178 ? -19.734 -22.891 -18.016 1 93.81 178 GLY A CA 1
ATOM 1360 C C . GLY A 1 178 ? -19.859 -24.391 -17.828 1 93.81 178 GLY A C 1
ATOM 1361 O O . GLY A 1 178 ? -19.734 -25.156 -18.797 1 93.81 178 GLY A O 1
ATOM 1362 N N . VAL A 1 179 ? -20.125 -24.812 -16.641 1 92.88 179 VAL A N 1
ATOM 1363 C CA . VAL A 1 179 ? -20.266 -26.234 -16.328 1 92.88 179 VAL A CA 1
ATOM 1364 C C . VAL A 1 179 ? -21.469 -26.812 -17.062 1 92.88 179 VAL A C 1
ATOM 1366 O O . VAL A 1 179 ? -21.406 -27.922 -17.594 1 92.88 179 VAL A O 1
ATOM 1369 N N . THR A 1 180 ? -22.547 -26.109 -17.031 1 94.94 180 THR A N 1
ATOM 1370 C CA . THR A 1 180 ? -23.75 -26.578 -17.703 1 94.94 180 THR A CA 1
ATOM 1371 C C . THR A 1 180 ? -23.5 -26.781 -19.188 1 94.94 180 THR A C 1
ATOM 1373 O O . THR A 1 180 ? -23.859 -27.828 -19.734 1 94.94 180 THR A O 1
ATOM 1376 N N . LEU A 1 181 ? -22.891 -25.828 -19.781 1 95.25 181 LEU A N 1
ATOM 1377 C CA . LEU A 1 181 ? -22.609 -25.938 -21.203 1 95.25 181 LEU A CA 1
ATOM 1378 C C . LEU A 1 181 ? -21.625 -27.062 -21.5 1 95.25 181 LEU A C 1
ATOM 1380 O O . LEU A 1 181 ? -21.719 -27.719 -22.531 1 95.25 181 LEU A O 1
ATOM 1384 N N . ALA A 1 182 ? -20.703 -27.25 -20.609 1 93.5 182 ALA A N 1
ATOM 1385 C CA . ALA A 1 182 ? -19.734 -28.328 -20.766 1 93.5 182 ALA A CA 1
ATOM 1386 C C . ALA A 1 182 ? -20.422 -29.688 -20.703 1 93.5 182 ALA A C 1
ATOM 1388 O O . ALA A 1 182 ? -20.078 -30.594 -21.469 1 93.5 182 ALA A O 1
ATOM 1389 N N . VAL A 1 183 ? -21.406 -29.812 -19.828 1 92.19 183 VAL A N 1
ATOM 1390 C CA . VAL A 1 183 ? -22.109 -31.078 -19.641 1 92.19 183 VAL A CA 1
ATOM 1391 C C . VAL A 1 183 ? -23.031 -31.344 -20.812 1 92.19 183 VAL A C 1
ATOM 1393 O O . VAL A 1 183 ? -23.078 -32.469 -21.344 1 92.19 183 VAL A O 1
ATOM 1396 N N . VAL A 1 184 ? -23.688 -30.359 -21.234 1 94.19 184 VAL A N 1
ATOM 1397 C CA . VAL A 1 184 ? -24.672 -30.5 -22.297 1 94.19 184 VAL A CA 1
ATOM 1398 C C . VAL A 1 184 ? -23.969 -30.781 -23.625 1 94.19 184 VAL A C 1
ATOM 1400 O O . VAL A 1 184 ? -24.438 -31.594 -24.422 1 94.19 184 VAL A O 1
ATOM 1403 N N . THR A 1 185 ? -22.906 -30.094 -23.828 1 93.62 185 THR A N 1
ATOM 1404 C CA . THR A 1 185 ? -22.234 -30.219 -25.109 1 93.62 185 THR A CA 1
ATOM 1405 C C . THR A 1 185 ? -21.172 -31.312 -25.062 1 93.62 185 THR A C 1
ATOM 1407 O O . THR A 1 185 ? -20.703 -31.781 -26.109 1 93.62 185 THR A O 1
ATOM 1410 N N . GLY A 1 186 ? -20.672 -31.688 -23.938 1 91.19 186 GLY A N 1
ATOM 1411 C CA . GLY A 1 186 ? -19.594 -32.625 -23.781 1 91.19 186 GLY A CA 1
ATOM 1412 C C . GLY A 1 186 ? -18.219 -32.031 -24.078 1 91.19 186 GLY A C 1
ATOM 1413 O O . GLY A 1 186 ? -17.25 -32.781 -24.25 1 91.19 186 GLY A O 1
ATOM 1414 N N . ASP A 1 187 ? -18.297 -30.719 -24.188 1 92.44 187 ASP A N 1
ATOM 1415 C CA . ASP A 1 187 ? -17.062 -30 -24.531 1 92.44 187 ASP A CA 1
ATOM 1416 C C . ASP A 1 187 ? -16.562 -29.188 -23.328 1 92.44 187 ASP A C 1
ATOM 1418 O O . ASP A 1 187 ? -17.141 -28.172 -22.953 1 92.44 187 ASP A O 1
ATOM 1422 N N . GLY A 1 188 ? -15.422 -29.641 -22.781 1 91.56 188 GLY A N 1
ATOM 1423 C CA . GLY A 1 188 ? -14.82 -29.031 -21.609 1 91.56 188 GLY A CA 1
ATOM 1424 C C . GLY A 1 188 ? -14.367 -27.609 -21.859 1 91.56 188 GLY A C 1
ATOM 1425 O O . GLY A 1 188 ? -14.094 -26.859 -20.906 1 91.56 188 GLY A O 1
ATOM 1426 N N . ARG A 1 189 ? -14.305 -27.203 -23.078 1 93.12 189 ARG A N 1
ATOM 1427 C CA . ARG A 1 189 ? -13.875 -25.844 -23.391 1 93.12 189 ARG A CA 1
ATOM 1428 C C . ARG A 1 189 ? -14.844 -24.812 -22.844 1 93.12 189 ARG A C 1
ATOM 1430 O O . ARG A 1 189 ? -14.453 -23.672 -22.562 1 93.12 189 ARG A O 1
ATOM 1437 N N . TRP A 1 190 ? -16.016 -25.25 -22.672 1 93.5 190 TRP A N 1
ATOM 1438 C CA . TRP A 1 190 ? -16.984 -24.344 -22.078 1 93.5 190 TRP A CA 1
ATOM 1439 C C . TRP A 1 190 ? -16.672 -24.094 -20.609 1 93.5 190 TRP A C 1
ATOM 1441 O O . TRP A 1 190 ? -16.891 -22.984 -20.094 1 93.5 190 TRP A O 1
ATOM 1451 N N . ASP A 1 191 ? -16.25 -25.109 -20 1 93.62 191 ASP A N 1
ATOM 1452 C CA . ASP A 1 191 ? -15.75 -24.938 -18.625 1 93.62 191 ASP A CA 1
ATOM 1453 C C . ASP A 1 191 ? -14.539 -24 -18.594 1 93.62 191 ASP A C 1
ATOM 1455 O O . ASP A 1 191 ? -14.422 -23.172 -17.703 1 93.62 191 ASP A O 1
ATOM 1459 N N . ALA A 1 192 ? -13.703 -24.094 -19.531 1 94.06 192 ALA A N 1
ATOM 1460 C CA . ALA A 1 192 ? -12.547 -23.203 -19.672 1 94.06 192 ALA A CA 1
ATOM 1461 C C . ALA A 1 192 ? -12.984 -21.766 -19.922 1 94.06 192 ALA A C 1
ATOM 1463 O O . ALA A 1 192 ? -12.398 -20.828 -19.375 1 94.06 192 ALA A O 1
ATOM 1464 N N . ALA A 1 193 ? -13.984 -21.656 -20.688 1 95 193 ALA A N 1
ATOM 1465 C CA . ALA A 1 193 ? -14.508 -20.328 -20.984 1 95 193 ALA A CA 1
ATOM 1466 C C . ALA A 1 193 ? -15.086 -19.672 -19.719 1 95 193 ALA A C 1
ATOM 1468 O O . ALA A 1 193 ? -14.906 -18.484 -19.5 1 95 193 ALA A O 1
ATOM 1469 N N . GLY A 1 194 ? -15.828 -20.438 -18.984 1 94.12 194 GLY A N 1
ATOM 1470 C CA . GLY A 1 194 ? -16.297 -19.938 -17.703 1 94.12 194 GLY A CA 1
ATOM 1471 C C . GLY A 1 194 ? -15.172 -19.531 -16.766 1 94.12 194 GLY A C 1
ATOM 1472 O O . GLY A 1 194 ? -15.25 -18.484 -16.125 1 94.12 194 GLY A O 1
ATOM 1473 N N . THR A 1 195 ? -14.195 -20.297 -16.719 1 93.56 195 THR A N 1
ATOM 1474 C CA . THR A 1 195 ? -13.023 -20 -15.891 1 93.56 195 THR A CA 1
ATOM 1475 C C . THR A 1 195 ? -12.328 -18.734 -16.359 1 93.56 195 THR A C 1
ATOM 1477 O O . THR A 1 195 ? -11.867 -17.938 -15.547 1 93.56 195 THR A O 1
ATOM 1480 N N . LEU A 1 196 ? -12.242 -18.594 -17.625 1 94.62 196 LEU A N 1
ATOM 1481 C CA . LEU A 1 196 ? -11.656 -17.391 -18.219 1 94.62 196 LEU A CA 1
ATOM 1482 C C . LEU A 1 196 ? -12.43 -16.156 -17.781 1 94.62 196 LEU A C 1
ATOM 1484 O O . LEU A 1 196 ? -11.828 -15.148 -17.391 1 94.62 196 LEU A O 1
ATOM 1488 N N . ALA A 1 197 ? -13.695 -16.266 -17.922 1 96.06 197 ALA A N 1
ATOM 1489 C CA . ALA A 1 197 ? -14.555 -15.141 -17.531 1 96.06 197 ALA A CA 1
ATOM 1490 C C . ALA A 1 197 ? -14.375 -14.805 -16.047 1 96.06 197 ALA A C 1
ATOM 1492 O O . ALA A 1 197 ? -14.352 -13.633 -15.672 1 96.06 197 ALA A O 1
ATOM 1493 N N . ILE A 1 198 ? -14.258 -15.789 -15.219 1 94 198 ILE A N 1
ATOM 1494 C CA . ILE A 1 198 ? -14.062 -15.594 -13.781 1 94 198 ILE A CA 1
ATOM 1495 C C . ILE A 1 198 ? -12.703 -14.93 -13.539 1 94 198 ILE A C 1
ATOM 1497 O O . ILE A 1 198 ? -12.594 -14.016 -12.719 1 94 198 ILE A O 1
ATOM 1501 N N . GLY A 1 199 ? -11.727 -15.438 -14.234 1 94.12 199 GLY A N 1
ATOM 1502 C CA . GLY A 1 199 ? -10.414 -14.828 -14.102 1 94.12 199 GLY A CA 1
ATOM 1503 C C . GLY A 1 199 ? -10.398 -13.359 -14.461 1 94.12 199 GLY A C 1
ATOM 1504 O O . GLY A 1 199 ? -9.836 -12.539 -13.727 1 94.12 199 GLY A O 1
ATOM 1505 N N . ILE A 1 200 ? -11.031 -13.016 -15.531 1 95.38 200 ILE A N 1
ATOM 1506 C CA . ILE A 1 200 ? -11.117 -11.625 -15.969 1 95.38 200 ILE A CA 1
ATOM 1507 C C . ILE A 1 200 ? -11.867 -10.797 -14.922 1 95.38 200 ILE A C 1
ATOM 1509 O O . ILE A 1 200 ? -11.453 -9.688 -14.594 1 95.38 200 ILE A O 1
ATOM 1513 N N . LEU A 1 201 ? -12.922 -11.375 -14.445 1 94 201 LEU A N 1
ATOM 1514 C CA . LEU A 1 201 ? -13.711 -10.711 -13.422 1 94 201 LEU A CA 1
ATOM 1515 C C . LEU A 1 201 ? -12.867 -10.406 -12.188 1 94 201 LEU A C 1
ATOM 1517 O O . LEU A 1 201 ? -12.875 -9.281 -11.68 1 94 201 LEU A O 1
ATOM 1521 N N . LEU A 1 202 ? -12.141 -11.375 -11.758 1 92.5 202 LEU A N 1
ATOM 1522 C CA . LEU A 1 202 ? -11.32 -11.211 -10.562 1 92.5 202 LEU A CA 1
ATOM 1523 C C . LEU A 1 202 ? -10.234 -10.172 -10.789 1 92.5 202 LEU A C 1
ATOM 1525 O O . LEU A 1 202 ? -9.953 -9.359 -9.906 1 92.5 202 LEU A O 1
ATOM 1529 N N . VAL A 1 203 ? -9.68 -10.172 -11.922 1 93.25 203 VAL A N 1
ATOM 1530 C CA . VAL A 1 203 ? -8.641 -9.203 -12.242 1 93.25 203 VAL A CA 1
ATOM 1531 C C . VAL A 1 203 ? -9.234 -7.797 -12.281 1 93.25 203 VAL A C 1
ATOM 1533 O O . VAL A 1 203 ? -8.641 -6.848 -11.758 1 93.25 203 VAL A O 1
ATOM 1536 N N . LEU A 1 204 ? -10.375 -7.688 -12.875 1 94.56 204 LEU A N 1
ATOM 1537 C CA . LEU A 1 204 ? -11.039 -6.395 -12.938 1 94.56 204 LEU A CA 1
ATOM 1538 C C . LEU A 1 204 ? -11.352 -5.867 -11.547 1 94.56 204 LEU A C 1
ATOM 1540 O O . LEU A 1 204 ? -11.109 -4.691 -11.25 1 94.56 204 LEU A O 1
ATOM 1544 N N . ILE A 1 205 ? -11.828 -6.688 -10.711 1 90.62 205 ILE A N 1
ATOM 1545 C CA . ILE A 1 205 ? -12.141 -6.301 -9.344 1 90.62 205 ILE A CA 1
ATOM 1546 C C . ILE A 1 205 ? -10.859 -5.898 -8.609 1 90.62 205 ILE A C 1
ATOM 1548 O O . ILE A 1 205 ? -10.836 -4.906 -7.879 1 90.62 205 ILE A O 1
ATOM 1552 N N . ALA A 1 206 ? -9.891 -6.688 -8.859 1 92.38 206 ALA A N 1
ATOM 1553 C CA . ALA A 1 206 ? -8.602 -6.387 -8.242 1 92.38 206 ALA A CA 1
ATOM 1554 C C . ALA A 1 206 ? -8.109 -5 -8.641 1 92.38 206 ALA A C 1
ATOM 1556 O O . ALA A 1 206 ? -7.648 -4.227 -7.801 1 92.38 206 ALA A O 1
ATOM 1557 N N . VAL A 1 207 ? -8.242 -4.672 -9.859 1 92.88 207 VAL A N 1
ATOM 1558 C CA . VAL A 1 207 ? -7.773 -3.393 -10.375 1 92.88 207 VAL A CA 1
ATOM 1559 C C . VAL A 1 207 ? -8.594 -2.256 -9.773 1 92.88 207 VAL A C 1
ATOM 1561 O O . VAL A 1 207 ? -8.047 -1.244 -9.336 1 92.88 207 VAL A O 1
ATOM 1564 N N . ILE A 1 208 ? -9.797 -2.428 -9.711 1 91.62 208 ILE A N 1
ATOM 1565 C CA . ILE A 1 208 ? -10.688 -1.412 -9.156 1 91.62 208 ILE A CA 1
ATOM 1566 C C . ILE A 1 208 ? -10.359 -1.196 -7.68 1 91.62 208 ILE A C 1
ATOM 1568 O O . ILE A 1 208 ? -10.18 -0.059 -7.234 1 91.62 208 ILE A O 1
ATOM 1572 N N . LEU A 1 209 ? -10.25 -2.262 -6.984 1 90.56 209 LEU A N 1
ATOM 1573 C CA . LEU A 1 209 ? -9.969 -2.182 -5.555 1 90.56 209 LEU A CA 1
ATOM 1574 C C . LEU A 1 209 ? -8.586 -1.593 -5.305 1 90.56 209 LEU A C 1
ATOM 1576 O O . LEU A 1 209 ? -8.414 -0.751 -4.422 1 90.56 209 LEU A O 1
ATOM 1580 N N . ALA A 1 210 ? -7.66 -2.008 -6.062 1 92.06 210 ALA A N 1
ATOM 1581 C CA . ALA A 1 210 ? -6.297 -1.512 -5.898 1 92.06 210 ALA A CA 1
ATOM 1582 C C . ALA A 1 210 ? -6.219 -0.014 -6.184 1 92.06 210 ALA A C 1
ATOM 1584 O O . ALA A 1 210 ? -5.543 0.725 -5.465 1 92.06 210 ALA A O 1
ATOM 1585 N N . THR A 1 211 ? -6.918 0.409 -7.18 1 91.5 211 THR A N 1
ATOM 1586 C CA . THR A 1 211 ? -6.906 1.824 -7.531 1 91.5 211 THR A CA 1
ATOM 1587 C C . THR A 1 211 ? -7.582 2.658 -6.445 1 91.5 211 THR A C 1
ATOM 1589 O O . THR A 1 211 ? -7.082 3.717 -6.066 1 91.5 211 THR A O 1
ATOM 1592 N N . GLN A 1 212 ? -8.617 2.168 -5.988 1 89.31 212 GLN A N 1
ATOM 1593 C CA . GLN A 1 212 ? -9.359 2.898 -4.961 1 89.31 212 GLN A CA 1
ATOM 1594 C C . GLN A 1 212 ? -8.57 2.957 -3.654 1 89.31 212 GLN A C 1
ATOM 1596 O O . GLN A 1 212 ? -8.461 4.016 -3.035 1 89.31 212 GLN A O 1
ATOM 1601 N N . THR A 1 213 ? -8.078 1.885 -3.283 1 91.38 213 THR A N 1
ATOM 1602 C CA . THR A 1 213 ? -7.379 1.831 -2.006 1 91.38 213 THR A CA 1
ATOM 1603 C C . THR A 1 213 ? -6.023 2.527 -2.104 1 91.38 213 THR A C 1
ATOM 1605 O O . THR A 1 213 ? -5.555 3.125 -1.132 1 91.38 213 THR A O 1
ATOM 1608 N N . SER A 1 214 ? -5.402 2.438 -3.285 1 93.25 214 SER A N 1
ATOM 1609 C CA . SER A 1 214 ? -4.148 3.16 -3.477 1 93.25 214 SER A CA 1
ATOM 1610 C C . SER A 1 214 ? -4.352 4.664 -3.338 1 93.25 214 SER A C 1
ATOM 1612 O O . SER A 1 214 ? -3.496 5.363 -2.787 1 93.25 214 SER A O 1
ATOM 1614 N N . SER A 1 215 ? -5.426 5.125 -3.863 1 92.25 215 SER A N 1
ATOM 1615 C CA . SER A 1 215 ? -5.75 6.547 -3.756 1 92.25 215 SER A CA 1
ATOM 1616 C C . SER A 1 215 ? -5.879 6.973 -2.297 1 92.25 215 SER A C 1
ATOM 1618 O O . SER A 1 215 ? -5.375 8.031 -1.909 1 92.25 215 SER A O 1
ATOM 1620 N N . LEU A 1 216 ? -6.484 6.145 -1.51 1 92.06 216 LEU A N 1
ATOM 1621 C CA . LEU A 1 216 ? -6.656 6.43 -0.089 1 92.06 216 LEU A CA 1
ATOM 1622 C C . LEU A 1 216 ? -5.32 6.352 0.643 1 92.06 216 LEU A C 1
ATOM 1624 O O . LEU A 1 216 ? -5.047 7.156 1.536 1 92.06 216 LEU A O 1
ATOM 1628 N N . LEU A 1 217 ? -4.512 5.477 0.196 1 92.12 217 LEU A N 1
ATOM 1629 C CA . LEU A 1 217 ? -3.221 5.254 0.842 1 92.12 217 LEU A CA 1
ATOM 1630 C C . LEU A 1 217 ? -2.279 6.426 0.6 1 92.12 217 LEU A C 1
ATOM 1632 O O . LEU A 1 217 ? -1.486 6.781 1.475 1 92.12 217 LEU A O 1
ATOM 1636 N N . ILE A 1 218 ? -2.344 6.977 -0.538 1 92.44 218 ILE A N 1
ATOM 1637 C CA . ILE A 1 218 ? -1.49 8.117 -0.861 1 92.44 218 ILE A CA 1
ATOM 1638 C C . ILE A 1 218 ? -1.99 9.359 -0.13 1 92.44 218 ILE A C 1
ATOM 1640 O O . ILE A 1 218 ? -1.22 10.289 0.128 1 92.44 218 ILE A O 1
ATOM 1644 N N . GLY A 1 219 ? -3.223 9.359 0.211 1 92.12 219 GLY A N 1
ATOM 1645 C CA . GLY A 1 219 ? -3.781 10.461 0.979 1 92.12 219 GLY A CA 1
ATOM 1646 C C . GLY A 1 219 ? -4.828 11.25 0.216 1 92.12 219 GLY A C 1
ATOM 1647 O O . GLY A 1 219 ? -4.496 12.086 -0.625 1 92.12 219 GLY A O 1
ATOM 1648 N N . GLU A 1 220 ? -6.012 11.055 0.55 1 93.38 220 GLU A N 1
ATOM 1649 C CA . GLU A 1 220 ? -7.125 11.758 -0.086 1 93.38 220 GLU A CA 1
ATOM 1650 C C . GLU A 1 220 ? -7.695 12.828 0.832 1 93.38 220 GLU A C 1
ATOM 1652 O O . GLU A 1 220 ? -7.68 12.688 2.057 1 93.38 220 GLU A O 1
ATOM 1657 N N . ALA A 1 221 ? -8.156 13.82 0.161 1 95.75 221 ALA A N 1
ATOM 1658 C CA . ALA A 1 221 ? -8.875 14.867 0.879 1 95.75 221 ALA A CA 1
ATOM 1659 C C . ALA A 1 221 ? -10.258 14.391 1.31 1 95.75 221 ALA A C 1
ATOM 1661 O O . ALA A 1 221 ? -10.719 13.336 0.88 1 95.75 221 ALA A O 1
ATOM 1662 N N . ALA A 1 222 ? -10.852 15.18 2.229 1 93.44 222 ALA A N 1
ATOM 1663 C CA . ALA A 1 222 ? -12.25 14.938 2.561 1 93.44 222 ALA A CA 1
ATOM 1664 C C . ALA A 1 222 ? -13.141 15.109 1.332 1 93.44 222 ALA A C 1
ATOM 1666 O O . ALA A 1 222 ? -12.797 15.844 0.403 1 93.44 222 ALA A O 1
ATOM 1667 N N . ASP A 1 223 ? -14.203 14.398 1.377 1 89.81 223 ASP A N 1
ATOM 1668 C CA . ASP A 1 223 ? -15.195 14.555 0.316 1 89.81 223 ASP A CA 1
ATOM 1669 C C . ASP A 1 223 ? -15.609 16.016 0.161 1 89.81 223 ASP A C 1
ATOM 1671 O O . ASP A 1 223 ? -15.633 16.766 1.139 1 89.81 223 ASP A O 1
ATOM 1675 N N . PRO A 1 224 ? -15.953 16.359 -1.04 1 91.06 224 PRO A N 1
ATOM 1676 C CA . PRO A 1 224 ? -16.312 17.766 -1.297 1 91.06 224 PRO A CA 1
ATOM 1677 C C . PRO A 1 224 ? -17.406 18.266 -0.371 1 91.06 224 PRO A C 1
ATOM 1679 O O . PRO A 1 224 ? -17.391 19.438 0.046 1 91.06 224 PRO A O 1
ATOM 1682 N N . VAL A 1 225 ? -18.328 17.422 -0.092 1 90.44 225 VAL A N 1
ATOM 1683 C CA . VAL A 1 225 ? -19.406 17.828 0.799 1 90.44 225 VAL A CA 1
ATOM 1684 C C . VAL A 1 225 ? -18.844 18.125 2.188 1 90.44 225 VAL A C 1
ATOM 1686 O O . VAL A 1 225 ? -19.219 19.125 2.805 1 90.44 225 VAL A O 1
ATOM 1689 N N . MET A 1 226 ? -17.984 17.25 2.664 1 92.31 226 MET A N 1
ATOM 1690 C CA . MET A 1 226 ? -17.359 17.453 3.971 1 92.31 226 MET A CA 1
ATOM 1691 C C . MET A 1 226 ? -16.453 18.672 3.961 1 92.31 226 MET A C 1
ATOM 1693 O O . MET A 1 226 ? -16.422 19.422 4.934 1 92.31 226 MET A O 1
ATOM 1697 N N . THR A 1 227 ? -15.727 18.844 2.887 1 94.69 227 THR A N 1
ATOM 1698 C CA . THR A 1 227 ? -14.859 20.016 2.746 1 94.69 227 THR A CA 1
ATOM 1699 C C . THR A 1 227 ? -15.664 21.312 2.811 1 94.69 227 THR A C 1
ATOM 1701 O O . THR A 1 227 ? -15.242 22.266 3.451 1 94.69 227 THR A O 1
ATOM 1704 N N . GLU A 1 228 ? -16.766 21.297 2.207 1 95.31 228 GLU A N 1
ATOM 1705 C CA . GLU A 1 228 ? -17.625 22.484 2.225 1 95.31 228 GLU A CA 1
ATOM 1706 C C . GLU A 1 228 ? -18.141 22.766 3.633 1 95.31 228 GLU A C 1
ATOM 1708 O O . GLU A 1 228 ? -18.266 23.922 4.035 1 95.31 228 GLU A O 1
ATOM 1713 N N . ARG A 1 229 ? -18.438 21.75 4.293 1 95.62 229 ARG A N 1
ATOM 1714 C CA . ARG A 1 229 ? -18.891 21.906 5.668 1 95.62 229 ARG A CA 1
ATOM 1715 C C . ARG A 1 229 ? -17.812 22.531 6.539 1 95.62 229 ARG A C 1
ATOM 1717 O O . ARG A 1 229 ? -18.094 23.391 7.371 1 95.62 229 ARG A O 1
ATOM 1724 N N . ILE A 1 230 ? -16.625 22.094 6.332 1 96.88 230 ILE A N 1
ATOM 1725 C CA . ILE A 1 230 ? -15.5 22.625 7.094 1 96.88 230 ILE A CA 1
ATOM 1726 C C . ILE A 1 230 ? -15.273 24.094 6.723 1 96.88 230 ILE A C 1
ATOM 1728 O O . ILE A 1 230 ? -15.07 24.938 7.602 1 96.88 230 ILE A O 1
ATOM 1732 N N . GLU A 1 231 ? -15.383 24.375 5.496 1 96.69 231 GLU A N 1
ATOM 1733 C CA . GLU A 1 231 ? -15.203 25.75 5.027 1 96.69 231 GLU A CA 1
ATOM 1734 C C . GLU A 1 231 ? -16.266 26.672 5.613 1 96.69 231 GLU A C 1
ATOM 1736 O O . GLU A 1 231 ? -15.961 27.797 6.035 1 96.69 231 GLU A O 1
ATOM 1741 N N . ARG A 1 232 ? -17.453 26.234 5.684 1 95.12 232 ARG A N 1
ATOM 1742 C CA . ARG A 1 232 ? -18.547 27.031 6.238 1 95.12 232 ARG A CA 1
ATOM 1743 C C . ARG A 1 232 ? -18.359 27.234 7.738 1 95.12 232 ARG A C 1
ATOM 1745 O O . ARG A 1 232 ? -18.656 28.312 8.258 1 95.12 232 ARG A O 1
ATOM 1752 N N . ALA A 1 233 ? -17.922 26.188 8.344 1 94.94 233 ALA A N 1
ATOM 1753 C CA . ALA A 1 233 ? -17.672 26.297 9.781 1 94.94 233 ALA A CA 1
ATOM 1754 C C . ALA A 1 233 ? -16.609 27.344 10.078 1 94.94 233 ALA A C 1
ATOM 1756 O O . ALA A 1 233 ? -16.734 28.109 11.047 1 94.94 233 ALA A O 1
ATOM 1757 N N . LEU A 1 234 ? -15.625 27.438 9.25 1 94.5 234 LEU A N 1
ATOM 1758 C CA . LEU A 1 234 ? -14.531 28.391 9.422 1 94.5 234 LEU A CA 1
ATOM 1759 C C . LEU A 1 234 ? -14.992 29.797 9.062 1 94.5 234 LEU A C 1
ATOM 1761 O O . LEU A 1 234 ? -14.672 30.766 9.773 1 94.5 234 LEU A O 1
ATOM 1765 N N . ALA A 1 235 ? -15.719 29.922 8.008 1 90.31 235 ALA A N 1
ATOM 1766 C CA . ALA A 1 235 ? -16.188 31.234 7.527 1 90.31 235 ALA A CA 1
ATOM 1767 C C . ALA A 1 235 ? -17.172 31.859 8.508 1 90.31 235 ALA A C 1
ATOM 1769 O O . ALA A 1 235 ? -17.25 33.062 8.625 1 90.31 235 ALA A O 1
ATOM 1770 N N . GLY A 1 236 ? -17.797 31.109 9.242 1 83.5 236 GLY A N 1
ATOM 1771 C CA . GLY A 1 236 ? -18.844 31.578 10.133 1 83.5 236 GLY A CA 1
ATOM 1772 C C . GLY A 1 236 ? -18.328 31.969 11.508 1 83.5 236 GLY A C 1
ATOM 1773 O O . GLY A 1 236 ? -19.078 32.438 12.352 1 83.5 236 GLY A O 1
ATOM 1774 N N . GLU A 1 237 ? -17.062 31.812 11.703 1 85.94 237 GLU A N 1
ATOM 1775 C CA . GLU A 1 237 ? -16.547 32.062 13.039 1 85.94 237 GLU A CA 1
ATOM 1776 C C . GLU A 1 237 ? -16.125 33.531 13.203 1 85.94 237 GLU A C 1
ATOM 1778 O O . GLU A 1 237 ? -15.453 34.094 12.328 1 85.94 237 GLU A O 1
ATOM 1783 N N . ASP A 1 238 ? -16.5 34.031 14.383 1 87.38 238 ASP A N 1
ATOM 1784 C CA . ASP A 1 238 ? -16.094 35.406 14.719 1 87.38 238 ASP A CA 1
ATOM 1785 C C . ASP A 1 238 ? -14.578 35.469 14.938 1 87.38 238 ASP A C 1
ATOM 1787 O O . ASP A 1 238 ? -14 34.625 15.617 1 87.38 238 ASP A O 1
ATOM 1791 N N . GLY A 1 239 ? -13.898 36.281 14.227 1 88.88 239 GLY A N 1
ATOM 1792 C CA . GLY A 1 239 ? -12.461 36.438 14.352 1 88.88 239 GLY A CA 1
ATOM 1793 C C . GLY A 1 239 ? -11.695 35.906 13.156 1 88.88 239 GLY A C 1
ATOM 1794 O O . GLY A 1 239 ? -10.5 36.156 13.008 1 88.88 239 GLY A O 1
ATOM 1795 N N . VAL A 1 240 ? -12.43 35.062 12.445 1 91.19 240 VAL A N 1
ATOM 1796 C CA . VAL A 1 240 ? -11.852 34.594 11.195 1 91.19 240 VAL A CA 1
ATOM 1797 C C . VAL A 1 240 ? -12.359 35.438 10.031 1 91.19 240 VAL A C 1
ATOM 1799 O O . VAL A 1 240 ? -13.539 35.375 9.664 1 91.19 240 VAL A O 1
ATOM 1802 N N . ARG A 1 241 ? -11.5 36.156 9.477 1 91 241 ARG A N 1
ATOM 1803 C CA . ARG A 1 241 ? -11.891 37.062 8.406 1 91 241 ARG A CA 1
ATOM 1804 C C . ARG A 1 241 ? -12.109 36.312 7.102 1 91 241 ARG A C 1
ATOM 1806 O O . ARG A 1 241 ? -13.062 36.594 6.367 1 91 241 ARG A O 1
ATOM 1813 N N . SER A 1 242 ? -11.133 35.438 6.84 1 92.69 242 SER A N 1
ATOM 1814 C CA . SER A 1 242 ? -11.242 34.625 5.629 1 92.69 242 SER A CA 1
ATOM 1815 C C . SER A 1 242 ? -10.375 33.375 5.715 1 92.69 242 SER A C 1
ATOM 1817 O O . SER A 1 242 ? -9.477 33.312 6.562 1 92.69 242 SER A O 1
ATOM 1819 N N . LEU A 1 243 ? -10.742 32.5 4.883 1 94.19 243 LEU A N 1
ATOM 1820 C CA . LEU A 1 243 ? -9.953 31.266 4.738 1 94.19 243 LEU A CA 1
ATOM 1821 C C . LEU A 1 243 ? -8.953 31.406 3.596 1 94.19 243 LEU A C 1
ATOM 1823 O O . LEU A 1 243 ? -9.344 31.594 2.443 1 94.19 243 LEU A O 1
ATOM 1827 N N . ILE A 1 244 ? -7.699 31.344 3.889 1 93.12 244 ILE A N 1
ATOM 1828 C CA . ILE A 1 244 ? -6.656 31.5 2.879 1 93.12 244 ILE A CA 1
ATOM 1829 C C . ILE A 1 244 ? -6.496 30.188 2.102 1 93.12 244 ILE A C 1
ATOM 1831 O O . ILE A 1 244 ? -6.566 30.188 0.87 1 93.12 244 ILE A O 1
ATOM 1835 N N . HIS A 1 245 ? -6.312 29.094 2.777 1 93.5 245 HIS A N 1
ATOM 1836 C CA . HIS A 1 245 ? -6.332 27.781 2.156 1 93.5 245 HIS A CA 1
ATOM 1837 C C . HIS A 1 245 ? -6.684 26.703 3.17 1 93.5 245 HIS A C 1
ATOM 1839 O O . HIS A 1 245 ? -6.547 26.906 4.379 1 93.5 245 HIS A O 1
ATOM 1845 N N . LEU A 1 246 ? -7.203 25.688 2.648 1 96.38 246 LEU A N 1
ATOM 1846 C CA . LEU A 1 246 ? -7.617 24.531 3.424 1 96.38 246 LEU A CA 1
ATOM 1847 C C . LEU A 1 246 ? -7.105 23.234 2.791 1 96.38 246 LEU A C 1
ATOM 1849 O O . LEU A 1 246 ? -7.25 23.031 1.583 1 96.38 246 LEU A O 1
ATOM 1853 N N . ARG A 1 247 ? -6.445 22.438 3.553 1 96.81 247 ARG A N 1
ATOM 1854 C CA . ARG A 1 247 ? -6.051 21.094 3.146 1 96.81 247 ARG A CA 1
ATOM 1855 C C . ARG A 1 247 ? -6.531 20.047 4.152 1 96.81 247 ARG A C 1
ATOM 1857 O O . ARG A 1 247 ? -6.391 20.25 5.363 1 96.81 247 ARG A O 1
ATOM 1864 N N . THR A 1 248 ? -7.117 19.078 3.654 1 97.12 248 THR A N 1
ATOM 1865 C CA . THR A 1 248 ? -7.551 17.969 4.496 1 97.12 248 THR A CA 1
ATOM 1866 C C . THR A 1 248 ? -6.906 16.656 4.047 1 97.12 248 THR A C 1
ATOM 1868 O O . THR A 1 248 ? -6.469 16.531 2.898 1 97.12 248 THR A O 1
ATOM 1871 N N . LEU A 1 249 ? -6.77 15.758 4.949 1 96.12 249 LEU A N 1
ATOM 1872 C CA . LEU A 1 249 ? -6.156 14.461 4.668 1 96.12 249 LEU A CA 1
ATOM 1873 C C . LEU A 1 249 ? -6.777 13.367 5.527 1 96.12 249 LEU A C 1
ATOM 1875 O O . LEU A 1 249 ? -6.762 13.453 6.758 1 96.12 249 LEU A O 1
ATOM 1879 N N . HIS A 1 250 ? -7.273 12.367 4.902 1 94.75 250 HIS A N 1
ATOM 1880 C CA . HIS A 1 250 ? -7.766 11.227 5.668 1 94.75 250 HIS A CA 1
ATOM 1881 C C . HIS A 1 250 ? -6.617 10.43 6.273 1 94.75 250 HIS A C 1
ATOM 1883 O O . HIS A 1 250 ? -5.781 9.883 5.547 1 94.75 250 HIS A O 1
ATOM 1889 N N . LEU A 1 251 ? -6.566 10.344 7.633 1 93.94 251 LEU A N 1
ATOM 1890 C CA . LEU A 1 251 ? -5.605 9.523 8.359 1 93.94 251 LEU A CA 1
ATOM 1891 C C . LEU A 1 251 ? -6.137 8.109 8.562 1 93.94 251 LEU A C 1
ATOM 1893 O O . LEU A 1 251 ? -5.379 7.199 8.898 1 93.94 251 LEU A O 1
ATOM 1897 N N . GLY A 1 252 ? -7.301 7.965 8.398 1 90.56 252 GLY A N 1
ATOM 1898 C CA . GLY A 1 252 ? -8.117 6.762 8.453 1 90.56 252 GLY A CA 1
ATOM 1899 C C . GLY A 1 252 ? -9.547 6.988 8.008 1 90.56 252 GLY A C 1
ATOM 1900 O O . GLY A 1 252 ? -9.922 8.109 7.645 1 90.56 252 GLY A O 1
ATOM 1901 N N . PRO A 1 253 ? -10.281 5.984 8.023 1 88 253 PRO A N 1
ATOM 1902 C CA . PRO A 1 253 ? -11.664 6.141 7.582 1 88 253 PRO A CA 1
ATOM 1903 C C . PRO A 1 253 ? -12.469 7.094 8.469 1 88 253 PRO A C 1
ATOM 1905 O O . PRO A 1 253 ? -13.367 7.781 7.984 1 88 253 PRO A O 1
ATOM 1908 N N . ASP A 1 254 ? -12.078 7.141 9.703 1 90.06 254 ASP A N 1
ATOM 1909 C CA . ASP A 1 254 ? -12.844 7.953 10.641 1 90.06 254 ASP A CA 1
ATOM 1910 C C . ASP A 1 254 ? -12 9.094 11.203 1 90.06 254 ASP A C 1
ATOM 1912 O O . ASP A 1 254 ? -12.391 9.727 12.188 1 90.06 254 ASP A O 1
ATOM 1916 N N . GLU A 1 255 ? -10.883 9.312 10.656 1 94.19 255 GLU A N 1
ATOM 1917 C CA . GLU A 1 255 ? -9.961 10.336 11.141 1 94.19 255 GLU A CA 1
ATOM 1918 C C . GLU A 1 255 ? -9.523 11.266 10.008 1 94.19 255 GLU A C 1
ATOM 1920 O O . GLU A 1 255 ? -9.188 10.805 8.914 1 94.19 255 GLU A O 1
ATOM 1925 N N . LEU A 1 256 ? -9.578 12.578 10.375 1 96.19 256 LEU A N 1
ATOM 1926 C CA . LEU A 1 256 ? -9.289 13.586 9.359 1 96.19 256 LEU A CA 1
ATOM 1927 C C . LEU A 1 256 ? -8.32 14.633 9.891 1 96.19 256 LEU A C 1
ATOM 1929 O O . LEU A 1 256 ? -8.477 15.125 11.016 1 96.19 256 LEU A O 1
ATOM 1933 N N . LEU A 1 257 ? -7.27 14.867 9.188 1 97.44 257 LEU A N 1
ATOM 1934 C CA . LEU A 1 257 ? -6.41 16.016 9.438 1 97.44 257 LEU A CA 1
ATOM 1935 C C . LEU A 1 257 ? -6.934 17.25 8.727 1 97.44 257 LEU A C 1
ATOM 1937 O O . LEU A 1 257 ? -7.227 17.203 7.527 1 97.44 257 LEU A O 1
ATOM 1941 N N . VAL A 1 258 ? -7.125 18.297 9.43 1 98 258 VAL A N 1
ATOM 1942 C CA . VAL A 1 258 ? -7.551 19.578 8.883 1 98 258 VAL A CA 1
ATOM 1943 C C . VAL A 1 258 ? -6.469 20.625 9.125 1 98 258 VAL A C 1
ATOM 1945 O O . VAL A 1 258 ? -6.184 20.984 10.266 1 98 258 VAL A O 1
ATOM 1948 N N . ALA A 1 259 ? -5.871 21.031 8.109 1 97.62 259 ALA A N 1
ATOM 1949 C CA . ALA A 1 259 ? -4.855 22.078 8.148 1 97.62 259 ALA A CA 1
ATOM 1950 C C . ALA A 1 259 ? -5.281 23.297 7.332 1 97.62 259 ALA A C 1
ATOM 1952 O O . ALA A 1 259 ? -5.629 23.172 6.152 1 97.62 259 ALA A O 1
ATOM 1953 N N . ALA A 1 260 ? -5.238 24.453 7.969 1 97.44 260 ALA A N 1
ATOM 1954 C CA . ALA A 1 260 ? -5.723 25.625 7.258 1 97.44 260 ALA A CA 1
ATOM 1955 C C . ALA A 1 260 ? -4.961 26.875 7.695 1 97.44 260 ALA A C 1
ATOM 1957 O O . ALA A 1 260 ? -4.398 26.922 8.789 1 97.44 260 ALA A O 1
ATOM 1958 N N . LYS A 1 261 ? -4.844 27.734 6.801 1 96.81 261 LYS A N 1
ATOM 1959 C CA . LYS A 1 261 ? -4.441 29.109 7.102 1 96.81 261 LYS A CA 1
ATOM 1960 C C . LYS A 1 261 ? -5.645 30.047 7.09 1 96.81 261 LYS A C 1
ATOM 1962 O O . LYS A 1 261 ? -6.41 30.078 6.125 1 96.81 261 LYS A O 1
ATOM 1967 N N . ILE A 1 262 ? -5.758 30.766 8.172 1 95.81 262 ILE A N 1
ATOM 1968 C CA . ILE A 1 262 ? -6.914 31.641 8.312 1 95.81 262 ILE A CA 1
ATOM 1969 C C . ILE A 1 262 ? -6.457 33.094 8.445 1 95.81 262 ILE A C 1
ATOM 1971 O O . ILE A 1 262 ? -5.422 33.375 9.062 1 95.81 262 ILE A O 1
ATOM 1975 N N . GLU A 1 263 ? -7.223 33.938 7.902 1 95.38 263 GLU A N 1
ATOM 1976 C CA . GLU A 1 263 ? -6.957 35.375 8.023 1 95.38 263 GLU A CA 1
ATOM 1977 C C . GLU A 1 263 ? -7.566 35.938 9.305 1 95.38 263 GLU A C 1
ATOM 1979 O O . GLU A 1 263 ? -8.742 35.688 9.602 1 95.38 263 GLU A O 1
ATOM 1984 N N . VAL A 1 264 ? -6.715 36.625 10.031 1 93.31 264 VAL A N 1
ATOM 1985 C CA . VAL A 1 264 ? -7.172 37.281 11.242 1 93.31 264 VAL A CA 1
ATOM 1986 C C . VAL A 1 264 ? -6.922 38.812 11.141 1 93.31 264 VAL A C 1
ATOM 1988 O O . VAL A 1 264 ? -6.172 39.25 10.266 1 93.31 264 VAL A O 1
ATOM 1991 N N . ALA A 1 265 ? -7.621 39.5 12.016 1 89.19 265 ALA A N 1
ATOM 1992 C CA . ALA A 1 265 ? -7.426 40.969 12.016 1 89.19 265 ALA A CA 1
ATOM 1993 C C . ALA A 1 265 ? -6.109 41.344 12.695 1 89.19 265 ALA A C 1
ATOM 1995 O O . ALA A 1 265 ? -5.73 40.75 13.703 1 89.19 265 ALA A O 1
ATOM 1996 N N . ALA A 1 266 ? -5.5 42.312 12.164 1 86.62 266 ALA A N 1
ATOM 1997 C CA . ALA A 1 266 ? -4.191 42.75 12.648 1 86.62 266 ALA A CA 1
ATOM 1998 C C . ALA A 1 266 ? -4.285 43.281 14.078 1 86.62 266 ALA A C 1
ATOM 2000 O O . ALA A 1 266 ? -3.312 43.219 14.836 1 86.62 266 ALA A O 1
ATOM 2001 N N . GLU A 1 267 ? -5.473 43.719 14.391 1 85.94 267 GLU A N 1
ATOM 2002 C CA . GLU A 1 267 ? -5.652 44.406 15.672 1 85.94 267 GLU A CA 1
ATOM 2003 C C . GLU A 1 267 ? -5.957 43.406 16.781 1 85.94 267 GLU A C 1
ATOM 2005 O O . GLU A 1 267 ? -5.945 43.75 17.969 1 85.94 267 GLU A O 1
ATOM 2010 N N . HIS A 1 268 ? -6.105 42.188 16.406 1 88.88 268 HIS A N 1
ATOM 2011 C CA . HIS A 1 268 ? -6.457 41.188 17.406 1 88.88 268 HIS A CA 1
ATOM 2012 C C . HIS A 1 268 ? -5.27 40.875 18.312 1 88.88 268 HIS A C 1
ATOM 2014 O O . HIS A 1 268 ? -4.125 40.844 17.859 1 88.88 268 HIS A O 1
ATOM 2020 N N . SER A 1 269 ? -5.57 40.656 19.562 1 89.88 269 SER A N 1
ATOM 2021 C CA . SER A 1 269 ? -4.57 40.188 20.5 1 89.88 269 SER A CA 1
ATOM 2022 C C . SER A 1 269 ? -4.379 38.688 20.391 1 89.88 269 SER A C 1
ATOM 2024 O O . SER A 1 269 ? -5.18 38 19.75 1 89.88 269 SER A O 1
ATOM 2026 N N . ALA A 1 270 ? -3.354 38.219 21.016 1 91.94 270 ALA A N 1
ATOM 2027 C CA . ALA A 1 270 ? -3.09 36.781 21.031 1 91.94 270 ALA A CA 1
ATOM 2028 C C . ALA A 1 270 ? -4.273 36.031 21.625 1 91.94 270 ALA A C 1
ATOM 2030 O O . ALA A 1 270 ? -4.652 34.969 21.125 1 91.94 270 ALA A O 1
ATOM 2031 N N . ARG A 1 271 ? -4.809 36.531 22.641 1 91.44 271 ARG A N 1
ATOM 2032 C CA . ARG A 1 271 ? -5.938 35.875 23.297 1 91.44 271 ARG A CA 1
ATOM 2033 C C . ARG A 1 271 ? -7.145 35.812 22.375 1 91.44 271 ARG A C 1
ATOM 2035 O O . ARG A 1 271 ? -7.824 34.781 22.328 1 91.44 271 ARG A O 1
ATOM 2042 N N . GLU A 1 272 ? -7.418 36.875 21.688 1 91.88 272 GLU A N 1
ATOM 2043 C CA . GLU A 1 272 ? -8.555 36.906 20.766 1 91.88 272 GLU A CA 1
ATOM 2044 C C . GLU A 1 272 ? -8.359 35.938 19.625 1 91.88 272 GLU A C 1
ATOM 2046 O O . GLU A 1 272 ? -9.312 35.25 19.219 1 91.88 272 GLU A O 1
ATOM 2051 N N . ILE A 1 273 ? -7.172 35.875 19.141 1 93.12 273 ILE A N 1
ATOM 2052 C CA . ILE A 1 273 ? -6.855 34.969 18.047 1 93.12 273 ILE A CA 1
ATOM 2053 C C . ILE A 1 273 ? -7.043 33.5 18.5 1 93.12 273 ILE A C 1
ATOM 2055 O O . ILE A 1 273 ? -7.664 32.719 17.812 1 93.12 273 ILE A O 1
ATOM 2059 N N . ILE A 1 274 ? -6.531 33.219 19.656 1 94.5 274 ILE A N 1
ATOM 2060 C CA . ILE A 1 274 ? -6.574 31.844 20.188 1 94.5 274 ILE A CA 1
ATOM 2061 C C . ILE A 1 274 ? -8.016 31.453 20.484 1 94.5 274 ILE A C 1
ATOM 2063 O O . ILE A 1 274 ? -8.422 30.312 20.25 1 94.5 274 ILE A O 1
ATOM 2067 N N . GLU A 1 275 ? -8.766 32.344 21.031 1 93.12 275 GLU A N 1
ATOM 2068 C CA . GLU A 1 275 ? -10.188 32.094 21.281 1 93.12 275 GLU A CA 1
ATOM 2069 C C . GLU A 1 275 ? -10.93 31.812 19.969 1 93.12 275 GLU A C 1
ATOM 2071 O O . GLU A 1 275 ? -11.789 30.938 19.922 1 93.12 275 GLU A O 1
ATOM 2076 N N . ALA A 1 276 ? -10.609 32.625 18.984 1 93.31 276 ALA A N 1
ATOM 2077 C CA . ALA A 1 276 ? -11.227 32.438 17.672 1 93.31 276 ALA A CA 1
ATOM 2078 C C . ALA A 1 276 ? -10.859 31.062 17.109 1 93.31 276 ALA A C 1
ATOM 2080 O O . ALA A 1 276 ? -11.711 30.375 16.531 1 93.31 276 ALA A O 1
ATOM 2081 N N . ILE A 1 277 ? -9.617 30.703 17.25 1 95.62 277 ILE A N 1
ATOM 2082 C CA . ILE A 1 277 ? -9.133 29.422 16.766 1 95.62 277 ILE A CA 1
ATOM 2083 C C . ILE A 1 277 ? -9.852 28.281 17.5 1 95.62 277 ILE A C 1
ATOM 2085 O O . ILE A 1 277 ? -10.352 27.344 16.859 1 95.62 277 ILE A O 1
ATOM 2089 N N . ASN A 1 278 ? -9.914 28.391 18.781 1 95.62 278 ASN A N 1
ATOM 2090 C CA . ASN A 1 278 ? -10.586 27.359 19.578 1 95.62 278 ASN A CA 1
ATOM 2091 C C . ASN A 1 278 ? -12.055 27.219 19.188 1 95.62 278 ASN A C 1
ATOM 2093 O O . ASN A 1 278 ? -12.562 26.094 19.094 1 95.62 278 ASN A O 1
ATOM 2097 N N . ALA A 1 279 ? -12.672 28.312 19 1 95.69 279 ALA A N 1
ATOM 2098 C CA . ALA A 1 279 ? -14.07 28.297 18.609 1 95.69 279 ALA A CA 1
ATOM 2099 C C . ALA A 1 279 ? -14.242 27.672 17.219 1 95.69 279 ALA A C 1
ATOM 2101 O O . ALA A 1 279 ? -15.172 26.906 16.984 1 95.69 279 ALA A O 1
ATOM 2102 N N . ALA A 1 280 ? -13.367 28.062 16.344 1 96.06 280 ALA A N 1
ATOM 2103 C CA . ALA A 1 280 ? -13.406 27.5 14.992 1 96.06 280 ALA A CA 1
ATOM 2104 C C . ALA A 1 280 ? -13.203 26 15.023 1 96.06 280 ALA A C 1
ATOM 2106 O O . ALA A 1 280 ? -13.875 25.266 14.289 1 96.06 280 ALA A O 1
ATOM 2107 N N . GLU A 1 281 ? -12.266 25.547 15.789 1 97 281 GLU A N 1
ATOM 2108 C CA . GLU A 1 281 ? -12 24.109 15.914 1 97 281 GLU A CA 1
ATOM 2109 C C . GLU A 1 281 ? -13.234 23.359 16.422 1 97 281 GLU A C 1
ATOM 2111 O O . GLU A 1 281 ? -13.555 22.281 15.922 1 97 281 GLU A O 1
ATOM 2116 N N . ALA A 1 282 ? -13.867 23.922 17.375 1 96.75 282 ALA A N 1
ATOM 2117 C CA . ALA A 1 282 ? -15.078 23.312 17.922 1 96.75 282 ALA A CA 1
ATOM 2118 C C . ALA A 1 282 ? -16.172 23.219 16.859 1 96.75 282 ALA A C 1
ATOM 2120 O O . ALA A 1 282 ? -16.875 22.203 16.797 1 96.75 282 ALA A O 1
ATOM 2121 N N . LYS A 1 283 ? -16.297 24.203 16.078 1 96.44 283 LYS A N 1
ATOM 2122 C CA . LYS A 1 283 ? -17.312 24.203 15.016 1 96.44 283 LYS A CA 1
ATOM 2123 C C . LYS A 1 283 ? -16.984 23.156 13.953 1 96.44 283 LYS A C 1
ATOM 2125 O O . LYS A 1 283 ? -17.891 22.5 13.438 1 96.44 283 LYS A O 1
ATOM 2130 N N . ILE A 1 284 ? -15.703 23.062 13.602 1 96.81 284 ILE A N 1
ATOM 2131 C CA . ILE A 1 284 ? -15.289 22.062 12.625 1 96.81 284 ILE A CA 1
ATOM 2132 C C . ILE A 1 284 ? -15.641 20.672 13.141 1 96.81 284 ILE A C 1
ATOM 2134 O O . ILE A 1 284 ? -16.219 19.859 12.414 1 96.81 284 ILE A O 1
ATOM 2138 N N . ARG A 1 285 ? -15.336 20.406 14.398 1 96.94 285 ARG A N 1
ATOM 2139 C CA . ARG A 1 285 ? -15.578 19.094 15 1 96.94 285 ARG A CA 1
ATOM 2140 C C . ARG A 1 285 ? -17.062 18.781 15.031 1 96.94 285 ARG A C 1
ATOM 2142 O O . ARG A 1 285 ? -17.469 17.625 14.914 1 96.94 285 ARG A O 1
ATOM 2149 N N . ALA A 1 286 ? -17.812 19.797 15.078 1 95 286 ALA A N 1
ATOM 2150 C CA . ALA A 1 286 ? -19.266 19.609 15.117 1 95 286 ALA A CA 1
ATOM 2151 C C . ALA A 1 286 ? -19.828 19.438 13.711 1 95 286 ALA A C 1
ATOM 2153 O O . ALA A 1 286 ? -20.906 18.859 13.531 1 95 286 ALA A O 1
ATOM 2154 N N . ALA A 1 287 ? -19.141 19.859 12.742 1 94.5 287 ALA A N 1
ATOM 2155 C CA . ALA A 1 287 ? -19.672 19.953 11.383 1 94.5 287 ALA A CA 1
ATOM 2156 C C . ALA A 1 287 ? -19.469 18.641 10.633 1 94.5 287 ALA A C 1
ATOM 2158 O O . ALA A 1 287 ? -20.156 18.375 9.648 1 94.5 287 ALA A O 1
ATOM 2159 N N . VAL A 1 288 ? -18.516 17.859 11.016 1 93.25 288 VAL A N 1
ATOM 2160 C CA . VAL A 1 288 ? -18.203 16.641 10.273 1 93.25 288 VAL A CA 1
ATOM 2161 C C . VAL A 1 288 ? -18.188 15.445 11.219 1 93.25 288 VAL A C 1
ATOM 2163 O O . VAL A 1 288 ? -17.906 15.602 12.414 1 93.25 288 VAL A O 1
ATOM 2166 N N . PRO A 1 289 ? -18.469 14.258 10.719 1 90.69 289 PRO A N 1
ATOM 2167 C CA . PRO A 1 289 ? -18.547 13.055 11.562 1 90.69 289 PRO A CA 1
ATOM 2168 C C . PRO A 1 289 ? -17.203 12.383 11.766 1 90.69 289 PRO A C 1
ATOM 2170 O O . PRO A 1 289 ? -17.141 11.172 11.984 1 90.69 289 PRO A O 1
ATOM 2173 N N . TYR A 1 290 ? -16.094 13.109 11.688 1 92.62 290 TYR A N 1
ATOM 2174 C CA . TYR A 1 290 ? -14.742 12.555 11.812 1 92.62 290 TYR A CA 1
ATOM 2175 C C . TYR A 1 290 ? -14.062 13.039 13.086 1 92.62 290 TYR A C 1
ATOM 2177 O O . TYR A 1 290 ? -14.383 14.125 13.586 1 92.62 290 TYR A O 1
ATOM 2185 N N . ARG A 1 291 ? -13.234 12.164 13.578 1 94 291 ARG A N 1
ATOM 2186 C CA . ARG A 1 291 ? -12.273 12.672 14.547 1 94 291 ARG A CA 1
ATOM 2187 C C . ARG A 1 291 ? -11.219 13.547 13.875 1 94 291 ARG A C 1
ATOM 2189 O O . ARG A 1 291 ? -10.391 13.047 13.109 1 94 291 ARG A O 1
ATOM 2196 N N . CYS A 1 292 ? -11.188 14.789 14.227 1 96.19 292 CYS A N 1
ATOM 2197 C CA . CYS A 1 292 ? -10.359 15.734 13.484 1 96.19 292 CYS A CA 1
ATOM 2198 C C . CYS A 1 292 ? -9.133 16.125 14.297 1 96.19 292 CYS A C 1
ATOM 2200 O O . CYS A 1 292 ? -9.242 16.438 15.492 1 96.19 292 CYS A O 1
ATOM 2202 N N . LEU A 1 293 ? -8.016 16 13.711 1 96.38 293 LEU A N 1
ATOM 2203 C CA . LEU A 1 293 ? -6.82 16.734 14.141 1 96.38 293 LEU A CA 1
ATOM 2204 C C . LEU A 1 293 ? -6.68 18.047 13.383 1 96.38 293 LEU A C 1
ATOM 2206 O O . LEU A 1 293 ? -6.527 18.047 12.156 1 96.38 293 LEU A O 1
ATOM 2210 N N . ILE A 1 294 ? -6.73 19.156 14.141 1 97.88 294 ILE A N 1
ATOM 2211 C CA . ILE A 1 294 ? -6.887 20.453 13.461 1 97.88 294 ILE A CA 1
ATOM 2212 C C . ILE A 1 294 ? -5.688 21.344 13.766 1 97.88 294 ILE A C 1
ATOM 2214 O O . ILE A 1 294 ? -5.262 21.438 14.922 1 97.88 294 ILE A O 1
ATOM 2218 N N . TYR A 1 295 ? -5.137 21.938 12.758 1 98.06 295 TYR A N 1
ATOM 2219 C CA . TYR A 1 295 ? -4.109 22.969 12.867 1 98.06 295 TYR A CA 1
ATOM 2220 C C . TYR A 1 295 ? -4.504 24.219 12.086 1 98.06 295 TYR A C 1
ATOM 2222 O O . TYR A 1 295 ? -4.539 24.203 10.852 1 98.06 295 TYR A O 1
ATOM 2230 N N . LEU A 1 296 ? -4.75 25.25 12.773 1 97.56 296 LEU A N 1
ATOM 2231 C CA . LEU A 1 296 ? -5.121 26.531 12.172 1 97.56 296 LEU A CA 1
ATOM 2232 C C . LEU A 1 296 ? -4.031 27.562 12.383 1 97.56 296 LEU A C 1
ATOM 2234 O O . LEU A 1 296 ? -3.777 27.984 13.516 1 97.56 296 LEU A O 1
ATOM 2238 N N . GLU A 1 297 ? -3.42 27.906 11.336 1 97.44 297 GLU A N 1
ATOM 2239 C CA . GLU A 1 297 ? -2.385 28.938 11.398 1 97.44 297 GLU A CA 1
ATOM 2240 C C . GLU A 1 297 ? -2.938 30.297 10.992 1 97.44 297 GLU A C 1
ATOM 2242 O O . GLU A 1 297 ? -3.471 30.453 9.891 1 97.44 297 GLU A O 1
ATOM 2247 N N . PRO A 1 298 ? -2.807 31.25 11.875 1 95.75 298 PRO A N 1
ATOM 2248 C CA . PRO A 1 298 ? -3.271 32.594 11.523 1 95.75 298 PRO A CA 1
ATOM 2249 C C . PRO A 1 298 ? -2.309 33.344 10.586 1 95.75 298 PRO A C 1
ATOM 2251 O O . PRO A 1 298 ? -1.095 33.125 10.664 1 95.75 298 PRO A O 1
ATOM 2254 N N . ASP A 1 299 ? -2.881 34.094 9.734 1 94.12 299 ASP A N 1
ATOM 2255 C CA . ASP A 1 299 ? -2.105 34.938 8.812 1 94.12 299 ASP A CA 1
ATOM 2256 C C . ASP A 1 299 ? -2.83 36.219 8.492 1 94.12 299 ASP A C 1
ATOM 2258 O O . ASP A 1 299 ? -3.979 36.438 8.898 1 94.12 299 ASP A O 1
ATOM 2262 N N . LEU A 1 300 ? -1.958 37.188 7.977 1 88.38 300 LEU A N 1
ATOM 2263 C CA . LEU A 1 300 ? -2.541 38.438 7.508 1 88.38 300 LEU A CA 1
ATOM 2264 C C . LEU A 1 300 ? -2.643 38.438 5.984 1 88.38 300 LEU A C 1
ATOM 2266 O O . LEU A 1 300 ? -1.763 37.906 5.297 1 88.38 300 LEU A O 1
ATOM 2270 N N . ARG A 1 301 ? -3.773 38.406 5.371 1 76.25 301 ARG A N 1
ATOM 2271 C CA . ARG A 1 301 ? -3.871 38.469 3.918 1 76.25 301 ARG A CA 1
ATOM 2272 C C . ARG A 1 301 ? -3.113 39.656 3.365 1 76.25 301 ARG A C 1
ATOM 2274 O O . ARG A 1 301 ? -3.256 40.781 3.873 1 76.25 301 ARG A O 1
ATOM 2281 N N . HIS A 1 302 ? -1.888 39.531 2.785 1 57.12 302 HIS A N 1
ATOM 2282 C CA . HIS A 1 302 ? -1.258 40.625 2.076 1 57.12 302 HIS A CA 1
ATOM 2283 C C . HIS A 1 302 ? -1.94 40.875 0.737 1 57.12 302 HIS A C 1
ATOM 2285 O O . HIS A 1 302 ? -2.525 39.969 0.149 1 57.12 302 HIS A O 1
ATOM 2291 N N . MET B 1 1 ? 18.281 17.75 -19.938 1 39.84 1 MET B N 1
ATOM 2292 C CA . MET B 1 1 ? 19.469 16.953 -20.234 1 39.84 1 MET B CA 1
ATOM 2293 C C . MET B 1 1 ? 19.734 15.93 -19.141 1 39.84 1 MET B C 1
ATOM 2295 O O . MET B 1 1 ? 19.938 14.742 -19.406 1 39.84 1 MET B O 1
ATOM 2299 N N . ALA B 1 2 ? 19.75 16.422 -17.922 1 42.84 2 ALA B N 1
ATOM 2300 C CA . ALA B 1 2 ? 20.016 15.547 -16.781 1 42.84 2 ALA B CA 1
ATOM 2301 C C . ALA B 1 2 ? 18.906 14.516 -16.609 1 42.84 2 ALA B C 1
ATOM 2303 O O . ALA B 1 2 ? 19.172 13.344 -16.328 1 42.84 2 ALA B O 1
ATOM 2304 N N . GLU B 1 3 ? 17.688 15 -16.859 1 49.94 3 GLU B N 1
ATOM 2305 C CA . GLU B 1 3 ? 16.547 14.086 -16.766 1 49.94 3 GLU B CA 1
ATOM 2306 C C . GLU B 1 3 ? 16.625 13 -17.844 1 49.94 3 GLU B C 1
ATOM 2308 O O . GLU B 1 3 ? 16.344 11.836 -17.578 1 49.94 3 GLU B O 1
ATOM 2313 N N . ASP B 1 4 ? 17.047 13.43 -19 1 50.66 4 ASP B N 1
ATOM 2314 C CA . ASP B 1 4 ? 17.141 12.516 -20.125 1 50.66 4 ASP B CA 1
ATOM 2315 C C . ASP B 1 4 ? 18.219 11.469 -19.891 1 50.66 4 ASP B C 1
ATOM 2317 O O . ASP B 1 4 ? 18.031 10.289 -20.203 1 50.66 4 ASP B O 1
ATOM 2321 N N . GLN B 1 5 ? 19.359 11.977 -19.406 1 50.31 5 GLN B N 1
ATOM 2322 C CA . GLN B 1 5 ? 20.453 11.062 -19.125 1 50.31 5 GLN B CA 1
ATOM 2323 C C . GLN B 1 5 ? 20.062 10.047 -18.062 1 50.31 5 GLN B C 1
ATOM 2325 O O . GLN B 1 5 ? 20.484 8.883 -18.125 1 50.31 5 GLN B O 1
ATOM 2330 N N . GLY B 1 6 ? 19.219 10.508 -17.234 1 56.31 6 GLY B N 1
ATOM 2331 C CA . GLY B 1 6 ? 18.719 9.641 -16.188 1 56.31 6 GLY B CA 1
ATOM 2332 C C . GLY B 1 6 ? 17.828 8.523 -16.688 1 56.31 6 GLY B C 1
ATOM 2333 O O . GLY B 1 6 ? 17.984 7.367 -16.297 1 56.31 6 GLY B O 1
ATOM 2334 N N . ILE B 1 7 ? 17.141 8.93 -17.703 1 60.53 7 ILE B N 1
ATOM 2335 C CA . ILE B 1 7 ? 16.219 7.953 -18.266 1 60.53 7 ILE B CA 1
ATOM 2336 C C . ILE B 1 7 ? 16.984 6.934 -19.094 1 60.53 7 ILE B C 1
ATOM 2338 O O . ILE B 1 7 ? 16.688 5.738 -19.047 1 60.53 7 ILE B O 1
ATOM 2342 N N . LYS B 1 8 ? 17.969 7.469 -19.875 1 59.91 8 LYS B N 1
ATOM 2343 C CA . LYS B 1 8 ? 18.781 6.578 -20.703 1 59.91 8 LYS B CA 1
ATOM 2344 C C . LYS B 1 8 ? 19.531 5.57 -19.828 1 59.91 8 LYS B C 1
ATOM 2346 O O . LYS B 1 8 ? 19.625 4.391 -20.188 1 59.91 8 LYS B O 1
ATOM 2351 N N . ALA B 1 9 ? 20.078 6.059 -18.812 1 62 9 ALA B N 1
ATOM 2352 C CA . ALA B 1 9 ? 20.781 5.184 -17.875 1 62 9 ALA B CA 1
ATOM 2353 C C . ALA B 1 9 ? 19.828 4.152 -17.266 1 62 9 ALA B C 1
ATOM 2355 O O . ALA B 1 9 ? 20.203 2.982 -17.125 1 62 9 ALA B O 1
ATOM 2356 N N . ILE B 1 10 ? 18.703 4.52 -17.078 1 67.88 10 ILE B N 1
ATOM 2357 C CA . ILE B 1 10 ? 17.703 3.643 -16.469 1 67.88 10 ILE B CA 1
ATOM 2358 C C . ILE B 1 10 ? 17.281 2.576 -17.484 1 67.88 10 ILE B C 1
ATOM 2360 O O . ILE B 1 10 ? 17.156 1.399 -17.141 1 67.88 10 ILE B O 1
ATOM 2364 N N . LEU B 1 11 ? 17.156 3.023 -18.703 1 70.88 11 LEU B N 1
ATOM 2365 C CA . LEU B 1 11 ? 16.75 2.094 -19.75 1 70.88 11 LEU B CA 1
ATOM 2366 C C . LEU B 1 11 ? 17.844 1.071 -20.031 1 70.88 11 LEU B C 1
ATOM 2368 O O . LEU B 1 11 ? 17.562 -0.104 -20.266 1 70.88 11 LEU B O 1
ATOM 2372 N N . ALA B 1 12 ? 19.031 1.514 -20.062 1 67.62 12 ALA B N 1
ATOM 2373 C CA . ALA B 1 12 ? 20.156 0.609 -20.25 1 67.62 12 ALA B CA 1
ATOM 2374 C C . ALA B 1 12 ? 20.234 -0.422 -19.125 1 67.62 12 ALA B C 1
ATOM 2376 O O . ALA B 1 12 ? 20.469 -1.606 -19.375 1 67.62 12 ALA B O 1
ATOM 2377 N N . ALA B 1 13 ? 20.062 0.048 -17.953 1 68.62 13 ALA B N 1
ATOM 2378 C CA . ALA B 1 13 ? 20.078 -0.85 -16.797 1 68.62 13 ALA B CA 1
ATOM 2379 C C . ALA B 1 13 ? 18.938 -1.869 -16.891 1 68.62 13 ALA B C 1
ATOM 2381 O O . ALA B 1 13 ? 19.141 -3.051 -16.594 1 68.62 13 ALA B O 1
ATOM 2382 N N . LEU B 1 14 ? 17.859 -1.405 -17.328 1 75.12 14 LEU B N 1
ATOM 2383 C CA . LEU B 1 14 ? 16.703 -2.285 -17.5 1 75.12 14 LEU B CA 1
ATOM 2384 C C . LEU B 1 14 ? 16.984 -3.344 -18.562 1 75.12 14 LEU B C 1
ATOM 2386 O O . LEU B 1 14 ? 16.672 -4.52 -18.359 1 75.12 14 LEU B O 1
ATOM 2390 N N . GLY B 1 15 ? 17.531 -2.863 -19.656 1 75 15 GLY B N 1
ATOM 2391 C CA . GLY B 1 15 ? 17.891 -3.793 -20.703 1 75 15 GLY B CA 1
ATOM 2392 C C . GLY B 1 15 ? 18.859 -4.863 -20.266 1 75 15 GLY B C 1
ATOM 2393 O O . GLY B 1 15 ? 18.703 -6.039 -20.594 1 75 15 GLY B O 1
ATOM 2394 N N . ALA B 1 16 ? 19.812 -4.453 -19.531 1 72.94 16 ALA B N 1
ATOM 2395 C CA . ALA B 1 16 ? 20.797 -5.395 -19.016 1 72.94 16 ALA B CA 1
ATOM 2396 C C . ALA B 1 16 ? 20.156 -6.418 -18.094 1 72.94 16 ALA B C 1
ATOM 2398 O O . ALA B 1 16 ? 20.453 -7.613 -18.172 1 72.94 16 ALA B O 1
ATOM 2399 N N . ASN B 1 17 ? 19.25 -5.969 -17.297 1 76.38 17 ASN B N 1
ATOM 2400 C CA . ASN B 1 17 ? 18.578 -6.859 -16.359 1 76.38 17 ASN B CA 1
ATOM 2401 C C . ASN B 1 17 ? 17.688 -7.859 -17.062 1 76.38 17 ASN B C 1
ATOM 2403 O O . ASN B 1 17 ? 17.641 -9.031 -16.703 1 76.38 17 ASN B O 1
ATOM 2407 N N . ILE B 1 18 ? 17.125 -7.371 -18.031 1 81.19 18 ILE B N 1
ATOM 2408 C CA . ILE B 1 18 ? 16.266 -8.25 -18.812 1 81.19 18 ILE B CA 1
ATOM 2409 C C . ILE B 1 18 ? 17.109 -9.297 -19.531 1 81.19 18 ILE B C 1
ATOM 2411 O O . ILE B 1 18 ? 16.734 -10.461 -19.625 1 81.19 18 ILE B O 1
ATOM 2415 N N . GLY B 1 19 ? 18.188 -8.773 -20.078 1 81.62 19 GLY B N 1
ATOM 2416 C CA . GLY B 1 19 ? 19.094 -9.695 -20.719 1 81.62 19 GLY B CA 1
ATOM 2417 C C . GLY B 1 19 ? 19.609 -10.789 -19.797 1 81.62 19 GLY B C 1
ATOM 2418 O O . GLY B 1 19 ? 19.672 -11.953 -20.188 1 81.62 19 GLY B O 1
ATOM 2419 N N . ILE B 1 20 ? 19.844 -10.414 -18.672 1 80.56 20 ILE B N 1
ATOM 2420 C CA . ILE B 1 20 ? 20.312 -11.367 -17.672 1 80.56 20 ILE B CA 1
ATOM 2421 C C . ILE B 1 20 ? 19.188 -12.352 -17.328 1 80.56 20 ILE B C 1
ATOM 2423 O O . ILE B 1 20 ? 19.422 -13.555 -17.234 1 80.56 20 ILE B O 1
ATOM 2427 N N . ALA B 1 21 ? 18.062 -11.844 -17.203 1 85.62 21 ALA B N 1
ATOM 2428 C CA . ALA B 1 21 ? 16.922 -12.695 -16.891 1 85.62 21 ALA B CA 1
ATOM 2429 C C . ALA B 1 21 ? 16.688 -13.727 -18 1 85.62 21 ALA B C 1
ATOM 2431 O O . ALA B 1 21 ? 16.453 -14.898 -17.719 1 85.62 21 ALA B O 1
ATOM 2432 N N . ILE B 1 22 ? 16.797 -13.281 -19.156 1 88 22 ILE B N 1
ATOM 2433 C CA . ILE B 1 22 ? 16.594 -14.164 -20.297 1 88 22 ILE B CA 1
ATOM 2434 C C . ILE B 1 22 ? 17.688 -15.234 -20.312 1 88 22 ILE B C 1
ATOM 2436 O O . ILE B 1 22 ? 17.406 -16.406 -20.547 1 88 22 ILE B O 1
ATOM 2440 N N . SER B 1 23 ? 18.859 -14.812 -20.125 1 88.38 23 SER B N 1
ATOM 2441 C CA . SER B 1 23 ? 19.969 -15.758 -20.109 1 88.38 23 SER B CA 1
ATOM 2442 C C . SER B 1 23 ? 19.766 -16.828 -19.047 1 88.38 23 SER B C 1
ATOM 2444 O O . SER B 1 23 ? 20.031 -18.016 -19.297 1 88.38 23 SER B O 1
ATOM 2446 N N . LYS B 1 24 ? 19.312 -16.453 -17.969 1 90.12 24 LYS B N 1
ATOM 2447 C CA . LYS B 1 24 ? 19.078 -17.406 -16.891 1 90.12 24 LYS B CA 1
ATOM 2448 C C . LYS B 1 24 ? 17.922 -18.359 -17.234 1 90.12 24 LYS B C 1
ATOM 2450 O O . LYS B 1 24 ? 17.969 -19.547 -16.906 1 90.12 24 LYS B O 1
ATOM 2455 N N . PHE B 1 25 ? 16.969 -17.781 -17.844 1 90.06 25 PHE B N 1
ATOM 2456 C CA . PHE B 1 25 ? 15.844 -18.609 -18.25 1 90.06 25 PHE B CA 1
ATOM 2457 C C . PHE B 1 25 ? 16.266 -19.625 -19.297 1 90.06 25 PHE B C 1
ATOM 2459 O O . PHE B 1 25 ? 15.852 -20.781 -19.25 1 90.06 25 PHE B O 1
ATOM 2466 N N . VAL B 1 26 ? 17.062 -19.188 -20.234 1 89.88 26 VAL B N 1
ATOM 2467 C CA . VAL B 1 26 ? 17.578 -20.078 -21.281 1 89.88 26 VAL B CA 1
ATOM 2468 C C . VAL B 1 26 ? 18.422 -21.188 -20.641 1 89.88 26 VAL B C 1
ATOM 2470 O O . VAL B 1 26 ? 18.312 -22.359 -21.016 1 89.88 26 VAL B O 1
ATOM 2473 N N . ALA B 1 27 ? 19.141 -20.844 -19.703 1 88.25 27 ALA B N 1
ATOM 2474 C CA . ALA B 1 27 ? 19.953 -21.828 -19 1 88.25 27 ALA B CA 1
ATOM 2475 C C . ALA B 1 27 ? 19.047 -22.844 -18.297 1 88.25 27 ALA B C 1
ATOM 2477 O O . ALA B 1 27 ? 19.375 -24.031 -18.234 1 88.25 27 ALA B O 1
ATOM 2478 N N . TYR B 1 28 ? 17.984 -22.438 -17.734 1 88.94 28 TYR B N 1
ATOM 2479 C CA . TYR B 1 28 ? 17.031 -23.344 -17.109 1 88.94 28 TYR B CA 1
ATOM 2480 C C . TYR B 1 28 ? 16.469 -24.328 -18.125 1 88.94 28 TYR B C 1
ATOM 2482 O O . TYR B 1 28 ? 16.359 -25.531 -17.844 1 88.94 28 TYR B O 1
ATOM 2490 N N . LEU B 1 29 ? 16.172 -23.828 -19.344 1 88.12 29 LEU B N 1
ATOM 2491 C CA . LEU B 1 29 ? 15.578 -24.672 -20.375 1 88.12 29 LEU B CA 1
ATOM 2492 C C . LEU B 1 29 ? 16.547 -25.781 -20.781 1 88.12 29 LEU B C 1
ATOM 2494 O O . LEU B 1 29 ? 16.141 -26.906 -21.062 1 88.12 29 LEU B O 1
ATOM 2498 N N . PHE B 1 30 ? 17.812 -25.484 -20.719 1 88.19 30 PHE B N 1
ATOM 2499 C CA . PHE B 1 30 ? 18.812 -26.438 -21.172 1 88.19 30 PHE B CA 1
ATOM 2500 C C . PHE B 1 30 ? 19.25 -27.344 -20.031 1 88.19 30 PHE B C 1
ATOM 2502 O O . PHE B 1 30 ? 19.672 -28.484 -20.266 1 88.19 30 PHE B O 1
ATOM 2509 N N . THR B 1 31 ? 19.062 -26.906 -18.828 1 86.44 31 THR B N 1
ATOM 2510 C CA . THR B 1 31 ? 19.625 -27.672 -17.719 1 86.44 31 THR B CA 1
ATOM 2511 C C . THR B 1 31 ? 18.516 -28.375 -16.938 1 86.44 31 THR B C 1
ATOM 2513 O O . THR B 1 31 ? 18.75 -29.391 -16.281 1 86.44 31 THR B O 1
ATOM 2516 N N . GLY B 1 32 ? 17.359 -27.719 -16.922 1 85.19 32 GLY B N 1
ATOM 2517 C CA . GLY B 1 32 ? 16.281 -28.188 -16.078 1 85.19 32 GLY B CA 1
ATOM 2518 C C . GLY B 1 32 ? 16.484 -27.891 -14.602 1 85.19 32 GLY B C 1
ATOM 2519 O O . GLY B 1 32 ? 15.859 -28.5 -13.742 1 85.19 32 GLY B O 1
ATOM 2520 N N . SER B 1 33 ? 17.359 -27.031 -14.32 1 87.38 33 SER B N 1
ATOM 2521 C CA . SER B 1 33 ? 17.688 -26.672 -12.945 1 87.38 33 SER B CA 1
ATOM 2522 C C . SER B 1 33 ? 16.625 -25.766 -12.344 1 87.38 33 SER B C 1
ATOM 2524 O O . SER B 1 33 ? 16.344 -24.688 -12.867 1 87.38 33 SER B O 1
ATOM 2526 N N . SER B 1 34 ? 16.125 -26.188 -11.227 1 87 34 SER B N 1
ATOM 2527 C CA . SER B 1 34 ? 15.148 -25.375 -10.516 1 87 34 SER B CA 1
ATOM 2528 C C . SER B 1 34 ? 15.781 -24.109 -9.953 1 87 34 SER B C 1
ATOM 2530 O O . SER B 1 34 ? 15.141 -23.047 -9.898 1 87 34 SER B O 1
ATOM 2532 N N . ALA B 1 35 ? 16.969 -24.219 -9.547 1 88.25 35 ALA B N 1
ATOM 2533 C CA . ALA B 1 35 ? 17.672 -23.047 -9.039 1 88.25 35 ALA B CA 1
ATOM 2534 C C . ALA B 1 35 ? 17.828 -21.984 -10.125 1 88.25 35 ALA B C 1
ATOM 2536 O O . ALA B 1 35 ? 17.703 -20.781 -9.852 1 88.25 35 ALA B O 1
ATOM 2537 N N . MET B 1 36 ? 18.031 -22.469 -11.266 1 87.38 36 MET B N 1
ATOM 2538 C CA . MET B 1 36 ? 18.156 -21.531 -12.391 1 87.38 36 MET B CA 1
ATOM 2539 C C . MET B 1 36 ? 16.828 -20.844 -12.672 1 87.38 36 MET B C 1
ATOM 2541 O O . MET B 1 36 ? 16.797 -19.672 -13.016 1 87.38 36 MET B O 1
ATOM 2545 N N . LEU B 1 37 ? 15.844 -21.547 -12.555 1 84.88 37 LEU B N 1
ATOM 2546 C CA . LEU B 1 37 ? 14.516 -20.953 -12.727 1 84.88 37 LEU B CA 1
ATOM 2547 C C . LEU B 1 37 ? 14.258 -19.891 -11.656 1 84.88 37 LEU B C 1
ATOM 2549 O O . LEU B 1 37 ? 13.766 -18.797 -11.953 1 84.88 37 LEU B O 1
ATOM 2553 N N . ALA B 1 38 ? 14.578 -20.25 -10.477 1 85.06 38 ALA B N 1
ATOM 2554 C CA . ALA B 1 38 ? 14.406 -19.297 -9.375 1 85.06 38 ALA B CA 1
ATOM 2555 C C . ALA B 1 38 ? 15.211 -18.016 -9.625 1 85.06 38 ALA B C 1
ATOM 2557 O O . ALA B 1 38 ? 14.711 -16.922 -9.398 1 85.06 38 ALA B O 1
ATOM 2558 N N . GLU B 1 39 ? 16.312 -18.188 -10.094 1 87.31 39 GLU B N 1
ATOM 2559 C CA . GLU B 1 39 ? 17.156 -17.047 -10.406 1 87.31 39 GLU B CA 1
ATOM 2560 C C . GLU B 1 39 ? 16.609 -16.234 -11.578 1 87.31 39 GLU B C 1
ATOM 2562 O O . GLU B 1 39 ? 16.734 -15.008 -11.609 1 87.31 39 GLU B O 1
ATOM 2567 N N . ALA B 1 40 ? 16.094 -16.875 -12.508 1 86.06 40 ALA B N 1
ATOM 2568 C CA . ALA B 1 40 ? 15.469 -16.188 -13.625 1 86.06 40 ALA B CA 1
ATOM 2569 C C . ALA B 1 40 ? 14.281 -15.352 -13.156 1 86.06 40 ALA B C 1
ATOM 2571 O O . ALA B 1 40 ? 14.125 -14.203 -13.57 1 86.06 40 ALA B O 1
ATOM 2572 N N . VAL B 1 41 ? 13.547 -15.898 -12.312 1 80.75 41 VAL B N 1
ATOM 2573 C CA . VAL B 1 41 ? 12.398 -15.195 -11.75 1 80.75 41 VAL B CA 1
ATOM 2574 C C . VAL B 1 41 ? 12.867 -13.992 -10.945 1 80.75 41 VAL B C 1
ATOM 2576 O O . VAL B 1 41 ? 12.289 -12.906 -11.047 1 80.75 41 VAL B O 1
ATOM 2579 N N . HIS B 1 42 ? 13.852 -14.227 -10.273 1 80.38 42 HIS B N 1
ATOM 2580 C CA . HIS B 1 42 ? 14.43 -13.133 -9.5 1 80.38 42 HIS B CA 1
ATOM 2581 C C . HIS B 1 42 ? 14.891 -12 -10.406 1 80.38 42 HIS B C 1
ATOM 2583 O O . HIS B 1 42 ? 14.602 -10.828 -10.141 1 80.38 42 HIS B O 1
ATOM 2589 N N . SER B 1 43 ? 15.555 -12.375 -11.422 1 83.62 43 SER B N 1
ATOM 2590 C CA . SER B 1 43 ? 16.047 -11.367 -12.352 1 83.62 43 SER B CA 1
ATOM 2591 C C . SER B 1 43 ? 14.898 -10.648 -13.055 1 83.62 43 SER B C 1
ATOM 2593 O O . SER B 1 43 ? 14.984 -9.453 -13.344 1 83.62 43 SER B O 1
ATOM 2595 N N . PHE B 1 44 ? 13.938 -11.344 -13.344 1 80.19 44 PHE B N 1
ATOM 2596 C CA . PHE B 1 44 ? 12.742 -10.719 -13.898 1 80.19 44 PHE B CA 1
ATOM 2597 C C . PHE B 1 44 ? 12.141 -9.734 -12.906 1 80.19 44 PHE B C 1
ATOM 2599 O O . PHE B 1 44 ? 11.727 -8.633 -13.289 1 80.19 44 PHE B O 1
ATOM 2606 N N . ALA B 1 45 ? 12.164 -10.164 -11.734 1 78.25 45 ALA B N 1
ATOM 2607 C CA . ALA B 1 45 ? 11.68 -9.297 -10.664 1 78.25 45 ALA B CA 1
ATOM 2608 C C . ALA B 1 45 ? 12.5 -8.016 -10.578 1 78.25 45 ALA B C 1
ATOM 2610 O O . ALA B 1 45 ? 11.945 -6.926 -10.406 1 78.25 45 ALA B O 1
ATOM 2611 N N . ASP B 1 46 ? 13.75 -8.156 -10.75 1 77.56 46 ASP B N 1
ATOM 2612 C CA . ASP B 1 46 ? 14.625 -6.992 -10.734 1 77.56 46 ASP B CA 1
ATOM 2613 C C . ASP B 1 46 ? 14.266 -6.02 -11.859 1 77.56 46 ASP B C 1
ATOM 2615 O O . ASP B 1 46 ? 14.25 -4.805 -11.656 1 77.56 46 ASP B O 1
ATOM 2619 N N . SER B 1 47 ? 14.047 -6.547 -12.977 1 78.06 47 SER B N 1
ATOM 2620 C CA . SER B 1 47 ? 13.656 -5.719 -14.117 1 78.06 47 SER B CA 1
ATOM 2621 C C . SER B 1 47 ? 12.312 -5.035 -13.867 1 78.06 47 SER B C 1
ATOM 2623 O O . SER B 1 47 ? 12.141 -3.857 -14.195 1 78.06 47 SER B O 1
ATOM 2625 N N . SER B 1 48 ? 11.453 -5.699 -13.258 1 78.56 48 SER B N 1
ATOM 2626 C CA . SER B 1 48 ? 10.133 -5.16 -12.938 1 78.56 48 SER B CA 1
ATOM 2627 C C . SER B 1 48 ? 10.219 -4.074 -11.875 1 78.56 48 SER B C 1
ATOM 2629 O O . SER B 1 48 ? 9.508 -3.074 -11.938 1 78.56 48 SER B O 1
ATOM 2631 N N . ASN B 1 49 ? 11.133 -4.32 -11.016 1 78.31 49 ASN B N 1
ATOM 2632 C CA . ASN B 1 49 ? 11.352 -3.342 -9.953 1 78.31 49 ASN B CA 1
ATOM 2633 C C . ASN B 1 49 ? 11.781 -1.99 -10.523 1 78.31 49 ASN B C 1
ATOM 2635 O O . ASN B 1 49 ? 11.297 -0.946 -10.078 1 78.31 49 ASN B O 1
ATOM 2639 N N . GLN B 1 50 ? 12.641 -2.072 -11.469 1 76.19 50 GLN B N 1
ATOM 2640 C CA . GLN B 1 50 ? 13.125 -0.837 -12.086 1 76.19 50 GLN B CA 1
ATOM 2641 C C . GLN B 1 50 ? 11.984 -0.085 -12.766 1 76.19 50 GLN B C 1
ATOM 2643 O O . GLN B 1 50 ? 11.891 1.14 -12.664 1 76.19 50 GLN B O 1
ATOM 2648 N N . VAL B 1 51 ? 11.164 -0.781 -13.344 1 81.25 51 VAL B N 1
ATOM 2649 C CA . VAL B 1 51 ? 10.047 -0.178 -14.062 1 81.25 51 VAL B CA 1
ATOM 2650 C C . VAL B 1 51 ? 9.047 0.41 -13.062 1 81.25 51 VAL B C 1
ATOM 2652 O O . VAL B 1 51 ? 8.617 1.556 -13.211 1 81.25 51 VAL B O 1
ATOM 2655 N N . LEU B 1 52 ? 8.805 -0.349 -12.078 1 80.12 52 LEU B N 1
ATOM 2656 C CA . LEU B 1 52 ? 7.801 0.07 -11.102 1 80.12 52 LEU B CA 1
ATOM 2657 C C . LEU B 1 52 ? 8.289 1.278 -10.305 1 80.12 52 LEU B C 1
ATOM 2659 O O . LEU B 1 52 ? 7.527 2.223 -10.078 1 80.12 52 LEU B O 1
ATOM 2663 N N . LEU B 1 53 ? 9.539 1.246 -10.039 1 77.12 53 LEU B N 1
ATOM 2664 C CA . LEU B 1 53 ? 10.07 2.359 -9.258 1 77.12 53 LEU B CA 1
ATOM 2665 C C . LEU B 1 53 ? 10.148 3.625 -10.109 1 77.12 53 LEU B C 1
ATOM 2667 O O . LEU B 1 53 ? 9.945 4.73 -9.602 1 77.12 53 LEU B O 1
ATOM 2671 N N . LEU B 1 54 ? 10.336 3.443 -11.398 1 80.38 54 LEU B N 1
ATOM 2672 C CA . LEU B 1 54 ? 10.328 4.586 -12.305 1 80.38 54 LEU B CA 1
ATOM 2673 C C . LEU B 1 54 ? 8.922 5.172 -12.422 1 80.38 54 LEU B C 1
ATOM 2675 O O . LEU B 1 54 ? 8.75 6.391 -12.383 1 80.38 54 LEU B O 1
ATOM 2679 N N . ILE B 1 55 ? 8.008 4.305 -12.492 1 84.56 55 ILE B N 1
ATOM 2680 C CA . ILE B 1 55 ? 6.621 4.754 -12.57 1 84.56 55 ILE B CA 1
ATOM 2681 C C . ILE B 1 55 ? 6.23 5.441 -11.266 1 84.56 55 ILE B C 1
ATOM 2683 O O . ILE B 1 55 ? 5.617 6.512 -11.281 1 84.56 55 ILE B O 1
ATOM 2687 N N . GLY B 1 56 ? 6.605 4.801 -10.242 1 83.25 56 GLY B N 1
ATOM 2688 C CA . GLY B 1 56 ? 6.344 5.422 -8.953 1 83.25 56 GLY B CA 1
ATOM 2689 C C . GLY B 1 56 ? 6.98 6.793 -8.812 1 83.25 56 GLY B C 1
ATOM 2690 O O . GLY B 1 56 ? 6.359 7.719 -8.289 1 83.25 56 GLY B O 1
ATOM 2691 N N . GLY B 1 57 ? 8.188 6.926 -9.258 1 82.12 57 GLY B N 1
ATOM 2692 C CA . GLY B 1 57 ? 8.883 8.203 -9.234 1 82.12 57 GLY B CA 1
ATOM 2693 C C . GLY B 1 57 ? 8.203 9.266 -10.078 1 82.12 57 GLY B C 1
ATOM 2694 O O . GLY B 1 57 ? 8.07 10.414 -9.648 1 82.12 57 GLY B O 1
ATOM 2695 N N . ARG B 1 58 ? 7.723 8.883 -11.211 1 85.06 58 ARG B N 1
ATOM 2696 C CA . ARG B 1 58 ? 7.047 9.82 -12.102 1 85.06 58 ARG B CA 1
ATOM 2697 C C . ARG B 1 58 ? 5.703 10.25 -11.523 1 85.06 58 ARG B C 1
ATOM 2699 O O . ARG B 1 58 ? 5.367 11.438 -11.547 1 85.06 58 ARG B O 1
ATOM 2706 N N . ARG B 1 59 ? 5.031 9.367 -11 1 86.44 59 ARG B N 1
ATOM 2707 C CA . ARG B 1 59 ? 3.715 9.648 -10.445 1 86.44 59 ARG B CA 1
ATOM 2708 C C . ARG B 1 59 ? 3.828 10.5 -9.18 1 86.44 59 ARG B C 1
ATOM 2710 O O . ARG B 1 59 ? 2.939 11.305 -8.883 1 86.44 59 ARG B O 1
ATOM 2717 N N . SER B 1 60 ? 4.93 10.344 -8.539 1 87.62 60 SER B N 1
ATOM 2718 C CA . SER B 1 60 ? 5.141 11.078 -7.293 1 87.62 60 SER B CA 1
ATOM 2719 C C . SER B 1 60 ? 5.398 12.555 -7.551 1 87.62 60 SER B C 1
ATOM 2721 O O . SER B 1 60 ? 5.316 13.375 -6.637 1 87.62 60 SER B O 1
ATOM 2723 N N . ARG B 1 61 ? 5.668 12.883 -8.758 1 87.44 61 ARG B N 1
ATOM 2724 C CA . ARG B 1 61 ? 6.027 14.25 -9.094 1 87.44 61 ARG B CA 1
ATOM 2725 C C . ARG B 1 61 ? 4.812 15.031 -9.586 1 87.44 61 ARG B C 1
ATOM 2727 O O . ARG B 1 61 ? 4.914 16.219 -9.898 1 87.44 61 ARG B O 1
ATOM 2734 N N . LYS B 1 62 ? 3.691 14.375 -9.656 1 88.38 62 LYS B N 1
ATOM 2735 C CA . LYS B 1 62 ? 2.463 15.078 -10.016 1 88.38 62 LYS B CA 1
ATOM 2736 C C . LYS B 1 62 ? 2.125 16.156 -9 1 88.38 62 LYS B C 1
ATOM 2738 O O . LYS B 1 62 ? 2.32 15.969 -7.797 1 88.38 62 LYS B O 1
ATOM 2743 N N . PRO B 1 63 ? 1.647 17.234 -9.539 1 89.25 63 PRO B N 1
ATOM 2744 C CA . PRO B 1 63 ? 1.273 18.297 -8.609 1 89.25 63 PRO B CA 1
ATOM 2745 C C . PRO B 1 63 ? 0.058 17.938 -7.758 1 89.25 63 PRO B C 1
ATOM 2747 O O . PRO B 1 63 ? -0.737 17.078 -8.141 1 89.25 63 PRO B O 1
ATOM 2750 N N . ALA B 1 64 ? -0 18.625 -6.688 1 92.06 64 ALA B N 1
ATOM 2751 C CA . ALA B 1 64 ? -1.134 18.438 -5.789 1 92.06 64 ALA B CA 1
ATOM 2752 C C . ALA B 1 64 ? -2.451 18.75 -6.488 1 92.06 64 ALA B C 1
ATOM 2754 O O . ALA B 1 64 ? -2.51 19.641 -7.336 1 92.06 64 ALA B O 1
ATOM 2755 N N . THR B 1 65 ? -3.488 18.016 -6.188 1 92.5 65 THR B N 1
ATOM 2756 C CA . THR B 1 65 ? -4.84 18.234 -6.695 1 92.5 65 THR B CA 1
ATOM 2757 C C . THR B 1 65 ? -5.832 18.391 -5.547 1 92.5 65 THR B C 1
ATOM 2759 O O . THR B 1 65 ? -5.465 18.25 -4.379 1 92.5 65 THR B O 1
ATOM 2762 N N . ASP B 1 66 ? -7.066 18.672 -5.91 1 91.81 66 ASP B N 1
ATOM 2763 C CA . ASP B 1 66 ? -8.102 18.797 -4.895 1 91.81 66 ASP B CA 1
ATOM 2764 C C . ASP B 1 66 ? -8.336 17.469 -4.184 1 91.81 66 ASP B C 1
ATOM 2766 O O . ASP B 1 66 ? -8.656 17.438 -2.992 1 91.81 66 ASP B O 1
ATOM 2770 N N . GLU B 1 67 ? -8.125 16.484 -4.902 1 91.75 67 GLU B N 1
ATOM 2771 C CA . GLU B 1 67 ? -8.312 15.156 -4.336 1 91.75 67 GLU B CA 1
ATOM 2772 C C . GLU B 1 67 ? -7.137 14.766 -3.447 1 91.75 67 GLU B C 1
ATOM 2774 O O . GLU B 1 67 ? -7.312 14.078 -2.439 1 91.75 67 GLU B O 1
ATOM 2779 N N . HIS B 1 68 ? -5.977 15.219 -3.877 1 94.38 68 HIS B N 1
ATOM 2780 C CA . HIS B 1 68 ? -4.758 14.953 -3.123 1 94.38 68 HIS B CA 1
ATOM 2781 C C . HIS B 1 68 ? -4 16.25 -2.828 1 94.38 68 HIS B C 1
ATOM 2783 O O . HIS B 1 68 ? -2.945 16.5 -3.412 1 94.38 68 HIS B O 1
ATOM 2789 N N . PRO B 1 69 ? -4.477 16.891 -1.856 1 93.81 69 PRO B N 1
ATOM 2790 C CA . PRO B 1 69 ? -3.945 18.234 -1.602 1 93.81 69 PRO B CA 1
ATOM 2791 C C . PRO B 1 69 ? -2.506 18.219 -1.091 1 93.81 69 PRO B C 1
ATOM 2793 O O . PRO B 1 69 ? -1.815 19.234 -1.14 1 93.81 69 PRO B O 1
ATOM 2796 N N . PHE B 1 70 ? -2.049 17.094 -0.605 1 94.56 70 PHE B N 1
ATOM 2797 C CA . PHE B 1 70 ? -0.686 17.016 -0.092 1 94.56 70 PHE B CA 1
ATOM 2798 C C . PHE B 1 70 ? 0.244 16.375 -1.115 1 94.56 70 PHE B C 1
ATOM 2800 O O . PHE B 1 70 ? 1.391 16.047 -0.801 1 94.56 70 PHE B O 1
ATOM 2807 N N . GLY B 1 71 ? -0.328 16.188 -2.299 1 91.75 71 GLY B N 1
ATOM 2808 C CA . GLY B 1 71 ? 0.502 15.711 -3.393 1 91.75 71 GLY B CA 1
ATOM 2809 C C . GLY B 1 71 ? 0.492 14.203 -3.527 1 91.75 71 GLY B C 1
ATOM 2810 O O . GLY B 1 71 ? -0.335 13.523 -2.914 1 91.75 71 GLY B O 1
ATOM 2811 N N . TYR B 1 72 ? 1.479 13.75 -4.402 1 93.19 72 TYR B N 1
ATOM 2812 C CA . TYR B 1 72 ? 1.507 12.336 -4.773 1 93.19 72 TYR B CA 1
ATOM 2813 C C . TYR B 1 72 ? 2.85 11.711 -4.426 1 93.19 72 TYR B C 1
ATOM 2815 O O . TYR B 1 72 ? 3.23 10.688 -5 1 93.19 72 TYR B O 1
ATOM 2823 N N . GLY B 1 73 ? 3.527 12.273 -3.533 1 90.12 73 GLY B N 1
ATOM 2824 C CA . GLY B 1 73 ? 4.855 11.805 -3.156 1 90.12 73 GLY B CA 1
ATOM 2825 C C . GLY B 1 73 ? 4.855 10.391 -2.607 1 90.12 73 GLY B C 1
ATOM 2826 O O . GLY B 1 73 ? 5.836 9.664 -2.768 1 90.12 73 GLY B O 1
ATOM 2827 N N . ARG B 1 74 ? 3.771 9.938 -2.109 1 93.06 74 ARG B N 1
ATOM 2828 C CA . ARG B 1 74 ? 3.695 8.648 -1.431 1 93.06 74 ARG B CA 1
ATOM 2829 C C . ARG B 1 74 ? 3.598 7.504 -2.436 1 93.06 74 ARG B C 1
ATOM 2831 O O . ARG B 1 74 ? 3.676 6.332 -2.059 1 93.06 74 ARG B O 1
ATOM 2838 N N . PHE B 1 75 ? 3.498 7.879 -3.656 1 91.44 75 PHE B N 1
ATOM 2839 C CA . PHE B 1 75 ? 3.504 6.844 -4.68 1 91.44 75 PHE B CA 1
ATOM 2840 C C . PHE B 1 75 ? 4.828 6.086 -4.676 1 91.44 75 PHE B C 1
ATOM 2842 O O . PHE B 1 75 ? 4.867 4.895 -5 1 91.44 75 PHE B O 1
ATOM 2849 N N . ARG B 1 76 ? 5.812 6.77 -4.293 1 89.5 76 ARG B N 1
ATOM 2850 C CA . ARG B 1 76 ? 7.105 6.098 -4.223 1 89.5 76 ARG B CA 1
ATOM 2851 C C . ARG B 1 76 ? 7.098 4.992 -3.174 1 89.5 76 ARG B C 1
ATOM 2853 O O . ARG B 1 76 ? 7.68 3.926 -3.383 1 89.5 76 ARG B O 1
ATOM 2860 N N . PHE B 1 77 ? 6.395 5.227 -2.053 1 92.69 77 PHE B N 1
ATOM 2861 C CA . PHE B 1 77 ? 6.254 4.207 -1.023 1 92.69 77 PHE B CA 1
ATOM 2862 C C . PHE B 1 77 ? 5.352 3.076 -1.505 1 92.69 77 PHE B C 1
ATOM 2864 O O . PHE B 1 77 ? 5.652 1.899 -1.29 1 92.69 77 PHE B O 1
ATOM 2871 N N . LEU B 1 78 ? 4.348 3.453 -2.156 1 93.81 78 LEU B N 1
ATOM 2872 C CA . LEU B 1 78 ? 3.354 2.488 -2.613 1 93.81 78 LEU B CA 1
ATOM 2873 C C . LEU B 1 78 ? 3.963 1.511 -3.613 1 93.81 78 LEU B C 1
ATOM 2875 O O . LEU B 1 78 ? 3.783 0.297 -3.492 1 93.81 78 LEU B O 1
ATOM 2879 N N . TYR B 1 79 ? 4.609 2.021 -4.582 1 90.06 79 TYR B N 1
ATOM 2880 C CA . TYR B 1 79 ? 5.168 1.16 -5.617 1 90.06 79 TYR B CA 1
ATOM 2881 C C . TYR B 1 79 ? 6.266 0.267 -5.047 1 90.06 79 TYR B C 1
ATOM 2883 O O . TYR B 1 79 ? 6.422 -0.88 -5.473 1 90.06 79 TYR B O 1
ATOM 2891 N N . ALA B 1 80 ? 6.996 0.843 -4.105 1 89.44 80 ALA B N 1
ATOM 2892 C CA . ALA B 1 80 ? 7.973 -0.005 -3.426 1 89.44 80 ALA B CA 1
ATOM 2893 C C . ALA B 1 80 ? 7.285 -1.16 -2.703 1 89.44 80 ALA B C 1
ATOM 2895 O O . ALA B 1 80 ? 7.785 -2.289 -2.709 1 89.44 80 ALA B O 1
ATOM 2896 N N . PHE B 1 81 ? 6.211 -0.863 -2.158 1 92.62 81 PHE B N 1
ATOM 2897 C CA . PHE B 1 81 ? 5.43 -1.887 -1.474 1 92.62 81 PHE B CA 1
ATOM 2898 C C . PHE B 1 81 ? 4.914 -2.928 -2.461 1 92.62 81 PHE B C 1
ATOM 2900 O O . PHE B 1 81 ? 4.969 -4.129 -2.186 1 92.62 81 PHE B O 1
ATOM 2907 N N . VAL B 1 82 ? 4.465 -2.473 -3.535 1 91.31 82 VAL B N 1
ATOM 2908 C CA . VAL B 1 82 ? 3.953 -3.365 -4.57 1 91.31 82 VAL B CA 1
ATOM 2909 C C . VAL B 1 82 ? 5.07 -4.285 -5.055 1 91.31 82 VAL B C 1
ATOM 2911 O O . VAL B 1 82 ? 4.859 -5.488 -5.234 1 91.31 82 VAL B O 1
ATOM 2914 N N . VAL B 1 83 ? 6.152 -3.707 -5.219 1 88 83 VAL B N 1
ATOM 2915 C CA . VAL B 1 83 ? 7.309 -4.488 -5.645 1 88 83 VAL B CA 1
ATOM 2916 C C . VAL B 1 83 ? 7.594 -5.586 -4.629 1 88 83 VAL B C 1
ATOM 2918 O O . VAL B 1 83 ? 7.82 -6.742 -5 1 88 83 VAL B O 1
ATOM 2921 N N . ALA B 1 84 ? 7.559 -5.262 -3.387 1 89.38 84 ALA B N 1
ATOM 2922 C CA . ALA B 1 84 ? 7.848 -6.219 -2.32 1 89.38 84 ALA B CA 1
ATOM 2923 C C . ALA B 1 84 ? 6.871 -7.391 -2.357 1 89.38 84 ALA B C 1
ATOM 2925 O O . ALA B 1 84 ? 7.281 -8.555 -2.299 1 89.38 84 ALA B O 1
ATOM 2926 N N . ILE B 1 85 ? 5.684 -7.141 -2.559 1 88 85 ILE B N 1
ATOM 2927 C CA . ILE B 1 85 ? 4.672 -8.18 -2.398 1 88 85 ILE B CA 1
ATOM 2928 C C . ILE B 1 85 ? 4.5 -8.938 -3.713 1 88 85 ILE B C 1
ATOM 2930 O O . ILE B 1 85 ? 4.426 -10.172 -3.721 1 88 85 ILE B O 1
ATOM 2934 N N . VAL B 1 86 ? 4.426 -8.203 -4.789 1 84.44 86 VAL B N 1
ATOM 2935 C CA . VAL B 1 86 ? 4.098 -8.812 -6.07 1 84.44 86 VAL B CA 1
ATOM 2936 C C . VAL B 1 86 ? 5.324 -9.523 -6.637 1 84.44 86 VAL B C 1
ATOM 2938 O O . VAL B 1 86 ? 5.219 -10.641 -7.152 1 84.44 86 VAL B O 1
ATOM 2941 N N . ILE B 1 87 ? 6.391 -8.883 -6.434 1 80.69 87 ILE B N 1
ATOM 2942 C CA . ILE B 1 87 ? 7.57 -9.406 -7.109 1 80.69 87 ILE B CA 1
ATOM 2943 C C . ILE B 1 87 ? 8.336 -10.328 -6.164 1 80.69 87 ILE B C 1
ATOM 2945 O O . ILE B 1 87 ? 8.523 -11.516 -6.453 1 80.69 87 ILE B O 1
ATOM 2949 N N . PHE B 1 88 ? 8.617 -9.883 -5.016 1 86.94 88 PHE B N 1
ATOM 2950 C CA . PHE B 1 88 ? 9.492 -10.648 -4.129 1 86.94 88 PHE B CA 1
ATOM 2951 C C . PHE B 1 88 ? 8.711 -11.75 -3.418 1 86.94 88 PHE B C 1
ATOM 2953 O O . PHE B 1 88 ? 9.188 -12.875 -3.311 1 86.94 88 PHE B O 1
ATOM 2960 N N . LEU B 1 89 ? 7.621 -11.367 -2.959 1 87.88 89 LEU B N 1
ATOM 2961 C CA . LEU B 1 89 ? 6.848 -12.383 -2.26 1 87.88 89 LEU B CA 1
ATOM 2962 C C . LEU B 1 89 ? 6.328 -13.438 -3.232 1 87.88 89 LEU B C 1
ATOM 2964 O O . LEU B 1 89 ? 6.496 -14.641 -3.002 1 87.88 89 LEU B O 1
ATOM 2968 N N . ALA B 1 90 ? 5.766 -12.984 -4.305 1 84.12 90 ALA B N 1
ATOM 2969 C CA . ALA B 1 90 ? 5.262 -13.922 -5.305 1 84.12 90 ALA B CA 1
ATOM 2970 C C . ALA B 1 90 ? 6.395 -14.773 -5.875 1 84.12 90 ALA B C 1
ATOM 2972 O O . ALA B 1 90 ? 6.246 -15.992 -6.027 1 84.12 90 ALA B O 1
ATOM 2973 N N . GLY B 1 91 ? 7.469 -14.133 -6.199 1 83.56 91 GLY B N 1
ATOM 2974 C CA . GLY B 1 91 ? 8.617 -14.867 -6.699 1 83.56 91 GLY B CA 1
ATOM 2975 C C . GLY B 1 91 ? 9.164 -15.867 -5.695 1 83.56 91 GLY B C 1
ATOM 2976 O O . GLY B 1 91 ? 9.562 -16.969 -6.07 1 83.56 91 GLY B O 1
ATOM 2977 N N . GLY B 1 92 ? 9.227 -15.445 -4.461 1 89.38 92 GLY B N 1
ATOM 2978 C CA . GLY B 1 92 ? 9.688 -16.344 -3.416 1 89.38 92 GLY B CA 1
ATOM 2979 C C . GLY B 1 92 ? 8.805 -17.562 -3.25 1 89.38 92 GLY B C 1
ATOM 2980 O O . GLY B 1 92 ? 9.305 -18.688 -3.164 1 89.38 92 GLY B O 1
ATOM 2981 N N . VAL B 1 93 ? 7.582 -17.406 -3.244 1 86.62 93 VAL B N 1
ATOM 2982 C CA . VAL B 1 93 ? 6.641 -18.5 -3.105 1 86.62 93 VAL B CA 1
ATOM 2983 C C . VAL B 1 93 ? 6.75 -19.438 -4.309 1 86.62 93 VAL B C 1
ATOM 2985 O O . VAL B 1 93 ? 6.688 -20.656 -4.164 1 86.62 93 VAL B O 1
ATOM 2988 N N . PHE B 1 94 ? 6.891 -18.844 -5.461 1 84.69 94 PHE B N 1
ATOM 2989 C CA . PHE B 1 94 ? 7.082 -19.641 -6.672 1 84.69 94 PHE B CA 1
ATOM 2990 C C . PHE B 1 94 ? 8.328 -20.516 -6.551 1 84.69 94 PHE B C 1
ATOM 2992 O O . PHE B 1 94 ? 8.305 -21.688 -6.926 1 84.69 94 PHE B O 1
ATOM 2999 N N . ALA B 1 95 ? 9.344 -19.922 -6.094 1 89.69 95 ALA B N 1
ATOM 3000 C CA . ALA B 1 95 ? 10.586 -20.672 -5.914 1 89.69 95 ALA B CA 1
ATOM 3001 C C . ALA B 1 95 ? 10.398 -21.812 -4.918 1 89.69 95 ALA B C 1
ATOM 3003 O O . ALA B 1 95 ? 10.93 -22.906 -5.113 1 89.69 95 ALA B O 1
ATOM 3004 N N . LEU B 1 96 ? 9.711 -21.547 -3.877 1 91.62 96 LEU B N 1
ATOM 3005 C CA . LEU B 1 96 ? 9.445 -22.578 -2.881 1 91.62 96 LEU B CA 1
ATOM 3006 C C . LEU B 1 96 ? 8.617 -23.703 -3.479 1 91.62 96 LEU B C 1
ATOM 3008 O O . LEU B 1 96 ? 8.883 -24.875 -3.219 1 91.62 96 LEU B O 1
ATOM 3012 N N . TYR B 1 97 ? 7.695 -23.344 -4.258 1 86.31 97 TYR B N 1
ATOM 3013 C CA . TYR B 1 97 ? 6.871 -24.328 -4.934 1 86.31 97 TYR B CA 1
ATOM 3014 C C . TYR B 1 97 ? 7.707 -25.172 -5.887 1 86.31 97 TYR B C 1
ATOM 3016 O O . TYR B 1 97 ? 7.578 -26.406 -5.914 1 86.31 97 TYR B O 1
ATOM 3024 N N . GLU B 1 98 ? 8.5 -24.547 -6.633 1 85.88 98 GLU B N 1
ATOM 3025 C CA . GLU B 1 98 ? 9.383 -25.25 -7.562 1 85.88 98 GLU B CA 1
ATOM 3026 C C . GLU B 1 98 ? 10.312 -26.203 -6.828 1 85.88 98 GLU B C 1
ATOM 3028 O O . GLU B 1 98 ? 10.594 -27.297 -7.316 1 85.88 98 GLU B O 1
ATOM 3033 N N . SER B 1 99 ? 10.82 -25.688 -5.75 1 91.31 99 SER B N 1
ATOM 3034 C CA . SER B 1 99 ? 11.695 -26.531 -4.945 1 91.31 99 SER B CA 1
ATOM 3035 C C . SER B 1 99 ? 10.961 -27.781 -4.473 1 91.31 99 SER B C 1
ATOM 3037 O O . SER B 1 99 ? 11.523 -28.875 -4.504 1 91.31 99 SER B O 1
ATOM 3039 N N . TRP B 1 100 ? 9.828 -27.656 -4.004 1 89.5 100 TRP B N 1
ATOM 3040 C CA . TRP B 1 100 ? 9.031 -28.781 -3.537 1 89.5 100 TRP B CA 1
ATOM 3041 C C . TRP B 1 100 ? 8.805 -29.781 -4.66 1 89.5 100 TRP B C 1
ATOM 3043 O O . TRP B 1 100 ? 8.914 -31 -4.445 1 89.5 100 TRP B O 1
ATOM 3053 N N . GLU B 1 101 ? 8.484 -29.359 -5.848 1 86.38 101 GLU B N 1
ATOM 3054 C CA . GLU B 1 101 ? 8.273 -30.234 -7 1 86.38 101 GLU B CA 1
ATOM 3055 C C . GLU B 1 101 ? 9.547 -30.984 -7.352 1 86.38 101 GLU B C 1
ATOM 3057 O O . GLU B 1 101 ? 9.492 -32.188 -7.684 1 86.38 101 GLU B O 1
ATOM 3062 N N . LYS B 1 102 ? 10.578 -30.281 -7.352 1 89.44 102 LYS B N 1
ATOM 3063 C CA . LYS B 1 102 ? 11.852 -30.906 -7.695 1 89.44 102 LYS B CA 1
ATOM 3064 C C . LYS B 1 102 ? 12.258 -31.938 -6.656 1 89.44 102 LYS B C 1
ATOM 3066 O O . LYS B 1 102 ? 12.859 -32.969 -6.996 1 89.44 102 LYS B O 1
ATOM 3071 N N . PHE B 1 103 ? 11.961 -31.703 -5.391 1 90 103 PHE B N 1
ATOM 3072 C CA . PHE B 1 103 ? 12.242 -32.688 -4.352 1 90 103 PHE B CA 1
ATOM 3073 C C . PHE B 1 103 ? 11.398 -33.938 -4.547 1 90 103 PHE B C 1
ATOM 3075 O O . PHE B 1 103 ? 11.859 -35.062 -4.273 1 90 103 PHE B O 1
ATOM 3082 N N . ALA B 1 104 ? 10.242 -33.781 -5.004 1 89 104 ALA B N 1
ATOM 3083 C CA . ALA B 1 104 ? 9.328 -34.906 -5.23 1 89 104 ALA B CA 1
ATOM 3084 C C . ALA B 1 104 ? 9.773 -35.719 -6.43 1 89 104 ALA B C 1
ATOM 3086 O O . ALA B 1 104 ? 9.57 -36.938 -6.461 1 89 104 ALA B O 1
ATOM 3087 N N . ASP B 1 105 ? 10.312 -35.031 -7.469 1 87.69 105 ASP B N 1
ATOM 3088 C CA . ASP B 1 105 ? 10.828 -35.719 -8.656 1 87.69 105 ASP B CA 1
ATOM 3089 C C . ASP B 1 105 ? 12.25 -35.281 -8.977 1 87.69 105 ASP B C 1
ATOM 3091 O O . ASP B 1 105 ? 12.461 -34.531 -9.945 1 87.69 105 ASP B O 1
ATOM 3095 N N . PRO B 1 106 ? 13.086 -35.844 -8.211 1 86.88 106 PRO B N 1
ATOM 3096 C CA . PRO B 1 106 ? 14.477 -35.438 -8.422 1 86.88 106 PRO B CA 1
ATOM 3097 C C . PRO B 1 106 ? 15.062 -35.969 -9.727 1 86.88 106 PRO B C 1
ATOM 3099 O O . PRO B 1 106 ? 14.836 -37.125 -10.086 1 86.88 106 PRO B O 1
ATOM 3102 N N . HIS B 1 107 ? 15.477 -35.031 -10.602 1 81.44 107 HIS B N 1
ATOM 3103 C CA . HIS B 1 107 ? 16.109 -35.406 -11.859 1 81.44 107 HIS B CA 1
ATOM 3104 C C . HIS B 1 107 ? 17.469 -34.75 -12.008 1 81.44 107 HIS B C 1
ATOM 3106 O O . HIS B 1 107 ? 17.672 -33.625 -11.523 1 81.44 107 HIS B O 1
ATOM 3112 N N . PRO B 1 108 ? 18.359 -35.469 -12.586 1 83.81 108 PRO B N 1
ATOM 3113 C CA . PRO B 1 108 ? 19.688 -34.875 -12.781 1 83.81 108 PRO B CA 1
ATOM 3114 C C . PRO B 1 108 ? 19.656 -33.688 -13.734 1 83.81 108 PRO B C 1
ATOM 3116 O O . PRO B 1 108 ? 18.703 -33.531 -14.492 1 83.81 108 PRO B O 1
ATOM 3119 N N . LEU B 1 109 ? 20.703 -32.875 -13.586 1 87.5 109 LEU B N 1
ATOM 3120 C CA . LEU B 1 109 ? 20.828 -31.703 -14.445 1 87.5 109 LEU B CA 1
ATOM 3121 C C . LEU B 1 109 ? 21.406 -32.094 -15.805 1 87.5 109 LEU B C 1
ATOM 3123 O O . LEU B 1 109 ? 22.328 -32.906 -15.883 1 87.5 109 LEU B O 1
ATOM 3127 N N . GLU B 1 110 ? 20.75 -31.547 -16.75 1 84.38 110 GLU B N 1
ATOM 3128 C CA . GLU B 1 110 ? 21.281 -31.75 -18.094 1 84.38 110 GLU B CA 1
ATOM 3129 C C . GLU B 1 110 ? 22.156 -30.578 -18.531 1 84.38 110 GLU B C 1
ATOM 3131 O O . GLU B 1 110 ? 21.812 -29.422 -18.281 1 84.38 110 GLU B O 1
ATOM 3136 N N . GLU B 1 111 ? 23.312 -30.781 -19.109 1 87.44 111 GLU B N 1
ATOM 3137 C CA . GLU B 1 111 ? 24.219 -29.797 -19.688 1 87.44 111 GLU B CA 1
ATOM 3138 C C . GLU B 1 111 ? 24.531 -28.703 -18.672 1 87.44 111 GLU B C 1
ATOM 3140 O O . GLU B 1 111 ? 24.297 -27.516 -18.938 1 87.44 111 GLU B O 1
ATOM 3145 N N . PRO B 1 112 ? 25.109 -29.109 -17.594 1 88.75 112 PRO B N 1
ATOM 3146 C CA . PRO B 1 112 ? 25.328 -28.172 -16.484 1 88.75 112 PRO B CA 1
ATOM 3147 C C . PRO B 1 112 ? 26.266 -27.031 -16.875 1 88.75 112 PRO B C 1
ATOM 3149 O O . PRO B 1 112 ? 26.328 -26 -16.172 1 88.75 112 PRO B O 1
ATOM 3152 N N . ILE B 1 113 ? 26.922 -27.109 -17.984 1 88.38 113 ILE B N 1
ATOM 3153 C CA . ILE B 1 113 ? 27.875 -26.094 -18.406 1 88.38 113 ILE B CA 1
ATOM 3154 C C . ILE B 1 113 ? 27.141 -24.766 -18.609 1 88.38 113 ILE B C 1
ATOM 3156 O O . ILE B 1 113 ? 27.688 -23.703 -18.344 1 88.38 113 ILE B O 1
ATOM 3160 N N . TRP B 1 114 ? 25.984 -24.844 -19.125 1 88.44 114 TRP B N 1
ATOM 3161 C CA . TRP B 1 114 ? 25.188 -23.641 -19.344 1 88.44 114 TRP B CA 1
ATOM 3162 C C . TRP B 1 114 ? 24.859 -22.938 -18.031 1 88.44 114 TRP B C 1
ATOM 3164 O O . TRP B 1 114 ? 24.922 -21.719 -17.953 1 88.44 114 TRP B O 1
ATOM 3174 N N . ALA B 1 115 ? 24.531 -23.734 -17.031 1 90.69 115 ALA B N 1
ATOM 3175 C CA . ALA B 1 115 ? 24.234 -23.172 -15.727 1 90.69 115 ALA B CA 1
ATOM 3176 C C . ALA B 1 115 ? 25.469 -22.531 -15.109 1 90.69 115 ALA B C 1
ATOM 3178 O O . ALA B 1 115 ? 25.406 -21.406 -14.602 1 90.69 115 ALA B O 1
ATOM 3179 N N . PHE B 1 116 ? 26.531 -23.188 -15.211 1 92.81 116 PHE B N 1
ATOM 3180 C CA . PHE B 1 116 ? 27.766 -22.656 -14.641 1 92.81 116 PHE B CA 1
ATOM 3181 C C . PHE B 1 116 ? 28.188 -21.359 -15.344 1 92.81 116 PHE B C 1
ATOM 3183 O O . PHE B 1 116 ? 28.547 -20.391 -14.68 1 92.81 116 PHE B O 1
ATOM 3190 N N . GLY B 1 117 ? 28.141 -21.359 -16.641 1 92.44 117 GLY B N 1
ATOM 3191 C CA . GLY B 1 117 ? 28.5 -20.156 -17.375 1 92.44 117 GLY B CA 1
ATOM 3192 C C . GLY B 1 117 ? 27.656 -18.953 -17.016 1 92.44 117 GLY B C 1
ATOM 3193 O O . GLY B 1 117 ? 28.203 -17.891 -16.688 1 92.44 117 GLY B O 1
ATOM 3194 N N . VAL B 1 118 ? 26.391 -19.125 -17.016 1 91.19 118 VAL B N 1
ATOM 3195 C CA . VAL B 1 118 ? 25.453 -18.031 -16.75 1 91.19 118 VAL B CA 1
ATOM 3196 C C . VAL B 1 118 ? 25.609 -17.562 -15.297 1 91.19 118 VAL B C 1
ATOM 3198 O O . VAL B 1 118 ? 25.594 -16.375 -15.023 1 91.19 118 VAL B O 1
ATOM 3201 N N . LEU B 1 119 ? 25.781 -18.453 -14.406 1 92.25 119 LEU B N 1
ATOM 3202 C CA . LEU B 1 119 ? 25.859 -18.125 -12.984 1 92.25 119 LEU B CA 1
ATOM 3203 C C . LEU B 1 119 ? 27.156 -17.359 -12.688 1 92.25 119 LEU B C 1
ATOM 3205 O O . LEU B 1 119 ? 27.125 -16.344 -11.992 1 92.25 119 LEU B O 1
ATOM 3209 N N . ILE B 1 120 ? 28.188 -17.828 -13.219 1 93.12 120 ILE B N 1
ATOM 3210 C CA . ILE B 1 120 ? 29.469 -17.203 -12.945 1 93.12 120 ILE B CA 1
ATOM 3211 C C . ILE B 1 120 ? 29.5 -15.789 -13.531 1 93.12 120 ILE B C 1
ATOM 3213 O O . ILE B 1 120 ? 29.922 -14.844 -12.859 1 93.12 120 ILE B O 1
ATOM 3217 N N . VAL B 1 121 ? 29.031 -15.648 -14.711 1 91.06 121 VAL B N 1
ATOM 3218 C CA . VAL B 1 121 ? 28.969 -14.336 -15.352 1 91.06 121 VAL B CA 1
ATOM 3219 C C . VAL B 1 121 ? 28.031 -13.422 -14.57 1 91.06 121 VAL B C 1
ATOM 3221 O O . VAL B 1 121 ? 28.344 -12.25 -14.344 1 91.06 121 VAL B O 1
ATOM 3224 N N . SER B 1 122 ? 26.938 -13.953 -14.164 1 89.25 122 SER B N 1
ATOM 3225 C CA . SER B 1 122 ? 25.953 -13.18 -13.414 1 89.25 122 SER B CA 1
ATOM 3226 C C . SER B 1 122 ? 26.516 -12.711 -12.078 1 89.25 122 SER B C 1
ATOM 3228 O O . SER B 1 122 ? 26.281 -11.586 -11.648 1 89.25 122 SER B O 1
ATOM 3230 N N . ILE B 1 123 ? 27.266 -13.531 -11.422 1 90.75 123 ILE B N 1
ATOM 3231 C CA . ILE B 1 123 ? 27.875 -13.172 -10.148 1 90.75 123 ILE B CA 1
ATOM 3232 C C . ILE B 1 123 ? 28.844 -12.016 -10.344 1 90.75 123 ILE B C 1
ATOM 3234 O O . ILE B 1 123 ? 28.859 -11.062 -9.555 1 90.75 123 ILE B O 1
ATOM 3238 N N . GLY B 1 124 ? 29.578 -12.125 -11.367 1 89.62 124 GLY B N 1
ATOM 3239 C CA . GLY B 1 124 ? 30.484 -11.031 -11.688 1 89.62 124 GLY B CA 1
ATOM 3240 C C . GLY B 1 124 ? 29.766 -9.719 -11.945 1 89.62 124 GLY B C 1
ATOM 3241 O O . GLY B 1 124 ? 30.109 -8.688 -11.375 1 89.62 124 GLY B O 1
ATOM 3242 N N . LEU B 1 125 ? 28.766 -9.781 -12.758 1 83.62 125 LEU B N 1
ATOM 3243 C CA . LEU B 1 125 ? 28.016 -8.586 -13.125 1 83.62 125 LEU B CA 1
ATOM 3244 C C . LEU B 1 125 ? 27.297 -8.008 -11.914 1 83.62 125 LEU B C 1
ATOM 3246 O O . LEU B 1 125 ? 27.297 -6.793 -11.703 1 83.62 125 LEU B O 1
ATOM 3250 N N . GLU B 1 126 ? 26.703 -8.852 -11.125 1 82.62 126 GLU B N 1
ATOM 3251 C CA . GLU B 1 126 ? 25.969 -8.406 -9.953 1 82.62 126 GLU B CA 1
ATOM 3252 C C . GLU B 1 126 ? 26.891 -7.852 -8.875 1 82.62 126 GLU B C 1
ATOM 3254 O O . GLU B 1 126 ? 26.531 -6.922 -8.156 1 82.62 126 GLU B O 1
ATOM 3259 N N . SER B 1 127 ? 28.062 -8.46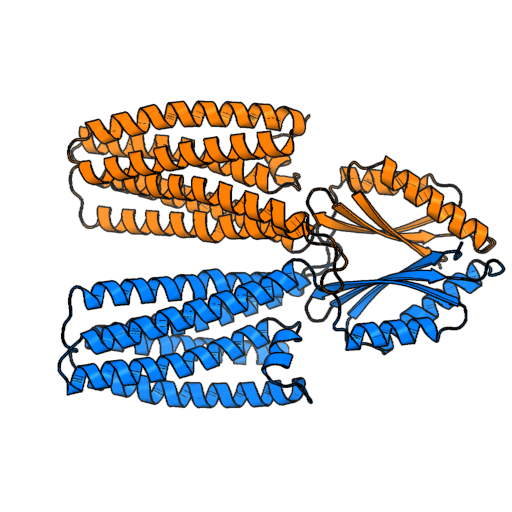1 -8.766 1 87.38 127 SER B N 1
ATOM 3260 C CA . SER B 1 127 ? 29.047 -7.953 -7.824 1 87.38 127 SER B CA 1
ATOM 3261 C C . SER B 1 127 ? 29.5 -6.543 -8.195 1 87.38 127 SER B C 1
ATOM 3263 O O . SER B 1 127 ? 29.656 -5.688 -7.328 1 87.38 127 SER B O 1
ATOM 3265 N N . PHE B 1 128 ? 29.609 -6.395 -9.422 1 83.31 128 PHE B N 1
ATOM 3266 C CA . PHE B 1 128 ? 29.984 -5.07 -9.898 1 83.31 128 PHE B CA 1
ATOM 3267 C C . PHE B 1 128 ? 28.859 -4.066 -9.656 1 83.31 128 PHE B C 1
ATOM 3269 O O . PHE B 1 128 ? 29.109 -2.934 -9.234 1 83.31 128 PHE B O 1
ATOM 3276 N N . SER B 1 129 ? 27.703 -4.453 -9.922 1 76.88 129 SER B N 1
ATOM 3277 C CA . SER B 1 129 ? 26.547 -3.594 -9.695 1 76.88 129 SER B CA 1
ATOM 3278 C C . SER B 1 129 ? 26.406 -3.23 -8.227 1 76.88 129 SER B C 1
ATOM 3280 O O . SER B 1 129 ? 26.125 -2.076 -7.887 1 76.88 129 SER B O 1
ATOM 3282 N N . LEU B 1 130 ? 26.578 -4.184 -7.355 1 79.69 130 LEU B N 1
ATOM 3283 C CA . LEU B 1 130 ? 26.469 -3.955 -5.922 1 79.69 130 LEU B CA 1
ATOM 3284 C C . LEU B 1 130 ? 27.531 -2.988 -5.434 1 79.69 130 LEU B C 1
ATOM 3286 O O . LEU B 1 130 ? 27.266 -2.115 -4.605 1 79.69 130 LEU B O 1
ATOM 3290 N N . ARG B 1 131 ? 28.641 -3.137 -5.887 1 81.38 131 ARG B N 1
ATOM 3291 C CA . ARG B 1 131 ? 29.734 -2.258 -5.504 1 81.38 131 ARG B CA 1
ATOM 3292 C C . ARG B 1 131 ? 29.438 -0.813 -5.891 1 81.38 131 ARG B C 1
ATOM 3294 O O . ARG B 1 131 ? 29.719 0.109 -5.117 1 81.38 131 ARG B O 1
ATOM 3301 N N . THR B 1 132 ? 28.891 -0.654 -7.016 1 75.19 132 THR B N 1
ATOM 3302 C CA . THR B 1 132 ? 28.531 0.687 -7.473 1 75.19 132 THR B CA 1
ATOM 3303 C C . THR B 1 132 ? 27.438 1.285 -6.609 1 75.19 132 THR B C 1
ATOM 3305 O O . THR B 1 132 ? 27.484 2.465 -6.258 1 75.19 132 THR B O 1
ATOM 3308 N N . ALA B 1 133 ? 26.516 0.484 -6.234 1 69.69 133 ALA B N 1
ATOM 3309 C CA . ALA B 1 133 ? 25.406 0.951 -5.41 1 69.69 133 ALA B CA 1
ATOM 3310 C C . ALA B 1 133 ? 25.875 1.308 -4.004 1 69.69 133 ALA B C 1
ATOM 3312 O O . ALA B 1 133 ? 25.438 2.307 -3.43 1 69.69 133 ALA B O 1
ATOM 3313 N N . VAL B 1 134 ? 26.719 0.513 -3.521 1 73.69 134 VAL B N 1
ATOM 3314 C CA . VAL B 1 134 ? 27.25 0.738 -2.184 1 73.69 134 VAL B CA 1
ATOM 3315 C C . VAL B 1 134 ? 28.078 2.025 -2.166 1 73.69 134 VAL B C 1
ATOM 3317 O O . VAL B 1 134 ? 28 2.807 -1.217 1 73.69 134 VAL B O 1
ATOM 3320 N N . LYS B 1 135 ? 28.688 2.283 -3.146 1 74.38 135 LYS B N 1
ATOM 3321 C CA . LYS B 1 135 ? 29.484 3.502 -3.229 1 74.38 135 LYS B CA 1
ATOM 3322 C C . LYS B 1 135 ? 28.594 4.742 -3.295 1 74.38 135 LYS B C 1
ATOM 3324 O O . LYS B 1 135 ? 28.859 5.738 -2.625 1 74.38 135 LYS B O 1
ATOM 3329 N N . GLU B 1 136 ? 27.578 4.598 -3.988 1 69.81 136 GLU B N 1
ATOM 3330 C CA . GLU B 1 136 ? 26.656 5.719 -4.113 1 69.81 136 GLU B CA 1
ATOM 3331 C C . GLU B 1 136 ? 25.891 5.957 -2.811 1 69.81 136 GLU B C 1
ATOM 3333 O O . GLU B 1 136 ? 25.641 7.102 -2.438 1 69.81 136 GLU B O 1
ATOM 3338 N N . SER B 1 137 ? 25.609 4.891 -2.145 1 68.94 137 SER B N 1
ATOM 3339 C CA . SER B 1 137 ? 24.875 5.004 -0.887 1 68.94 137 SER B CA 1
ATOM 3340 C C . SER B 1 137 ? 25.797 5.492 0.237 1 68.94 137 SER B C 1
ATOM 3342 O O . SER B 1 137 ? 25.328 6.152 1.171 1 68.94 137 SER B O 1
ATOM 3344 N N . ALA B 1 138 ? 26.984 5.039 0.127 1 69.5 138 ALA B N 1
ATOM 3345 C CA . ALA B 1 138 ? 27.953 5.484 1.132 1 69.5 138 ALA B CA 1
ATOM 3346 C C . ALA B 1 138 ? 28.062 7.004 1.153 1 69.5 138 ALA B C 1
ATOM 3348 O O . ALA B 1 138 ? 28.203 7.609 2.219 1 69.5 138 ALA B O 1
ATOM 3349 N N . ALA B 1 139 ? 27.891 7.543 0.048 1 64.5 139 ALA B N 1
ATOM 3350 C CA . ALA B 1 139 ? 27.938 9 -0.027 1 64.5 139 ALA B CA 1
ATOM 3351 C C . ALA B 1 139 ? 26.75 9.633 0.707 1 64.5 139 ALA B C 1
ATOM 3353 O O . ALA B 1 139 ? 26.875 10.719 1.271 1 64.5 139 ALA B O 1
ATOM 3354 N N . ARG B 1 140 ? 25.75 8.789 0.809 1 64.31 140 ARG B N 1
ATOM 3355 C CA . ARG B 1 140 ? 24.531 9.305 1.428 1 64.31 140 ARG B CA 1
ATOM 3356 C C . ARG B 1 140 ? 24.438 8.867 2.885 1 64.31 140 ARG B C 1
ATOM 3358 O O . ARG B 1 140 ? 23.812 9.555 3.703 1 64.31 140 ARG B O 1
ATOM 3365 N N . ARG B 1 141 ? 24.938 7.727 3.221 1 65.75 141 ARG B N 1
ATOM 3366 C CA . ARG B 1 141 ? 24.812 7.117 4.539 1 65.75 141 ARG B CA 1
ATOM 3367 C C . ARG B 1 141 ? 25.656 7.863 5.57 1 65.75 141 ARG B C 1
ATOM 3369 O O . ARG B 1 141 ? 25.312 7.902 6.754 1 65.75 141 ARG B O 1
ATOM 3376 N N . GLY B 1 142 ? 26.594 8.523 5.176 1 62.19 142 GLY B N 1
ATOM 3377 C CA . GLY B 1 142 ? 27.484 9.164 6.129 1 62.19 142 GLY B CA 1
ATOM 3378 C C . GLY B 1 142 ? 28.031 8.203 7.168 1 62.19 142 GLY B C 1
ATOM 3379 O O . GLY B 1 142 ? 28.625 7.168 6.824 1 62.19 142 GLY B O 1
ATOM 3380 N N . ASP B 1 143 ? 27.703 8.367 8.461 1 67.56 143 ASP B N 1
ATOM 3381 C CA . ASP B 1 143 ? 28.266 7.617 9.578 1 67.56 143 ASP B CA 1
ATOM 3382 C C . ASP B 1 143 ? 27.328 6.5 10.016 1 67.56 143 ASP B C 1
ATOM 3384 O O . ASP B 1 143 ? 27.625 5.781 10.977 1 67.56 143 ASP B O 1
ATOM 3388 N N . LEU B 1 144 ? 26.312 6.297 9.32 1 68.31 144 LEU B N 1
ATOM 3389 C CA . LEU B 1 144 ? 25.344 5.305 9.773 1 68.31 144 LEU B CA 1
ATOM 3390 C C . LEU B 1 144 ? 25.734 3.908 9.312 1 68.31 144 LEU B C 1
ATOM 3392 O O . LEU B 1 144 ? 26.312 3.744 8.227 1 68.31 144 LEU B O 1
ATOM 3396 N N . SER B 1 145 ? 25.531 3.002 10.234 1 74.94 145 SER B N 1
ATOM 3397 C CA . SER B 1 145 ? 25.688 1.613 9.812 1 74.94 145 SER B CA 1
ATOM 3398 C C . SER B 1 145 ? 24.641 1.233 8.773 1 74.94 145 SER B C 1
ATOM 3400 O O . SER B 1 145 ? 23.625 1.92 8.625 1 74.94 145 SER B O 1
ATOM 3402 N N . TRP B 1 146 ? 24.906 0.205 8.039 1 73.94 146 TRP B N 1
ATOM 3403 C CA . TRP B 1 146 ? 24.031 -0.224 6.957 1 73.94 146 TRP B CA 1
ATOM 3404 C C . TRP B 1 146 ? 22.641 -0.551 7.48 1 73.94 146 TRP B C 1
ATOM 3406 O O . TRP B 1 146 ? 21.641 -0.077 6.938 1 73.94 146 TRP B O 1
ATOM 3416 N N . PRO B 1 147 ? 22.594 -1.281 8.562 1 74.31 147 PRO B N 1
ATOM 3417 C CA . PRO B 1 147 ? 21.25 -1.562 9.078 1 74.31 147 PRO B CA 1
ATOM 3418 C C . PRO B 1 147 ? 20.531 -0.304 9.547 1 74.31 147 PRO B C 1
ATOM 3420 O O . PRO B 1 147 ? 19.312 -0.183 9.359 1 74.31 147 PRO B O 1
ATOM 3423 N N . GLN B 1 148 ? 21.297 0.589 10.078 1 71.75 148 GLN B N 1
ATOM 3424 C CA . GLN B 1 148 ? 20.703 1.854 10.523 1 71.75 148 GLN B CA 1
ATOM 3425 C C . GLN B 1 148 ? 20.234 2.686 9.328 1 71.75 148 GLN B C 1
ATOM 3427 O O . GLN B 1 148 ? 19.188 3.328 9.391 1 71.75 148 GLN B O 1
ATOM 3432 N N . PHE B 1 149 ? 21.094 2.562 8.344 1 72.25 149 PHE B N 1
ATOM 3433 C CA . PHE B 1 149 ? 20.781 3.318 7.141 1 72.25 149 PHE B CA 1
ATOM 3434 C C . PHE B 1 149 ? 19.484 2.82 6.52 1 72.25 149 PHE B C 1
ATOM 3436 O O . PHE B 1 149 ? 18.625 3.619 6.152 1 72.25 149 PHE B O 1
ATOM 3443 N N . VAL B 1 150 ? 19.281 1.597 6.484 1 71.44 150 VAL B N 1
ATOM 3444 C CA . VAL B 1 150 ? 18.109 0.972 5.891 1 71.44 150 VAL B CA 1
ATOM 3445 C C . VAL B 1 150 ? 16.875 1.321 6.715 1 71.44 150 VAL B C 1
ATOM 3447 O O . VAL B 1 150 ? 15.805 1.593 6.156 1 71.44 150 VAL B O 1
ATOM 3450 N N . ARG B 1 151 ? 17.125 1.451 7.984 1 71.25 151 ARG B N 1
ATOM 3451 C CA . ARG B 1 151 ? 15.992 1.702 8.867 1 71.25 151 ARG B CA 1
ATOM 3452 C C . ARG B 1 151 ? 15.609 3.178 8.867 1 71.25 151 ARG B C 1
ATOM 3454 O O . ARG B 1 151 ? 14.438 3.52 9.023 1 71.25 151 ARG B O 1
ATOM 3461 N N . ARG B 1 152 ? 16.562 3.984 8.602 1 72.38 152 ARG B N 1
ATOM 3462 C CA . ARG B 1 152 ? 16.312 5.41 8.781 1 72.38 152 ARG B CA 1
ATOM 3463 C C . ARG B 1 152 ? 16.047 6.094 7.445 1 72.38 152 ARG B C 1
ATOM 3465 O O . ARG B 1 152 ? 15.484 7.191 7.402 1 72.38 152 ARG B O 1
ATOM 3472 N N . THR B 1 153 ? 16.422 5.32 6.473 1 75.56 153 THR B N 1
ATOM 3473 C CA . THR B 1 153 ? 16.25 5.957 5.172 1 75.56 153 THR B CA 1
ATOM 3474 C C . THR B 1 153 ? 14.766 6.062 4.816 1 75.56 153 THR B C 1
ATOM 3476 O O . THR B 1 153 ? 14 5.117 5.016 1 75.56 153 THR B O 1
ATOM 3479 N N . LYS B 1 154 ? 14.391 7.211 4.398 1 80.5 154 LYS B N 1
ATOM 3480 C CA . LYS B 1 154 ? 13 7.445 4.004 1 80.5 154 LYS B CA 1
ATOM 3481 C C . LYS B 1 154 ? 12.844 7.363 2.486 1 80.5 154 LYS B C 1
ATOM 3483 O O . LYS B 1 154 ? 11.773 7.672 1.952 1 80.5 154 LYS B O 1
ATOM 3488 N N . ALA B 1 155 ? 13.922 6.949 1.823 1 78.88 155 ALA B N 1
ATOM 3489 C CA . ALA B 1 155 ? 13.875 6.668 0.391 1 78.88 155 ALA B CA 1
ATOM 3490 C C . ALA B 1 155 ? 13.781 5.164 0.131 1 78.88 155 ALA B C 1
ATOM 3492 O O . ALA B 1 155 ? 14.805 4.473 0.073 1 78.88 155 ALA B O 1
ATOM 3493 N N . PRO B 1 156 ? 12.633 4.707 -0.135 1 81.44 156 PRO B N 1
ATOM 3494 C CA . PRO B 1 156 ? 12.422 3.26 -0.239 1 81.44 156 PRO B CA 1
ATOM 3495 C C . PRO B 1 156 ? 13.125 2.648 -1.451 1 81.44 156 PRO B C 1
ATOM 3497 O O . PRO B 1 156 ? 13.516 1.48 -1.417 1 81.44 156 PRO B O 1
ATOM 3500 N N . GLU B 1 157 ? 13.328 3.475 -2.467 1 76.88 157 GLU B N 1
ATOM 3501 C CA . GLU B 1 157 ? 13.953 2.969 -3.688 1 76.88 157 GLU B CA 1
ATOM 3502 C C . GLU B 1 157 ? 15.367 2.479 -3.422 1 76.88 157 GLU B C 1
ATOM 3504 O O . GLU B 1 157 ? 15.805 1.471 -3.986 1 76.88 157 GLU B O 1
ATOM 3509 N N . LEU B 1 158 ? 16 3.164 -2.576 1 75 158 LEU B N 1
ATOM 3510 C CA . LEU B 1 158 ? 17.375 2.797 -2.258 1 75 158 LEU B CA 1
ATOM 3511 C C . LEU B 1 158 ? 17.422 1.486 -1.48 1 75 158 LEU B C 1
ATOM 3513 O O . LEU B 1 158 ? 18.266 0.631 -1.748 1 75 158 LEU B O 1
ATOM 3517 N N . VAL B 1 159 ? 16.531 1.354 -0.598 1 78.75 159 VAL B N 1
ATOM 3518 C CA . VAL B 1 159 ? 16.484 0.148 0.22 1 78.75 159 VAL B CA 1
ATOM 3519 C C . VAL B 1 159 ? 16.141 -1.055 -0.652 1 78.75 159 VAL B C 1
ATOM 3521 O O . VAL B 1 159 ? 16.75 -2.117 -0.531 1 78.75 159 VAL B O 1
ATOM 3524 N N . VAL B 1 160 ? 15.227 -0.835 -1.505 1 83.44 160 VAL B N 1
ATOM 3525 C CA . VAL B 1 160 ? 14.789 -1.911 -2.389 1 83.44 160 VAL B CA 1
ATOM 3526 C C . VAL B 1 160 ? 15.953 -2.357 -3.271 1 83.44 160 VAL B C 1
ATOM 3528 O O . VAL B 1 160 ? 16.219 -3.555 -3.396 1 83.44 160 VAL B O 1
ATOM 3531 N N . VAL B 1 161 ? 16.641 -1.417 -3.824 1 78.5 161 VAL B N 1
ATOM 3532 C CA . VAL B 1 161 ? 17.734 -1.724 -4.754 1 78.5 161 VAL B CA 1
ATOM 3533 C C . VAL B 1 161 ? 18.844 -2.451 -4.016 1 78.5 161 VAL B C 1
ATOM 3535 O O . VAL B 1 161 ? 19.406 -3.43 -4.523 1 78.5 161 VAL B O 1
ATOM 3538 N N . VAL B 1 162 ? 19.203 -2.004 -2.873 1 79.19 162 VAL B N 1
ATOM 3539 C CA . VAL B 1 162 ? 20.297 -2.592 -2.111 1 79.19 162 VAL B CA 1
ATOM 3540 C C . VAL B 1 162 ? 19.938 -4.016 -1.694 1 79.19 162 VAL B C 1
ATOM 3542 O O . VAL B 1 162 ? 20.734 -4.941 -1.856 1 79.19 162 VAL B O 1
ATOM 3545 N N . LEU B 1 163 ? 18.766 -4.156 -1.186 1 82.88 163 LEU B N 1
ATOM 3546 C CA . LEU B 1 163 ? 18.344 -5.48 -0.744 1 82.88 163 LEU B CA 1
ATOM 3547 C C . LEU B 1 163 ? 18.172 -6.422 -1.931 1 82.88 163 LEU B C 1
ATOM 3549 O O . LEU B 1 163 ? 18.453 -7.621 -1.819 1 82.88 163 LEU B O 1
ATOM 3553 N N . GLU B 1 164 ? 17.75 -5.891 -2.984 1 82.62 164 GLU B N 1
ATOM 3554 C CA . GLU B 1 164 ? 17.609 -6.68 -4.207 1 82.62 164 GLU B CA 1
ATOM 3555 C C . GLU B 1 164 ? 18.969 -7.148 -4.715 1 82.62 164 GLU B C 1
ATOM 3557 O O . GLU B 1 164 ? 19.141 -8.32 -5.07 1 82.62 164 GLU B O 1
ATOM 3562 N N . ASP B 1 165 ? 19.891 -6.223 -4.754 1 81.88 165 ASP B N 1
ATOM 3563 C CA . ASP B 1 165 ? 21.234 -6.574 -5.23 1 81.88 165 ASP B CA 1
ATOM 3564 C C . ASP B 1 165 ? 21.891 -7.586 -4.301 1 81.88 165 ASP B C 1
ATOM 3566 O O . ASP B 1 165 ? 22.547 -8.523 -4.766 1 81.88 165 ASP B O 1
ATOM 3570 N N . LEU B 1 166 ? 21.734 -7.367 -3.076 1 83.75 166 LEU B N 1
ATOM 3571 C CA . LEU B 1 166 ? 22.266 -8.32 -2.105 1 83.75 166 LEU B CA 1
ATOM 3572 C C . LEU B 1 166 ? 21.578 -9.68 -2.252 1 83.75 166 LEU B C 1
ATOM 3574 O O . LEU B 1 166 ? 22.25 -10.711 -2.211 1 83.75 166 LEU B O 1
ATOM 3578 N N . GLY B 1 167 ? 20.328 -9.633 -2.369 1 87.38 167 GLY B N 1
ATOM 3579 C CA . GLY B 1 167 ? 19.578 -10.859 -2.582 1 87.38 167 GLY B CA 1
ATOM 3580 C C . GLY B 1 167 ? 19.984 -11.586 -3.852 1 87.38 167 GLY B C 1
ATOM 3581 O O . GLY B 1 167 ? 20.062 -12.82 -3.869 1 87.38 167 GLY B O 1
ATOM 3582 N N . ALA B 1 168 ? 20.172 -10.789 -4.859 1 86.25 168 ALA B N 1
ATOM 3583 C CA . ALA B 1 168 ? 20.594 -11.375 -6.129 1 86.25 168 ALA B CA 1
ATOM 3584 C C . ALA B 1 168 ? 21.938 -12.086 -5.988 1 86.25 168 ALA B C 1
ATOM 3586 O O . ALA B 1 168 ? 22.109 -13.211 -6.453 1 86.25 168 ALA B O 1
ATOM 3587 N N . LEU B 1 169 ? 22.859 -11.445 -5.43 1 89 169 LEU B N 1
ATOM 3588 C CA . LEU B 1 169 ? 24.203 -12.016 -5.285 1 89 169 LEU B CA 1
ATOM 3589 C C . LEU B 1 169 ? 24.156 -13.266 -4.414 1 89 169 LEU B C 1
ATOM 3591 O O . LEU B 1 169 ? 24.734 -14.297 -4.77 1 89 169 LEU B O 1
ATOM 3595 N N . VAL B 1 170 ? 23.516 -13.195 -3.305 1 93 170 VAL B N 1
ATOM 3596 C CA . VAL B 1 170 ? 23.406 -14.344 -2.412 1 93 170 VAL B CA 1
ATOM 3597 C C . VAL B 1 170 ? 22.672 -15.484 -3.121 1 93 170 VAL B C 1
ATOM 3599 O O . VAL B 1 170 ? 23.062 -16.641 -3.023 1 93 170 VAL B O 1
ATOM 3602 N N . GLY B 1 171 ? 21.625 -15.141 -3.82 1 92.12 171 GLY B N 1
ATOM 3603 C CA . GLY B 1 171 ? 20.891 -16.125 -4.582 1 92.12 171 GLY B CA 1
ATOM 3604 C C . GLY B 1 171 ? 21.734 -16.828 -5.629 1 92.12 171 GLY B C 1
ATOM 3605 O O . GLY B 1 171 ? 21.656 -18.047 -5.785 1 92.12 171 GLY B O 1
ATOM 3606 N N . LEU B 1 172 ? 22.516 -16.078 -6.289 1 92.31 172 LEU B N 1
ATOM 3607 C CA . LEU B 1 172 ? 23.375 -16.641 -7.312 1 92.31 172 LEU B CA 1
ATOM 3608 C C . LEU B 1 172 ? 24.391 -17.609 -6.699 1 92.31 172 LEU B C 1
ATOM 3610 O O . LEU B 1 172 ? 24.672 -18.656 -7.277 1 92.31 172 LEU B O 1
ATOM 3614 N N . VAL B 1 173 ? 24.906 -17.25 -5.617 1 95.06 173 VAL B N 1
ATOM 3615 C CA . VAL B 1 173 ? 25.859 -18.109 -4.93 1 95.06 173 VAL B CA 1
ATOM 3616 C C . VAL B 1 173 ? 25.172 -19.391 -4.469 1 95.06 173 VAL B C 1
ATOM 3618 O O . VAL B 1 173 ? 25.734 -20.484 -4.59 1 95.06 173 VAL B O 1
ATOM 3621 N N . LEU B 1 174 ? 24.031 -19.234 -3.953 1 95.25 174 LEU B N 1
ATOM 3622 C CA . LEU B 1 174 ? 23.266 -20.391 -3.525 1 95.25 174 LEU B CA 1
ATOM 3623 C C . LEU B 1 174 ? 22.953 -21.312 -4.707 1 95.25 174 LEU B C 1
ATOM 3625 O O . LEU B 1 174 ? 23.062 -22.531 -4.598 1 95.25 174 LEU B O 1
ATOM 3629 N N . ALA B 1 175 ? 22.578 -20.703 -5.789 1 93.56 175 ALA B N 1
ATOM 3630 C CA . ALA B 1 175 ? 22.297 -21.469 -6.996 1 93.56 175 ALA B CA 1
ATOM 3631 C C . ALA B 1 175 ? 23.547 -22.219 -7.473 1 93.56 175 ALA B C 1
ATOM 3633 O O . ALA B 1 175 ? 23.469 -23.375 -7.855 1 93.56 175 ALA B O 1
ATOM 3634 N N . LEU B 1 176 ? 24.625 -21.531 -7.473 1 94.5 176 LEU B N 1
ATOM 3635 C CA . LEU B 1 176 ? 25.875 -22.141 -7.898 1 94.5 176 LEU B CA 1
ATOM 3636 C C . LEU B 1 176 ? 26.234 -23.328 -7.012 1 94.5 176 LEU B C 1
ATOM 3638 O O . LEU B 1 176 ? 26.656 -24.375 -7.508 1 94.5 176 LEU B O 1
ATOM 3642 N N . CYS B 1 177 ? 26.078 -23.172 -5.75 1 95.75 177 CYS B N 1
ATOM 3643 C CA . CYS B 1 177 ? 26.344 -24.25 -4.809 1 95.75 177 CYS B CA 1
ATOM 3644 C C . CYS B 1 177 ? 25.406 -25.438 -5.051 1 95.75 177 CYS B C 1
ATOM 3646 O O . CYS B 1 177 ? 25.859 -26.594 -5.086 1 95.75 177 CYS B O 1
ATOM 3648 N N . GLY B 1 178 ? 24.188 -25.109 -5.184 1 93.69 178 GLY B N 1
ATOM 3649 C CA . GLY B 1 178 ? 23.203 -26.156 -5.434 1 93.69 178 GLY B CA 1
ATOM 3650 C C . GLY B 1 178 ? 23.469 -26.938 -6.711 1 93.69 178 GLY B C 1
ATOM 3651 O O . GLY B 1 178 ? 23.469 -28.172 -6.707 1 93.69 178 GLY B O 1
ATOM 3652 N N . VAL B 1 179 ? 23.719 -26.25 -7.77 1 92.69 179 VAL B N 1
ATOM 3653 C CA . VAL B 1 179 ? 23.984 -26.859 -9.062 1 92.69 179 VAL B CA 1
ATOM 3654 C C . VAL B 1 179 ? 25.281 -27.672 -9 1 92.69 179 VAL B C 1
ATOM 3656 O O . VAL B 1 179 ? 25.344 -28.797 -9.523 1 92.69 179 VAL B O 1
ATOM 3659 N N . THR B 1 180 ? 26.281 -27.109 -8.414 1 94.81 180 THR B N 1
ATOM 3660 C CA . THR B 1 180 ? 27.562 -27.797 -8.297 1 94.81 180 THR B CA 1
ATOM 3661 C C . THR B 1 180 ? 27.391 -29.109 -7.531 1 94.81 180 THR B C 1
ATOM 3663 O O . THR B 1 180 ? 27.875 -30.156 -7.977 1 94.81 180 THR B O 1
ATOM 3666 N N . LEU B 1 181 ? 26.719 -29.047 -6.457 1 95.12 181 LEU B N 1
ATOM 3667 C CA . LEU B 1 181 ? 26.531 -30.25 -5.652 1 95.12 181 LEU B CA 1
ATOM 3668 C C . LEU B 1 181 ? 25.672 -31.266 -6.395 1 95.12 181 LEU B C 1
ATOM 3670 O O . LEU B 1 181 ? 25.875 -32.469 -6.258 1 95.12 181 LEU B O 1
ATOM 3674 N N . ALA B 1 182 ? 24.734 -30.781 -7.137 1 93.38 182 ALA B N 1
ATOM 3675 C CA . ALA B 1 182 ? 23.906 -31.672 -7.93 1 93.38 182 ALA B CA 1
ATOM 3676 C C . ALA B 1 182 ? 24.719 -32.406 -8.992 1 93.38 182 ALA B C 1
ATOM 3678 O O . ALA B 1 182 ? 24.516 -33.594 -9.242 1 93.38 182 ALA B O 1
ATOM 3679 N N . VAL B 1 183 ? 25.672 -31.688 -9.602 1 92 183 VAL B N 1
ATOM 3680 C CA . VAL B 1 183 ? 26.484 -32.25 -10.672 1 92 183 VAL B CA 1
ATOM 3681 C C . VAL B 1 183 ? 27.484 -33.25 -10.078 1 92 183 VAL B C 1
ATOM 3683 O O . VAL B 1 183 ? 27.672 -34.344 -10.609 1 92 183 VAL B O 1
ATOM 3686 N N . VAL B 1 184 ? 28.047 -32.906 -9.023 1 94.12 184 VAL B N 1
ATOM 3687 C CA . VAL B 1 184 ? 29.094 -33.719 -8.414 1 94.12 184 VAL B CA 1
ATOM 3688 C C . VAL B 1 184 ? 28.484 -34.969 -7.828 1 94.12 184 VAL B C 1
ATOM 3690 O O . VAL B 1 184 ? 29.078 -36.062 -7.941 1 94.12 184 VAL B O 1
ATOM 3693 N N . THR B 1 185 ? 27.359 -34.812 -7.227 1 93.5 185 THR B N 1
ATOM 3694 C CA . THR B 1 185 ? 26.766 -35.969 -6.551 1 93.5 185 THR B CA 1
ATOM 3695 C C . THR B 1 185 ? 25.828 -36.719 -7.488 1 93.5 185 THR B C 1
ATOM 3697 O O . THR B 1 185 ? 25.453 -37.875 -7.219 1 93.5 185 THR B O 1
ATOM 3700 N N . GLY B 1 186 ? 25.312 -36.125 -8.508 1 91.06 186 GLY B N 1
ATOM 3701 C CA . GLY B 1 186 ? 24.328 -36.719 -9.398 1 91.06 186 GLY B CA 1
ATOM 3702 C C . GLY B 1 186 ? 22.922 -36.719 -8.828 1 91.06 186 GLY B C 1
ATOM 3703 O O . GLY B 1 186 ? 22.047 -37.406 -9.328 1 91.06 186 GLY B O 1
ATOM 3704 N N . ASP B 1 187 ? 22.859 -35.969 -7.715 1 92.25 187 ASP B N 1
ATOM 3705 C CA . ASP B 1 187 ? 21.594 -35.906 -7.012 1 92.25 187 ASP B CA 1
ATOM 3706 C C . ASP B 1 187 ? 20.938 -34.531 -7.164 1 92.25 187 ASP B C 1
ATOM 3708 O O . ASP B 1 187 ? 21.406 -33.562 -6.57 1 92.25 187 ASP B O 1
ATOM 3712 N N . GLY B 1 188 ? 19.828 -34.5 -7.914 1 91.25 188 GLY B N 1
ATOM 3713 C CA . GLY B 1 188 ? 19.125 -33.25 -8.203 1 91.25 188 GLY B CA 1
ATOM 3714 C C . GLY B 1 188 ? 18.531 -32.625 -6.961 1 91.25 188 GLY B C 1
ATOM 3715 O O . GLY B 1 188 ? 18.141 -31.438 -6.992 1 91.25 188 GLY B O 1
ATOM 3716 N N . ARG B 1 189 ? 18.5 -33.312 -5.891 1 92.94 189 ARG B N 1
ATOM 3717 C CA . ARG B 1 189 ? 17.938 -32.781 -4.652 1 92.94 189 ARG B CA 1
ATOM 3718 C C . ARG B 1 189 ? 18.766 -31.594 -4.152 1 92.94 189 ARG B C 1
ATOM 3720 O O . ARG B 1 189 ? 18.25 -30.719 -3.453 1 92.94 189 ARG B O 1
ATOM 3727 N N . TRP B 1 190 ? 19.969 -31.625 -4.527 1 93.38 190 TRP B N 1
ATOM 3728 C CA . TRP B 1 190 ? 20.812 -30.5 -4.148 1 93.38 190 TRP B CA 1
ATOM 3729 C C . TRP B 1 190 ? 20.406 -29.234 -4.891 1 93.38 190 TRP B C 1
ATOM 3731 O O . TRP B 1 190 ? 20.484 -28.125 -4.34 1 93.38 190 TRP B O 1
ATOM 3741 N N . ASP B 1 191 ? 20.062 -29.438 -6.082 1 93.44 191 ASP B N 1
ATOM 3742 C CA . ASP B 1 191 ? 19.484 -28.312 -6.828 1 93.44 191 ASP B CA 1
ATOM 3743 C C . ASP B 1 191 ? 18.188 -27.828 -6.184 1 93.44 191 ASP B C 1
ATOM 3745 O O . ASP B 1 191 ? 17.938 -26.625 -6.102 1 93.44 191 ASP B O 1
ATOM 3749 N N . ALA B 1 192 ? 17.406 -28.703 -5.711 1 93.88 192 ALA B N 1
ATOM 3750 C CA . ALA B 1 192 ? 16.172 -28.375 -5 1 93.88 192 ALA B CA 1
ATOM 3751 C C . ALA B 1 192 ? 16.469 -27.641 -3.701 1 93.88 192 ALA B C 1
ATOM 3753 O O . ALA B 1 192 ? 15.758 -26.688 -3.34 1 93.88 192 ALA B O 1
ATOM 3754 N N . ALA B 1 193 ? 17.484 -28.062 -3.082 1 94.88 193 ALA B N 1
ATOM 3755 C CA . ALA B 1 193 ? 17.891 -27.406 -1.838 1 94.88 193 ALA B CA 1
ATOM 3756 C C . ALA B 1 193 ? 18.328 -25.969 -2.092 1 94.88 193 ALA B C 1
ATOM 3758 O O . ALA B 1 193 ? 18.031 -25.078 -1.305 1 94.88 193 ALA B O 1
ATOM 3759 N N . GLY B 1 194 ? 19.109 -25.797 -3.104 1 93.94 194 GLY B N 1
ATOM 3760 C CA . GLY B 1 194 ? 19.469 -24.438 -3.502 1 93.94 194 GLY B CA 1
ATOM 3761 C C . GLY B 1 194 ? 18.266 -23.578 -3.816 1 93.94 194 GLY B C 1
ATOM 3762 O O . GLY B 1 194 ? 18.188 -22.422 -3.4 1 93.94 194 GLY B O 1
ATOM 3763 N N . THR B 1 195 ? 17.344 -24.109 -4.5 1 93.38 195 THR B N 1
ATOM 3764 C CA . THR B 1 195 ? 16.125 -23.406 -4.852 1 93.38 195 THR B CA 1
ATOM 3765 C C . THR B 1 195 ? 15.32 -23.062 -3.598 1 93.38 195 THR B C 1
ATOM 3767 O O . THR B 1 195 ? 14.734 -21.969 -3.508 1 93.38 195 THR B O 1
ATOM 3770 N N . LEU B 1 196 ? 15.297 -23.969 -2.697 1 94.44 196 LEU B N 1
ATOM 3771 C CA . LEU B 1 196 ? 14.625 -23.734 -1.425 1 94.44 196 LEU B CA 1
ATOM 3772 C C . LEU B 1 196 ? 15.242 -22.562 -0.688 1 94.44 196 LEU B C 1
ATOM 3774 O O . LEU B 1 196 ? 14.516 -21.688 -0.183 1 94.44 196 LEU B O 1
ATOM 37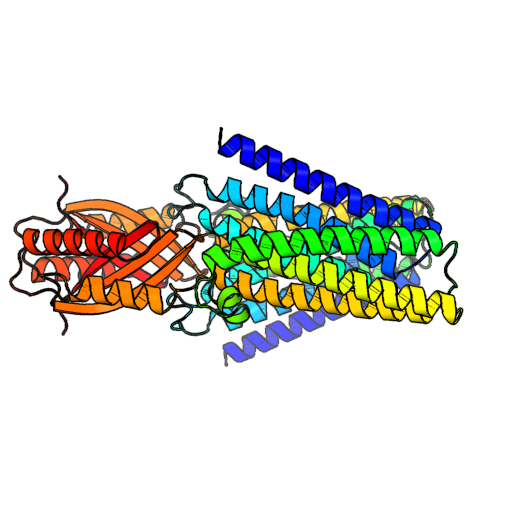78 N N . ALA B 1 197 ? 16.516 -22.594 -0.624 1 95.94 197 ALA B N 1
ATOM 3779 C CA . ALA B 1 197 ? 17.219 -21.516 0.046 1 95.94 197 ALA B CA 1
ATOM 3780 C C . ALA B 1 197 ? 16.938 -20.172 -0.627 1 95.94 197 ALA B C 1
ATOM 3782 O O . ALA B 1 197 ? 16.781 -19.156 0.048 1 95.94 197 ALA B O 1
ATOM 3783 N N . ILE B 1 198 ? 16.891 -20.125 -1.928 1 93.81 198 ILE B N 1
ATOM 3784 C CA . ILE B 1 198 ? 16.594 -18.922 -2.682 1 93.81 198 ILE B CA 1
ATOM 3785 C C . ILE B 1 198 ? 15.172 -18.453 -2.389 1 93.81 198 ILE B C 1
ATOM 3787 O O . ILE B 1 198 ? 14.93 -17.266 -2.195 1 93.81 198 ILE B O 1
ATOM 3791 N N . GLY B 1 199 ? 14.289 -19.406 -2.391 1 94 199 GLY B N 1
ATOM 3792 C CA . GLY B 1 199 ? 12.914 -19.062 -2.064 1 94 199 GLY B CA 1
ATOM 3793 C C . GLY B 1 199 ? 12.766 -18.438 -0.695 1 94 199 GLY B C 1
ATOM 3794 O O . GLY B 1 199 ? 12.086 -17.422 -0.546 1 94 199 GLY B O 1
ATOM 3795 N N . ILE B 1 200 ? 13.414 -18.984 0.266 1 95.31 200 ILE B N 1
ATOM 3796 C CA . ILE B 1 200 ? 13.383 -18.469 1.625 1 95.31 200 ILE B CA 1
ATOM 3797 C C . ILE B 1 200 ? 13.984 -17.062 1.648 1 95.31 200 ILE B C 1
ATOM 3799 O O . ILE B 1 200 ? 13.445 -16.156 2.289 1 95.31 200 ILE B O 1
ATOM 3803 N N . LEU B 1 201 ? 15.07 -16.938 0.962 1 93.94 201 LEU B N 1
ATOM 3804 C CA . LEU B 1 201 ? 15.742 -15.648 0.875 1 93.94 201 LEU B CA 1
ATOM 3805 C C . LEU B 1 201 ? 14.805 -14.594 0.296 1 93.94 201 LEU B C 1
ATOM 3807 O O . LEU B 1 201 ? 14.68 -13.5 0.853 1 93.94 201 LEU B O 1
ATOM 3811 N N . LEU B 1 202 ? 14.164 -14.93 -0.767 1 92.38 202 LEU B N 1
ATOM 3812 C CA . LEU B 1 202 ? 13.273 -13.984 -1.43 1 92.38 202 LEU B CA 1
ATOM 3813 C C . LEU B 1 202 ? 12.094 -13.625 -0.532 1 92.38 202 LEU B C 1
ATOM 3815 O O . LEU B 1 202 ? 11.688 -12.469 -0.464 1 92.38 202 LEU B O 1
ATOM 3819 N N . VAL B 1 203 ? 11.609 -14.562 0.158 1 93.25 203 VAL B N 1
ATOM 3820 C CA . VAL B 1 203 ? 10.492 -14.32 1.063 1 93.25 203 VAL B CA 1
ATOM 3821 C C . VAL B 1 203 ? 10.945 -13.414 2.207 1 93.25 203 VAL B C 1
ATOM 3823 O O . VAL B 1 203 ? 10.234 -12.484 2.588 1 93.25 203 VAL B O 1
ATOM 3826 N N . LEU B 1 204 ? 12.094 -13.703 2.715 1 94.62 204 LEU B N 1
ATOM 3827 C CA . LEU B 1 204 ? 12.625 -12.883 3.797 1 94.62 204 LEU B CA 1
ATOM 3828 C C . LEU B 1 204 ? 12.812 -11.438 3.35 1 94.62 204 LEU B C 1
ATOM 3830 O O . LEU B 1 204 ? 12.438 -10.508 4.07 1 94.62 204 LEU B O 1
ATOM 3834 N N . ILE B 1 205 ? 13.328 -11.242 2.215 1 90.5 205 ILE B N 1
ATOM 3835 C CA . ILE B 1 205 ? 13.523 -9.906 1.673 1 90.5 205 ILE B CA 1
ATOM 3836 C C . ILE B 1 205 ? 12.18 -9.227 1.467 1 90.5 205 ILE B C 1
ATOM 3838 O O . ILE B 1 205 ? 12.016 -8.039 1.778 1 90.5 205 ILE B O 1
ATOM 3842 N N . ALA B 1 206 ? 11.305 -10 0.966 1 92.25 206 ALA B N 1
ATOM 3843 C CA . ALA B 1 206 ? 9.961 -9.469 0.75 1 92.25 206 ALA B CA 1
ATOM 3844 C C . ALA B 1 206 ? 9.352 -8.977 2.059 1 92.25 206 ALA B C 1
ATOM 3846 O O . ALA B 1 206 ? 8.766 -7.891 2.107 1 92.25 206 ALA B O 1
ATOM 3847 N N . VAL B 1 207 ? 9.516 -9.695 3.07 1 92.94 207 VAL B N 1
ATOM 3848 C CA . VAL B 1 207 ? 8.945 -9.359 4.367 1 92.94 207 VAL B CA 1
ATOM 3849 C C . VAL B 1 207 ? 9.617 -8.102 4.918 1 92.94 207 VAL B C 1
ATOM 3851 O O . VAL B 1 207 ? 8.938 -7.191 5.406 1 92.94 207 VAL B O 1
ATOM 3854 N N . ILE B 1 208 ? 10.82 -8.031 4.805 1 91.56 208 ILE B N 1
ATOM 3855 C CA . ILE B 1 208 ? 11.57 -6.879 5.289 1 91.56 208 ILE B CA 1
ATOM 3856 C C . ILE B 1 208 ? 11.148 -5.629 4.52 1 91.56 208 ILE B C 1
ATOM 3858 O O . ILE B 1 208 ? 10.828 -4.602 5.121 1 91.56 208 ILE B O 1
ATOM 3862 N N . LEU B 1 209 ? 11.117 -5.762 3.25 1 90.38 209 LEU B N 1
ATOM 3863 C CA . LEU B 1 209 ? 10.75 -4.629 2.404 1 90.38 209 LEU B CA 1
ATOM 3864 C C . LEU B 1 209 ? 9.305 -4.219 2.639 1 90.38 209 LEU B C 1
ATOM 3866 O O . LEU B 1 209 ? 9 -3.027 2.732 1 90.38 209 LEU B O 1
ATOM 3870 N N . ALA B 1 210 ? 8.469 -5.16 2.74 1 92 210 ALA B N 1
ATOM 3871 C CA . ALA B 1 210 ? 7.055 -4.875 2.959 1 92 210 ALA B CA 1
ATOM 3872 C C . ALA B 1 210 ? 6.836 -4.176 4.297 1 92 210 ALA B C 1
ATOM 3874 O O . ALA B 1 210 ? 6.047 -3.232 4.391 1 92 210 ALA B O 1
ATOM 3875 N N . THR B 1 211 ? 7.539 -4.617 5.285 1 91.5 211 THR B N 1
ATOM 3876 C CA . THR B 1 211 ? 7.391 -4.016 6.605 1 91.5 211 THR B CA 1
ATOM 3877 C C . THR B 1 211 ? 7.922 -2.586 6.609 1 91.5 211 THR B C 1
ATOM 3879 O O . THR B 1 211 ? 7.297 -1.687 7.176 1 91.5 211 THR B O 1
ATOM 3882 N N . GLN B 1 212 ? 8.984 -2.424 5.992 1 89.12 212 GLN B N 1
ATOM 3883 C CA . GLN B 1 212 ? 9.586 -1.095 5.957 1 89.12 212 GLN B CA 1
ATOM 3884 C C . GLN B 1 212 ? 8.727 -0.126 5.145 1 89.12 212 GLN B C 1
ATOM 3886 O O . GLN B 1 212 ? 8.484 1.002 5.574 1 89.12 212 GLN B O 1
ATOM 3891 N N . THR B 1 213 ? 8.328 -0.548 4.051 1 91.12 213 THR B N 1
ATOM 3892 C CA . THR B 1 213 ? 7.574 0.338 3.174 1 91.12 213 THR B CA 1
ATOM 3893 C C . THR B 1 213 ? 6.16 0.55 3.709 1 91.12 213 THR B C 1
ATOM 3895 O O . THR B 1 213 ? 5.586 1.628 3.545 1 91.12 213 THR B O 1
ATOM 3898 N N . SER B 1 214 ? 5.625 -0.493 4.355 1 93.25 214 SER B N 1
ATOM 3899 C CA . SER B 1 214 ? 4.312 -0.33 4.973 1 93.25 214 SER B CA 1
ATOM 3900 C C . SER B 1 214 ? 4.348 0.729 6.07 1 93.25 214 SER B C 1
ATOM 3902 O O . SER B 1 214 ? 3.396 1.501 6.227 1 93.25 214 SER B O 1
ATOM 3904 N N . SER B 1 215 ? 5.391 0.716 6.805 1 92.31 215 SER B N 1
ATOM 3905 C CA . SER B 1 215 ? 5.559 1.713 7.855 1 92.31 215 SER B CA 1
ATOM 3906 C C . SER B 1 215 ? 5.562 3.127 7.285 1 92.31 215 SER B C 1
ATOM 3908 O O . SER B 1 215 ? 4.93 4.027 7.84 1 92.31 215 SER B O 1
ATOM 3910 N N . LEU B 1 216 ? 6.215 3.297 6.18 1 92 216 LEU B N 1
ATOM 3911 C CA . LEU B 1 216 ? 6.281 4.598 5.52 1 92 216 LEU B CA 1
ATOM 3912 C C . LEU B 1 216 ? 4.926 4.977 4.934 1 92 216 LEU B C 1
ATOM 3914 O O . LEU B 1 216 ? 4.527 6.145 4.984 1 92 216 LEU B O 1
ATOM 3918 N N . LEU B 1 217 ? 4.238 4 4.492 1 92.12 217 LEU B N 1
ATOM 3919 C CA . LEU B 1 217 ? 2.947 4.23 3.85 1 92.12 217 LEU B CA 1
ATOM 3920 C C . LEU B 1 217 ? 1.903 4.672 4.871 1 92.12 217 LEU B C 1
ATOM 3922 O O . LEU B 1 217 ? 1.034 5.488 4.559 1 92.12 217 LEU B O 1
ATOM 3926 N N . ILE B 1 218 ? 1.962 4.137 6.012 1 92.5 218 ILE B N 1
ATOM 3927 C CA . ILE B 1 218 ? 1.014 4.5 7.059 1 92.5 218 ILE B CA 1
ATOM 3928 C C . ILE B 1 218 ? 1.341 5.895 7.59 1 92.5 218 ILE B C 1
ATOM 3930 O O . ILE B 1 218 ? 0.465 6.59 8.109 1 92.5 218 ILE B O 1
ATOM 3934 N N . GLY B 1 219 ? 2.547 6.285 7.438 1 92.12 219 GLY B N 1
ATOM 3935 C CA . GLY B 1 219 ? 2.949 7.621 7.84 1 92.12 219 GLY B CA 1
ATOM 3936 C C . GLY B 1 219 ? 3.943 7.625 8.984 1 92.12 219 GLY B C 1
ATOM 3937 O O . GLY B 1 219 ? 3.562 7.445 10.148 1 92.12 219 GLY B O 1
ATOM 3938 N N . GLU B 1 220 ? 5.129 7.895 8.688 1 93.31 220 GLU B N 1
ATOM 3939 C CA . GLU B 1 220 ? 6.188 7.953 9.688 1 93.31 220 GLU B CA 1
ATOM 3940 C C . GLU B 1 220 ? 6.594 9.391 9.977 1 93.31 220 GLU B C 1
ATOM 3942 O O . GLU B 1 220 ? 6.531 10.25 9.094 1 93.31 220 GLU B O 1
ATOM 3947 N N . ALA B 1 221 ? 6.98 9.539 11.195 1 95.75 221 ALA B N 1
ATOM 3948 C CA . ALA B 1 221 ? 7.543 10.82 11.594 1 95.75 221 ALA B CA 1
ATOM 3949 C C . ALA B 1 221 ? 8.945 11.008 11.031 1 95.75 221 ALA B C 1
ATOM 3951 O O . ALA B 1 221 ? 9.539 10.07 10.5 1 95.75 221 ALA B O 1
ATOM 3952 N N . ALA B 1 222 ? 9.391 12.273 11.102 1 93.38 222 ALA B N 1
ATOM 3953 C CA . ALA B 1 222 ? 10.797 12.531 10.781 1 93.38 222 ALA B CA 1
ATOM 3954 C C . ALA B 1 222 ? 11.727 11.781 11.727 1 93.38 222 ALA B C 1
ATOM 3956 O O . ALA B 1 222 ? 11.352 11.477 12.859 1 93.38 222 ALA B O 1
ATOM 3957 N N . ASP B 1 223 ? 12.859 11.484 11.195 1 89.94 223 ASP B N 1
ATOM 3958 C CA . ASP B 1 223 ? 13.883 10.867 12.031 1 89.94 223 ASP B CA 1
ATOM 3959 C C . ASP B 1 223 ? 14.141 11.703 13.289 1 89.94 223 ASP B C 1
ATOM 3961 O O . ASP B 1 223 ? 14.031 12.93 13.258 1 89.94 223 ASP B O 1
ATOM 3965 N N . PRO B 1 224 ? 14.5 11.016 14.3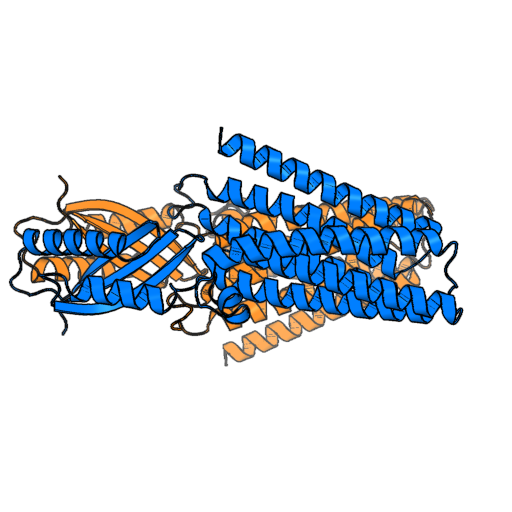36 1 91.12 224 PRO B N 1
ATOM 3966 C CA . PRO B 1 224 ? 14.711 11.727 15.602 1 91.12 224 PRO B CA 1
ATOM 3967 C C . PRO B 1 224 ? 15.703 12.883 15.477 1 91.12 224 PRO B C 1
ATOM 3969 O O . PRO B 1 224 ? 15.531 13.922 16.109 1 91.12 224 PRO B O 1
ATOM 3972 N N . VAL B 1 225 ? 16.688 12.68 14.688 1 90.56 225 VAL B N 1
ATOM 3973 C CA . VAL B 1 225 ? 17.688 13.734 14.492 1 90.56 225 VAL B CA 1
ATOM 3974 C C . VAL B 1 225 ? 17.016 14.938 13.828 1 90.56 225 VAL B C 1
ATOM 3976 O O . VAL B 1 225 ? 17.25 16.078 14.234 1 90.56 225 VAL B O 1
ATOM 3979 N N . MET B 1 226 ? 16.234 14.672 12.797 1 92.25 226 MET B N 1
ATOM 3980 C CA . MET B 1 226 ? 15.531 15.742 12.102 1 92.25 226 MET B CA 1
ATOM 3981 C C . MET B 1 226 ? 14.5 16.391 13.008 1 92.25 226 MET B C 1
ATOM 3983 O O . MET B 1 226 ? 14.328 17.609 12.984 1 92.25 226 MET B O 1
ATOM 3987 N N . THR B 1 227 ? 13.82 15.586 13.789 1 94.69 227 THR B N 1
ATOM 3988 C CA . THR B 1 227 ? 12.836 16.109 14.734 1 94.69 227 THR B CA 1
ATOM 3989 C C . THR B 1 227 ? 13.492 17.047 15.734 1 94.69 227 THR B C 1
ATOM 3991 O O . THR B 1 227 ? 12.938 18.094 16.062 1 94.69 227 THR B O 1
ATOM 3994 N 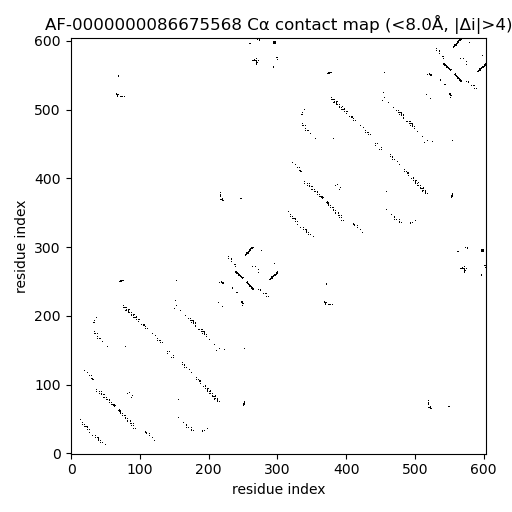N . GLU B 1 228 ? 14.609 16.703 16.172 1 95.31 228 GLU B N 1
ATOM 3995 C CA . GLU B 1 228 ? 15.336 17.531 17.109 1 95.31 228 GLU B CA 1
ATOM 3996 C C . GLU B 1 228 ? 15.75 18.859 16.469 1 95.31 228 GLU B C 1
ATOM 3998 O O . GLU B 1 228 ? 15.719 19.906 17.125 1 95.31 228 GLU B O 1
ATOM 4003 N N . ARG B 1 229 ? 16.109 18.781 15.289 1 95.56 229 ARG B N 1
ATOM 4004 C CA . ARG B 1 229 ? 16.484 20 14.57 1 95.56 229 ARG B CA 1
ATOM 4005 C C . ARG B 1 229 ? 15.289 20.938 14.453 1 95.56 229 ARG B C 1
ATOM 4007 O O . ARG B 1 229 ? 15.445 22.156 14.617 1 95.56 229 ARG B O 1
ATOM 4014 N N . ILE B 1 230 ? 14.18 20.375 14.188 1 96.88 230 ILE B N 1
ATOM 4015 C CA . ILE B 1 230 ? 12.961 21.188 14.062 1 96.88 230 ILE B CA 1
ATOM 4016 C C . ILE B 1 230 ? 12.602 21.781 15.422 1 96.88 230 ILE B C 1
ATOM 4018 O O . ILE B 1 230 ? 12.266 22.969 15.516 1 96.88 230 ILE B O 1
ATOM 4022 N N . GLU B 1 231 ? 12.742 21.016 16.422 1 96.62 231 GLU B N 1
ATOM 4023 C CA . GLU B 1 231 ? 12.445 21.484 17.781 1 96.62 231 GLU B CA 1
ATOM 4024 C C . GLU B 1 231 ? 13.367 22.641 18.172 1 96.62 231 GLU B C 1
ATOM 4026 O O . GLU B 1 231 ? 12.922 23.625 18.766 1 96.62 231 GLU B O 1
ATOM 4031 N N . ARG B 1 232 ? 14.57 22.547 17.859 1 95.06 232 ARG B N 1
ATOM 4032 C CA . ARG B 1 232 ? 15.555 23.578 18.172 1 95.06 232 ARG B CA 1
ATOM 4033 C C . ARG B 1 232 ? 15.273 24.859 17.375 1 95.06 232 ARG B C 1
ATOM 4035 O O . ARG B 1 232 ? 15.414 25.969 17.906 1 95.06 232 ARG B O 1
ATOM 4042 N N . ALA B 1 233 ? 14.922 24.641 16.172 1 94.88 233 ALA B N 1
ATOM 4043 C CA . ALA B 1 233 ? 14.586 25.781 15.328 1 94.88 233 ALA B CA 1
ATOM 4044 C C . ALA B 1 233 ? 13.406 26.562 15.906 1 94.88 233 ALA B C 1
ATOM 4046 O O . ALA B 1 233 ? 13.391 27.797 15.891 1 94.88 233 ALA B O 1
ATOM 4047 N N . LEU B 1 234 ? 12.453 25.859 16.453 1 94.44 234 LEU B N 1
ATOM 4048 C CA . LEU B 1 234 ? 11.258 26.469 17.031 1 94.44 234 LEU B CA 1
ATOM 4049 C C . LEU B 1 234 ? 11.57 27.109 18.375 1 94.44 234 LEU B C 1
ATOM 4051 O O . LEU B 1 234 ? 11.117 28.219 18.656 1 94.44 234 LEU B O 1
ATOM 4055 N N . ALA B 1 235 ? 12.336 26.438 19.172 1 90.12 235 ALA B N 1
ATOM 4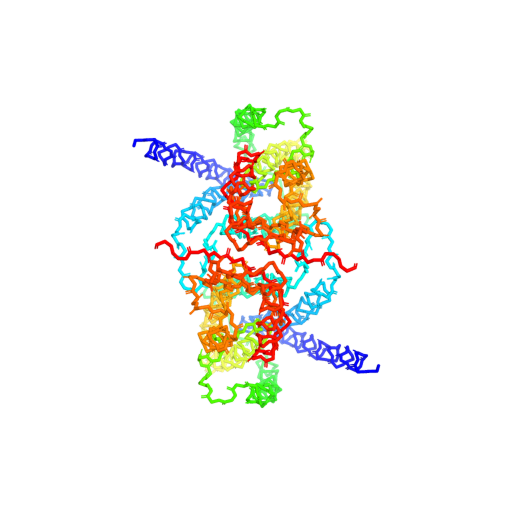056 C CA . ALA B 1 235 ? 12.688 26.922 20.5 1 90.12 235 ALA B CA 1
ATOM 4057 C C . ALA B 1 235 ? 13.547 28.188 20.422 1 90.12 235 ALA B C 1
ATOM 4059 O O . ALA B 1 235 ? 13.484 29.047 21.312 1 90.12 235 ALA B O 1
ATOM 4060 N N . GLY B 1 236 ? 14.219 28.359 19.438 1 83.31 236 GLY B N 1
ATOM 4061 C CA . GLY B 1 236 ? 15.156 29.469 19.297 1 83.31 236 GLY B CA 1
ATOM 4062 C C . GLY B 1 236 ? 14.531 30.703 18.703 1 83.31 236 GLY B C 1
ATOM 4063 O O . GLY B 1 236 ? 15.188 31.75 18.609 1 83.31 236 GLY B O 1
ATOM 4064 N N . GLU B 1 237 ? 13.289 30.609 18.406 1 85.69 237 GLU B N 1
ATOM 4065 C CA . GLU B 1 237 ? 12.68 31.75 17.719 1 85.69 237 GLU B CA 1
ATOM 4066 C C . GLU B 1 237 ? 12.086 32.75 18.719 1 85.69 237 GLU B C 1
ATOM 4068 O O . GLU B 1 237 ? 11.398 32.344 19.672 1 85.69 237 GLU B O 1
ATOM 4073 N N . ASP B 1 238 ? 12.359 34 18.406 1 87.25 238 ASP B N 1
ATOM 4074 C CA . ASP B 1 238 ? 11.781 35.062 19.234 1 87.25 238 ASP B CA 1
ATOM 4075 C C . ASP B 1 238 ? 10.266 35.125 19.062 1 87.25 238 ASP B C 1
ATOM 4077 O O . ASP B 1 238 ? 9.75 35.062 17.953 1 87.25 238 ASP B O 1
ATOM 4081 N N . GLY B 1 239 ? 9.523 35.031 20.109 1 88.88 239 GLY B N 1
ATOM 4082 C CA . GLY B 1 239 ? 8.07 35.062 20.078 1 88.88 239 GLY B CA 1
ATOM 4083 C C . GLY B 1 239 ? 7.434 33.719 20.359 1 88.88 239 GLY B C 1
ATOM 4084 O O . GLY B 1 239 ? 6.23 33.625 20.625 1 88.88 239 GLY B O 1
ATOM 4085 N N . VAL B 1 240 ? 8.289 32.719 20.203 1 91.06 240 VAL B N 1
ATOM 4086 C CA . VAL B 1 240 ? 7.836 31.391 20.594 1 91.06 240 VAL B CA 1
ATOM 4087 C C . VAL B 1 240 ? 8.305 31.062 22.016 1 91.06 240 VAL B C 1
ATOM 4089 O O . VAL B 1 240 ? 9.5 30.859 22.234 1 91.06 240 VAL B O 1
ATOM 4092 N N . ARG B 1 241 ? 7.398 30.984 22.859 1 90.94 241 ARG B N 1
ATOM 4093 C CA . ARG B 1 241 ? 7.746 30.766 24.266 1 90.94 241 ARG B CA 1
ATOM 4094 C C . ARG B 1 241 ? 8.109 29.297 24.516 1 90.94 241 ARG B C 1
ATOM 4096 O O . ARG B 1 241 ? 9.062 29 25.234 1 90.94 241 ARG B O 1
ATOM 4103 N N . SER B 1 242 ? 7.234 28.453 23.953 1 92.62 242 SER B N 1
ATOM 4104 C CA . SER B 1 242 ? 7.496 27.016 24.094 1 92.62 242 SER B CA 1
ATOM 4105 C C . SER B 1 242 ? 6.762 26.219 23.016 1 92.62 242 SER B C 1
ATOM 4107 O O . SER B 1 242 ? 5.836 26.734 22.391 1 92.62 242 SER B O 1
ATOM 4109 N N . LEU B 1 243 ? 7.277 25.047 22.859 1 94.19 243 LEU B N 1
ATOM 4110 C CA . LEU B 1 243 ? 6.637 24.094 21.969 1 94.19 243 LEU B CA 1
ATOM 4111 C C . LEU B 1 243 ? 5.684 23.188 22.734 1 94.19 243 LEU B C 1
ATOM 4113 O O . LEU B 1 243 ? 6.105 22.453 23.625 1 94.19 243 LEU B O 1
ATOM 4117 N N . ILE B 1 244 ? 4.43 23.25 22.438 1 93 244 ILE B N 1
ATOM 4118 C CA . ILE B 1 244 ? 3.43 22.438 23.141 1 93 244 ILE B CA 1
ATOM 4119 C C . ILE B 1 244 ? 3.443 21.016 22.609 1 93 244 ILE B C 1
ATOM 4121 O O . ILE B 1 244 ? 3.572 20.062 23.375 1 93 244 ILE B O 1
ATOM 4125 N N . HIS B 1 245 ? 3.342 20.859 21.328 1 93.44 245 HIS B N 1
ATOM 4126 C CA . HIS B 1 245 ? 3.525 19.562 20.688 1 93.44 245 HIS B CA 1
ATOM 4127 C C . HIS B 1 245 ? 3.943 19.703 19.234 1 93.44 245 HIS B C 1
ATOM 4129 O O . HIS B 1 245 ? 3.723 20.766 18.625 1 93.44 245 HIS B O 1
ATOM 4135 N N . LEU B 1 246 ? 4.598 18.734 18.797 1 96.38 246 LEU B N 1
ATOM 4136 C CA . LEU B 1 246 ? 5.102 18.656 17.438 1 96.38 246 LEU B CA 1
ATOM 4137 C C . LEU B 1 246 ? 4.773 17.312 16.812 1 96.38 246 LEU B C 1
ATOM 4139 O O . LEU B 1 246 ? 5 16.266 17.406 1 96.38 246 LEU B O 1
ATOM 4143 N N . ARG B 1 247 ? 4.168 17.328 15.672 1 96.81 247 ARG B N 1
ATOM 4144 C CA . ARG B 1 247 ? 3.945 16.141 14.859 1 96.81 247 ARG B CA 1
ATOM 4145 C C . ARG B 1 247 ? 4.488 16.328 13.445 1 96.81 247 ARG B C 1
ATOM 4147 O O . ARG B 1 247 ? 4.27 17.375 12.828 1 96.81 247 ARG B O 1
ATOM 4154 N N . THR B 1 248 ? 5.195 15.391 13.031 1 97.12 248 THR B N 1
ATOM 4155 C CA . THR B 1 248 ? 5.703 15.398 11.664 1 97.12 248 THR B CA 1
ATOM 4156 C C . THR B 1 248 ? 5.227 14.172 10.898 1 97.12 248 THR B C 1
ATOM 4158 O O . THR B 1 248 ? 4.867 13.156 11.5 1 97.12 248 THR B O 1
ATOM 4161 N N . LEU B 1 249 ? 5.137 14.297 9.625 1 96.12 249 LEU B N 1
ATOM 4162 C CA . LEU B 1 249 ? 4.68 13.211 8.766 1 96.12 249 LEU B CA 1
ATOM 4163 C C . LEU B 1 249 ? 5.371 13.266 7.406 1 96.12 249 LEU B C 1
ATOM 4165 O O . LEU B 1 249 ? 5.281 14.273 6.699 1 96.12 249 LEU B O 1
ATOM 4169 N N . HIS B 1 250 ? 6.004 12.219 7.043 1 94.62 250 HIS B N 1
ATOM 4170 C CA . HIS B 1 250 ? 6.582 12.156 5.707 1 94.62 250 HIS B CA 1
ATOM 4171 C C . HIS B 1 250 ? 5.496 12.008 4.645 1 94.62 250 HIS B C 1
ATOM 4173 O O . HIS B 1 250 ? 4.762 11.016 4.637 1 94.62 250 HIS B O 1
ATOM 4179 N N . LEU B 1 251 ? 5.383 13 3.727 1 93.81 251 LEU B N 1
ATOM 4180 C CA . LEU B 1 251 ? 4.477 12.953 2.582 1 93.81 251 LEU B CA 1
ATOM 4181 C C . LEU B 1 251 ? 5.152 12.297 1.384 1 93.81 251 LEU B C 1
ATOM 4183 O O . LEU B 1 251 ? 4.48 11.906 0.424 1 93.81 251 LEU B O 1
ATOM 4187 N N . GLY B 1 252 ? 6.328 12.211 1.435 1 90.38 252 GLY B N 1
ATOM 4188 C CA . GLY B 1 252 ? 7.262 11.594 0.507 1 90.38 252 GLY B CA 1
ATOM 4189 C C . GLY B 1 252 ? 8.688 11.539 1.037 1 90.38 252 GLY B C 1
ATOM 4190 O O . GLY B 1 252 ? 8.953 11.984 2.154 1 90.38 252 GLY B O 1
ATOM 4191 N N . PRO B 1 253 ? 9.516 11.008 0.277 1 87.81 253 PRO B N 1
ATOM 4192 C CA . PRO B 1 253 ? 10.898 10.906 0.749 1 87.81 253 PRO B CA 1
ATOM 4193 C C . PRO B 1 253 ? 11.547 12.273 0.975 1 87.81 253 PRO B C 1
ATOM 4195 O O . PRO B 1 253 ? 12.391 12.414 1.861 1 87.81 253 PRO B O 1
ATOM 4198 N N . ASP B 1 254 ? 11.094 13.219 0.218 1 90 254 ASP B N 1
ATOM 4199 C CA . ASP B 1 254 ? 11.719 14.531 0.302 1 90 254 ASP B CA 1
ATOM 4200 C C . ASP B 1 254 ? 10.727 15.586 0.787 1 90 254 ASP B C 1
ATOM 4202 O O . ASP B 1 254 ? 10.984 16.781 0.674 1 90 254 ASP B O 1
ATOM 4206 N N . GLU B 1 255 ? 9.625 15.172 1.253 1 94.12 255 GLU B N 1
ATOM 4207 C CA . GLU B 1 255 ? 8.578 16.094 1.695 1 94.12 255 GLU B CA 1
ATOM 4208 C C . GLU B 1 255 ? 8.102 15.742 3.104 1 94.12 255 GLU B C 1
ATOM 4210 O O . GLU B 1 255 ? 7.863 14.57 3.416 1 94.12 255 GLU B O 1
ATOM 4215 N N . LEU B 1 256 ? 7.988 16.844 3.895 1 96.19 256 LEU B N 1
ATOM 4216 C CA . LEU B 1 256 ? 7.652 16.656 5.301 1 96.19 256 LEU B CA 1
ATOM 4217 C C . LEU B 1 256 ? 6.543 17.609 5.73 1 96.19 256 LEU B C 1
ATOM 4219 O O . LEU B 1 256 ? 6.594 18.797 5.414 1 96.19 256 LEU B O 1
ATOM 4223 N N . LEU B 1 257 ? 5.52 17.094 6.297 1 97.38 257 LEU B N 1
ATOM 4224 C CA . LEU B 1 257 ? 4.527 17.922 6.984 1 97.38 257 LEU B CA 1
ATOM 4225 C C . LEU B 1 257 ? 4.953 18.188 8.422 1 97.38 257 LEU B C 1
ATOM 4227 O O . LEU B 1 257 ? 5.305 17.266 9.156 1 97.38 257 LEU B O 1
ATOM 4231 N N . VAL B 1 258 ? 4.992 19.391 8.805 1 98 258 VAL B N 1
ATOM 4232 C CA . VAL B 1 258 ? 5.305 19.812 10.164 1 98 258 VAL B CA 1
ATOM 4233 C C . VAL B 1 258 ? 4.102 20.531 10.773 1 98 258 VAL B C 1
ATOM 4235 O O . VAL B 1 258 ? 3.725 21.609 10.328 1 98 258 VAL B O 1
ATOM 4238 N N . ALA B 1 259 ? 3.516 19.938 11.695 1 97.62 259 ALA B N 1
ATOM 4239 C CA . ALA B 1 259 ? 2.391 20.5 12.43 1 97.62 259 ALA B CA 1
ATOM 4240 C C . ALA B 1 259 ? 2.727 20.672 13.906 1 97.62 259 ALA B C 1
ATOM 4242 O O . ALA B 1 259 ? 3.148 19.719 14.562 1 97.62 259 ALA B O 1
ATOM 4243 N N . ALA B 1 260 ? 2.531 21.875 14.391 1 97.44 260 ALA B N 1
ATOM 4244 C CA . ALA B 1 260 ? 2.92 22.109 15.781 1 97.44 260 ALA B CA 1
ATOM 4245 C C . ALA B 1 260 ? 2.008 23.141 16.438 1 97.44 260 ALA B C 1
ATOM 4247 O O . ALA B 1 260 ? 1.384 23.953 15.758 1 97.44 260 ALA B O 1
ATOM 4248 N N . LYS B 1 261 ? 1.849 22.969 17.672 1 96.81 261 LYS B N 1
ATOM 4249 C CA . LYS B 1 261 ? 1.285 24 18.531 1 96.81 261 LYS B CA 1
ATOM 4250 C C . LYS B 1 261 ? 2.377 24.719 19.328 1 96.81 261 LYS B C 1
ATOM 4252 O O . LYS B 1 261 ? 3.178 24.062 20 1 96.81 261 LYS B O 1
ATOM 4257 N N . ILE B 1 262 ? 2.352 26.016 19.203 1 95.81 262 ILE B N 1
ATOM 4258 C CA . ILE B 1 262 ? 3.4 26.781 19.859 1 95.81 262 ILE B CA 1
ATOM 4259 C C . ILE B 1 262 ? 2.779 27.734 20.875 1 95.81 262 ILE B C 1
ATOM 4261 O O . ILE B 1 262 ? 1.689 28.281 20.641 1 95.81 262 ILE B O 1
ATOM 4265 N N . GLU B 1 263 ? 3.473 27.938 21.906 1 95.38 263 GLU B N 1
ATOM 4266 C CA . GLU B 1 263 ? 3.047 28.891 22.938 1 95.38 263 GLU B CA 1
ATOM 4267 C C . GLU B 1 263 ? 3.523 30.297 22.609 1 95.38 263 GLU B C 1
ATOM 4269 O O . GLU B 1 263 ? 4.699 30.5 22.297 1 95.38 263 GLU B O 1
ATOM 4274 N N . VAL B 1 264 ? 2.568 31.203 22.656 1 93.25 264 VAL B N 1
ATOM 4275 C CA . VAL B 1 264 ? 2.893 32.594 22.438 1 93.25 264 VAL B CA 1
ATOM 4276 C C . VAL B 1 264 ? 2.484 33.406 23.656 1 93.25 264 VAL B C 1
ATOM 4278 O O . VAL B 1 264 ? 1.737 32.938 24.516 1 93.25 264 VAL B O 1
ATOM 4281 N N . ALA B 1 265 ? 3.057 34.625 23.703 1 89.25 265 ALA B N 1
ATOM 4282 C CA . ALA B 1 265 ? 2.701 35.5 24.812 1 89.25 265 ALA B CA 1
ATOM 4283 C C . ALA B 1 265 ? 1.318 36.125 24.609 1 89.25 265 ALA B C 1
ATOM 4285 O O . ALA B 1 265 ? 0.962 36.5 23.484 1 89.25 265 ALA B O 1
ATOM 4286 N N . ALA B 1 266 ? 0.628 36.25 25.672 1 86.75 266 ALA B N 1
ATOM 4287 C CA . ALA B 1 266 ? -0.742 36.75 25.625 1 86.75 266 ALA B CA 1
ATOM 4288 C C . ALA B 1 266 ? -0.778 38.219 25.141 1 86.75 266 ALA B C 1
ATOM 4290 O O . ALA B 1 266 ? -1.772 38.656 24.578 1 86.75 266 ALA B O 1
ATOM 4291 N N . GLU B 1 267 ? 0.34 38.844 25.344 1 86 267 GLU B N 1
ATOM 4292 C CA . GLU B 1 267 ? 0.383 40.281 25.078 1 86 267 GLU B CA 1
ATOM 4293 C C . GLU B 1 267 ? 0.744 40.562 23.625 1 86 267 GLU B C 1
ATOM 4295 O O . GLU B 1 267 ? 0.636 41.688 23.156 1 86 267 GLU B O 1
ATOM 4300 N N . HIS B 1 268 ? 1.028 39.5 22.938 1 89.06 268 HIS B N 1
ATOM 4301 C CA . HIS B 1 268 ? 1.438 39.719 21.547 1 89.06 268 HIS B CA 1
ATOM 4302 C C . HIS B 1 268 ? 0.251 40.094 20.672 1 89.06 268 HIS B C 1
ATOM 4304 O O . HIS B 1 268 ? -0.861 39.594 20.875 1 89.06 268 HIS B O 1
ATOM 4310 N N . SER B 1 269 ? 0.51 40.969 19.75 1 90 269 SER B N 1
ATOM 4311 C CA . SER B 1 269 ? -0.475 41.312 18.734 1 90 269 SER B CA 1
ATOM 4312 C C . SER B 1 269 ? -0.497 40.281 17.625 1 90 269 SER B C 1
ATOM 4314 O O . SER B 1 269 ? 0.401 39.438 17.531 1 90 269 SER B O 1
ATOM 4316 N N . ALA B 1 270 ? -1.501 40.375 16.828 1 91.94 270 ALA B N 1
ATOM 4317 C CA . ALA B 1 270 ? -1.61 39.469 15.68 1 91.94 270 ALA B CA 1
ATOM 4318 C C . ALA B 1 270 ? -0.384 39.594 14.781 1 91.94 270 ALA B C 1
ATOM 4320 O O . ALA B 1 270 ? 0.135 38.562 14.305 1 91.94 270 ALA B O 1
ATOM 4321 N N . ARG B 1 271 ? 0.053 40.719 14.57 1 91.5 271 ARG B N 1
ATOM 4322 C CA . ARG B 1 271 ? 1.207 40.969 13.711 1 91.5 271 ARG B CA 1
ATOM 4323 C C . ARG B 1 271 ? 2.463 40.344 14.289 1 91.5 271 ARG B C 1
ATOM 4325 O O . ARG B 1 271 ? 3.248 39.719 13.555 1 91.5 271 ARG B O 1
ATOM 4332 N N . GLU B 1 272 ? 2.643 40.5 15.57 1 91.88 272 GLU B N 1
ATOM 4333 C CA . GLU B 1 272 ? 3.812 39.906 16.234 1 91.88 272 GLU B CA 1
ATOM 4334 C C . GLU B 1 272 ? 3.787 38.406 16.172 1 91.88 272 GLU B C 1
ATOM 4336 O O . GLU B 1 272 ? 4.82 37.75 15.961 1 91.88 272 GLU B O 1
ATOM 4341 N N . ILE B 1 273 ? 2.645 37.875 16.375 1 93.12 273 ILE B N 1
ATOM 4342 C CA . ILE B 1 273 ? 2.484 36.406 16.328 1 93.12 273 ILE B CA 1
ATOM 4343 C C . ILE B 1 273 ? 2.799 35.906 14.93 1 93.12 273 ILE B C 1
ATOM 4345 O O . ILE B 1 273 ? 3.543 34.938 14.781 1 93.12 273 ILE B O 1
ATOM 4349 N N . ILE B 1 274 ? 2.26 36.531 13.945 1 94.56 274 ILE B N 1
ATOM 4350 C CA . ILE B 1 274 ? 2.422 36.094 12.562 1 94.56 274 ILE B CA 1
ATOM 4351 C C . ILE B 1 274 ? 3.881 36.25 12.141 1 94.56 274 ILE B C 1
ATOM 4353 O O . ILE B 1 274 ? 4.418 35.406 11.422 1 94.56 274 ILE B O 1
ATOM 4357 N N . GLU B 1 275 ? 4.508 37.312 12.523 1 93.06 275 GLU B N 1
ATOM 4358 C CA . GLU B 1 275 ? 5.93 37.5 12.242 1 93.06 275 GLU B CA 1
ATOM 4359 C C . GLU B 1 275 ? 6.766 36.406 12.891 1 93.06 275 GLU B C 1
ATOM 4361 O O . GLU B 1 275 ? 7.719 35.906 12.281 1 93.06 275 GLU B O 1
ATOM 4366 N N . ALA B 1 276 ? 6.406 36.094 14.125 1 93.31 276 ALA B N 1
ATOM 4367 C CA . ALA B 1 276 ? 7.105 35 14.82 1 93.31 276 ALA B CA 1
ATOM 4368 C C . ALA B 1 276 ? 6.922 33.688 14.094 1 93.31 276 ALA B C 1
ATOM 4370 O O . ALA B 1 276 ? 7.867 32.906 13.969 1 93.31 276 ALA B O 1
ATOM 4371 N N . ILE B 1 277 ? 5.723 33.469 13.664 1 95.62 277 ILE B N 1
ATOM 4372 C CA . ILE B 1 277 ? 5.402 32.219 12.953 1 95.62 277 ILE B CA 1
ATOM 4373 C C . ILE B 1 277 ? 6.195 32.156 11.648 1 95.62 277 ILE B C 1
ATOM 4375 O O . ILE B 1 277 ? 6.824 31.141 11.344 1 95.62 277 ILE B O 1
ATOM 4379 N N . ASN B 1 278 ? 6.188 33.25 10.914 1 95.62 278 ASN B N 1
ATOM 4380 C CA . ASN B 1 278 ? 6.918 33.281 9.648 1 95.62 278 ASN B CA 1
ATOM 4381 C C . ASN B 1 278 ? 8.414 33.062 9.859 1 95.62 278 ASN B C 1
ATOM 4383 O O . ASN B 1 278 ? 9.047 32.344 9.078 1 95.62 278 ASN B O 1
ATOM 4387 N N . ALA B 1 279 ? 8.914 33.656 10.859 1 95.62 279 ALA B N 1
ATOM 4388 C CA . ALA B 1 279 ? 10.336 33.5 11.172 1 95.62 279 ALA B CA 1
ATOM 4389 C C . ALA B 1 279 ? 10.641 32.031 11.562 1 95.62 279 ALA B C 1
ATOM 4391 O O . ALA B 1 279 ? 11.664 31.484 11.156 1 95.62 279 ALA B O 1
ATOM 4392 N N . ALA B 1 280 ? 9.766 31.516 12.367 1 96 280 ALA B N 1
ATOM 4393 C CA . ALA B 1 280 ? 9.93 30.125 12.781 1 96 280 ALA B CA 1
ATOM 4394 C C . ALA B 1 280 ? 9.898 29.188 11.586 1 96 280 ALA B C 1
ATOM 4396 O O . ALA B 1 280 ? 10.68 28.234 11.508 1 96 280 ALA B O 1
ATOM 4397 N N . GLU B 1 281 ? 8.977 29.391 10.703 1 97 281 GLU B N 1
ATOM 4398 C CA . GLU B 1 281 ? 8.859 28.578 9.5 1 97 281 GLU B CA 1
ATOM 4399 C C . GLU B 1 281 ? 10.133 28.641 8.672 1 97 281 GLU B C 1
ATOM 4401 O O . GLU B 1 281 ? 10.594 27.609 8.156 1 97 281 GLU B O 1
ATOM 4406 N N . ALA B 1 282 ? 10.656 29.797 8.531 1 96.69 282 ALA B N 1
ATOM 4407 C CA . ALA B 1 282 ? 11.898 29.969 7.773 1 96.69 282 ALA B CA 1
ATOM 4408 C C . ALA B 1 282 ? 13.047 29.203 8.422 1 96.69 282 ALA B C 1
ATOM 4410 O O . ALA B 1 282 ? 13.867 28.594 7.723 1 96.69 282 ALA B O 1
ATOM 4411 N N . LYS B 1 283 ? 13.117 29.219 9.688 1 96.38 283 LYS B N 1
ATOM 4412 C CA . LYS B 1 283 ? 14.164 28.5 10.406 1 96.38 283 LYS B CA 1
ATOM 4413 C C . LYS B 1 283 ? 14.016 27 10.242 1 96.38 283 LYS B C 1
ATOM 4415 O O . LYS B 1 283 ? 15.016 26.281 10.117 1 96.38 283 LYS B O 1
ATOM 4420 N N . ILE B 1 284 ? 12.773 26.531 10.328 1 96.75 284 ILE B N 1
ATOM 4421 C CA . ILE B 1 284 ? 12.516 25.094 10.141 1 96.75 284 ILE B CA 1
ATOM 4422 C C . ILE B 1 284 ? 12.992 24.672 8.75 1 96.75 284 ILE B C 1
ATOM 4424 O O . ILE B 1 284 ? 13.688 23.656 8.609 1 96.75 284 ILE B O 1
ATOM 4428 N N . ARG B 1 285 ? 12.648 25.453 7.738 1 96.88 285 ARG B N 1
ATOM 4429 C CA . ARG B 1 285 ? 13 25.141 6.359 1 96.88 285 ARG B CA 1
ATOM 4430 C C . ARG B 1 285 ? 14.516 25.125 6.172 1 96.88 285 ARG B C 1
ATOM 4432 O O . ARG B 1 285 ? 15.039 24.344 5.367 1 96.88 285 ARG B O 1
ATOM 4439 N N . ALA B 1 286 ? 15.148 25.875 6.965 1 94.94 286 ALA B N 1
ATOM 4440 C CA . ALA B 1 286 ? 16.609 25.938 6.871 1 94.94 286 ALA B CA 1
ATOM 4441 C C . ALA B 1 286 ? 17.25 24.797 7.656 1 94.94 286 ALA B C 1
ATOM 4443 O O . ALA B 1 286 ? 18.391 24.406 7.367 1 94.94 286 ALA B O 1
ATOM 4444 N N . ALA B 1 287 ? 16.578 24.234 8.547 1 94.38 287 ALA B N 1
ATOM 4445 C CA . ALA B 1 287 ? 17.156 23.297 9.5 1 94.38 287 ALA B CA 1
ATOM 4446 C C . ALA B 1 287 ? 17.141 21.875 8.938 1 94.38 287 ALA B C 1
ATOM 4448 O O . ALA B 1 287 ? 17.906 21.016 9.383 1 94.38 287 ALA B O 1
ATOM 4449 N N . VAL B 1 288 ? 16.266 21.594 8.047 1 93.12 288 VAL B N 1
ATOM 4450 C CA . VAL B 1 288 ? 16.125 20.219 7.555 1 93.12 288 VAL B CA 1
ATOM 4451 C C . VAL B 1 288 ? 16.172 20.203 6.027 1 93.12 288 VAL B C 1
ATOM 4453 O O . VAL B 1 288 ? 15.836 21.203 5.379 1 93.12 288 VAL B O 1
ATOM 4456 N N . PRO B 1 289 ? 16.609 19.109 5.434 1 90.62 289 PRO B N 1
ATOM 4457 C CA . PRO B 1 289 ? 16.781 19.016 3.982 1 90.62 289 PRO B CA 1
ATOM 4458 C C . PRO B 1 289 ? 15.508 18.609 3.258 1 90.62 289 PRO B C 1
ATOM 4460 O O . PRO B 1 289 ? 15.57 18 2.191 1 90.62 289 PRO B O 1
ATOM 4463 N N . TYR B 1 290 ? 14.32 18.906 3.811 1 92.56 290 TYR B N 1
ATOM 4464 C CA . TYR B 1 290 ? 13.039 18.5 3.232 1 92.56 290 TYR B CA 1
ATOM 4465 C C . TYR B 1 290 ? 12.25 19.719 2.777 1 92.56 290 TYR B C 1
ATOM 4467 O O . TYR B 1 290 ? 12.414 20.828 3.32 1 92.56 290 TYR B O 1
ATOM 4475 N N . ARG B 1 291 ? 11.492 19.469 1.74 1 93.94 291 ARG B N 1
ATOM 4476 C CA . ARG B 1 291 ? 10.43 20.438 1.478 1 93.94 291 ARG B CA 1
ATOM 4477 C C . ARG B 1 291 ? 9.328 20.344 2.527 1 93.94 291 ARG B C 1
ATOM 4479 O O . ARG B 1 291 ? 8.602 19.359 2.578 1 93.94 291 ARG B O 1
ATOM 4486 N N . CYS B 1 292 ? 9.141 21.375 3.268 1 96.12 292 CYS B N 1
ATOM 4487 C CA . CYS B 1 292 ? 8.258 21.297 4.422 1 96.12 292 CYS B CA 1
ATOM 4488 C C . CYS B 1 292 ? 6.953 22.047 4.16 1 96.12 292 CYS B C 1
ATOM 4490 O O . CYS B 1 292 ? 6.969 23.172 3.65 1 96.12 292 CYS B O 1
ATOM 4492 N N . LEU B 1 293 ? 5.883 21.391 4.383 1 96.38 293 LEU B N 1
ATOM 4493 C CA . LEU B 1 293 ? 4.602 22.047 4.613 1 96.38 293 LEU B CA 1
ATOM 4494 C C . LEU B 1 293 ? 4.359 22.266 6.102 1 96.38 293 LEU B C 1
ATOM 4496 O O . LEU B 1 293 ? 4.273 21.297 6.867 1 96.38 293 LEU B O 1
ATOM 4500 N N . ILE B 1 294 ? 4.254 23.547 6.5 1 97.81 294 ILE B N 1
ATOM 4501 C CA . ILE B 1 294 ? 4.301 23.828 7.93 1 97.81 294 ILE B CA 1
ATOM 4502 C C . ILE B 1 294 ? 2.998 24.5 8.367 1 97.81 294 ILE B C 1
ATOM 4504 O O . ILE B 1 294 ? 2.5 25.406 7.699 1 97.81 294 ILE B O 1
ATOM 4508 N N . TYR B 1 295 ? 2.443 24.031 9.445 1 98.06 295 TYR B N 1
ATOM 4509 C CA . TYR B 1 295 ? 1.308 24.641 10.125 1 98.06 295 TYR B CA 1
ATOM 4510 C C . TYR B 1 295 ? 1.605 24.859 11.602 1 98.06 295 TYR B C 1
ATOM 4512 O O . TYR B 1 295 ? 1.703 23.891 12.367 1 98.06 295 TYR B O 1
ATOM 4520 N N . LEU B 1 296 ? 1.712 26.047 11.984 1 97.56 296 LEU B N 1
ATOM 4521 C CA . LEU B 1 296 ? 1.979 26.422 13.375 1 97.56 296 LEU B CA 1
ATOM 4522 C C . LEU B 1 296 ? 0.772 27.109 13.992 1 97.56 296 LEU B C 1
ATOM 4524 O O . LEU B 1 296 ? 0.417 28.219 13.594 1 97.56 296 LEU B O 1
ATOM 4528 N N . GLU B 1 297 ? 0.182 26.453 14.875 1 97.38 297 GLU B N 1
ATOM 4529 C CA . GLU B 1 297 ? -0.96 27.016 15.586 1 97.38 297 GLU B CA 1
ATOM 4530 C C . GLU B 1 297 ? -0.539 27.609 16.922 1 97.38 297 GLU B C 1
ATOM 4532 O O . GLU B 1 297 ? 0.026 26.906 17.766 1 97.38 297 GLU B O 1
ATOM 4537 N N . PRO B 1 298 ? -0.824 28.875 17.109 1 95.75 298 PRO B N 1
ATOM 4538 C CA . PRO B 1 298 ? -0.489 29.484 18.406 1 95.75 298 PRO B CA 1
ATOM 4539 C C . PRO B 1 298 ? -1.476 29.109 19.5 1 95.75 298 PRO B C 1
ATOM 4541 O O . PRO B 1 298 ? -2.662 28.906 19.234 1 95.75 298 PRO B O 1
ATOM 4544 N N . ASP B 1 299 ? -0.95 29 20.672 1 94.12 299 ASP B N 1
ATOM 4545 C CA . ASP B 1 299 ? -1.761 28.703 21.859 1 94.12 299 ASP B CA 1
ATOM 4546 C C . ASP B 1 299 ? -1.165 29.344 23.109 1 94.12 299 ASP B C 1
ATOM 4548 O O . ASP B 1 299 ? -0.068 29.906 23.062 1 94.12 299 ASP B O 1
ATOM 4552 N N . LEU B 1 300 ? -2.109 29.422 24.125 1 88.44 300 LEU B N 1
ATOM 4553 C CA . LEU B 1 300 ? -1.642 29.891 25.422 1 88.44 300 LEU B CA 1
ATOM 4554 C C . LEU B 1 300 ? -1.47 28.719 26.391 1 88.44 300 LEU B C 1
ATOM 4556 O O . LEU B 1 300 ? -2.258 27.781 26.359 1 88.44 300 LEU B O 1
ATOM 4560 N N . ARG B 1 301 ? -0.31 28.344 26.797 1 76.5 301 ARG B N 1
ATOM 4561 C CA . ARG B 1 301 ? -0.147 27.25 27.75 1 76.5 301 ARG B CA 1
ATOM 4562 C C . ARG B 1 301 ? -0.993 27.484 29 1 76.5 301 ARG B C 1
ATOM 4564 O O . ARG B 1 301 ? -0.994 28.594 29.562 1 76.5 301 ARG B O 1
ATOM 4571 N N . HIS B 1 302 ? -2.162 26.797 29.203 1 57 302 HIS B N 1
ATOM 4572 C CA . HIS B 1 302 ? -2.867 26.875 30.469 1 57 302 HIS B CA 1
ATOM 4573 C C . HIS B 1 302 ? -2.131 26.078 31.547 1 57 302 HIS B C 1
ATOM 4575 O O . HIS B 1 302 ? -1.403 25.141 31.25 1 57 302 HIS B O 1
#

Nearest PDB structures (foldseek):
  8zsb-assembly1_B  TM=6.701E-01  e=3.878E-11  Homo sapiens
  7y5g-assembly1_A  TM=6.999E-01  e=4.087E-10  Xenopus tropicalis
  6xpd-assembly1_A  TM=7.329E-01  e=1.145E-09  Homo sapiens
  7y5h-assembly1_A  TM=7.052E-01  e=9.884E-10  Xenopus tropicalis
  6xpe-assembly1_A  TM=6.910E-01  e=5.781E-09  Homo sapiens